Protein AF-0000000085115746 (afdb_homodimer)

Radius of gyration: 24.22 Å; Cα contacts (8 Å, |Δi|>4): 643; chains: 2; bounding box: 54×70×52 Å

Organism: Geobacillus kaustophilus (strain HTA426) (NCBI:txid235909)

pLDDT: mean 86.74, std 10.26, range [35.72, 98.44]

Structure (mmCIF, N/CA/C/O backbone):
data_AF-0000000085115746-model_v1
#
loop_
_entity.id
_entity.type
_entity.pdbx_description
1 polymer 'Multidrug ABC transporter (Permease)'
#
loop_
_atom_site.group_PDB
_atom_site.id
_atom_site.type_symbol
_atom_site.label_atom_id
_atom_site.label_alt_id
_atom_site.label_comp_id
_atom_site.label_asym_id
_atom_site.label_entity_id
_atom_site.label_seq_id
_atom_site.pdbx_PDB_ins_code
_atom_site.Cartn_x
_atom_site.Cartn_y
_atom_site.Cartn_z
_atom_site.occupancy
_atom_site.B_iso_or_equiv
_atom_site.auth_seq_id
_atom_site.auth_comp_id
_atom_site.auth_asym_id
_atom_site.auth_atom_id
_atom_site.pdbx_PDB_model_num
ATOM 1 N N . MET A 1 1 ? 19.484 -33.219 -16.297 1 58.97 1 MET A N 1
ATOM 2 C CA . MET A 1 1 ? 18.484 -32.188 -16.484 1 58.97 1 MET A CA 1
ATOM 3 C C . MET A 1 1 ? 17.812 -31.812 -15.156 1 58.97 1 MET A C 1
ATOM 5 O O . MET A 1 1 ? 17.766 -30.641 -14.781 1 58.97 1 MET A O 1
ATOM 9 N N . PRO A 1 2 ? 17.344 -32.875 -14.461 1 63.91 2 PRO A N 1
ATOM 10 C CA . PRO A 1 2 ? 16.734 -32.625 -13.156 1 63.91 2 PRO A CA 1
ATOM 11 C C . PRO A 1 2 ? 17.734 -32.156 -12.109 1 63.91 2 PRO A C 1
ATOM 13 O O . PRO A 1 2 ? 17.422 -31.25 -11.32 1 63.91 2 PRO A O 1
ATOM 16 N N . LEU A 1 3 ? 18.922 -32.656 -12.234 1 65.5 3 LEU A N 1
ATOM 17 C CA . LEU A 1 3 ? 19.938 -32.312 -11.234 1 65.5 3 LEU A CA 1
ATOM 18 C C . LEU A 1 3 ? 20.375 -30.859 -11.422 1 65.5 3 LEU A C 1
ATOM 20 O O . LEU A 1 3 ? 20.672 -30.172 -10.445 1 65.5 3 LEU A O 1
ATOM 24 N N . GLN A 1 4 ? 20.375 -30.531 -12.625 1 73.38 4 GLN A N 1
ATOM 25 C CA . GLN A 1 4 ? 20.781 -29.156 -12.922 1 73.38 4 GLN A CA 1
ATOM 26 C C . GLN A 1 4 ? 19.75 -28.156 -12.398 1 73.38 4 GLN A C 1
ATOM 28 O O . GLN A 1 4 ? 20.125 -27.125 -11.836 1 73.38 4 GLN A O 1
ATOM 33 N N . ILE A 1 5 ? 18.547 -28.609 -12.477 1 72.38 5 ILE A N 1
ATOM 34 C CA . ILE A 1 5 ? 17.484 -27.734 -11.984 1 72.38 5 ILE A CA 1
ATOM 35 C C . ILE A 1 5 ? 17.562 -27.641 -10.461 1 72.38 5 ILE A C 1
ATOM 37 O O . ILE A 1 5 ? 17.391 -26.562 -9.891 1 72.38 5 ILE A O 1
ATOM 41 N N . LEU A 1 6 ? 17.828 -28.781 -9.859 1 77.12 6 LEU A N 1
ATOM 42 C CA . LEU A 1 6 ? 17.922 -28.812 -8.398 1 77.12 6 LEU A CA 1
ATOM 43 C C . LEU A 1 6 ? 19.062 -27.922 -7.91 1 77.12 6 LEU A C 1
ATOM 45 O O . LEU A 1 6 ? 18.906 -27.203 -6.914 1 77.12 6 LEU A O 1
ATOM 49 N N . ASN A 1 7 ? 20.188 -27.953 -8.641 1 76.81 7 ASN A N 1
ATOM 50 C CA . ASN A 1 7 ? 21.312 -27.109 -8.266 1 76.81 7 ASN A CA 1
ATOM 51 C C . ASN A 1 7 ? 20.984 -25.625 -8.422 1 76.81 7 ASN A C 1
ATOM 53 O O . ASN A 1 7 ? 21.391 -24.812 -7.602 1 76.81 7 ASN A O 1
ATOM 57 N N . VAL A 1 8 ? 20.234 -25.406 -9.445 1 75.94 8 VAL A N 1
ATOM 58 C CA . VAL A 1 8 ? 19.859 -24.016 -9.703 1 75.94 8 VAL A CA 1
ATOM 59 C C . VAL A 1 8 ? 18.875 -23.547 -8.641 1 75.94 8 VAL A C 1
ATOM 61 O O . VAL A 1 8 ? 18.953 -22.406 -8.164 1 75.94 8 VAL A O 1
ATOM 64 N N . VAL A 1 9 ? 18.078 -24.484 -8.273 1 78.94 9 VAL A N 1
ATOM 65 C CA . VAL A 1 9 ? 17.109 -24.172 -7.219 1 78.94 9 VAL A CA 1
ATOM 66 C C . VAL A 1 9 ? 17.844 -23.938 -5.902 1 78.94 9 VAL A C 1
ATOM 68 O O . VAL A 1 9 ? 17.562 -22.969 -5.195 1 78.94 9 VAL A O 1
ATOM 71 N N . LEU A 1 10 ? 18.734 -24.719 -5.609 1 78.94 10 LEU A N 1
ATOM 72 C CA . LEU A 1 10 ? 19.5 -24.594 -4.371 1 78.94 10 LEU A CA 1
ATOM 73 C C . LEU A 1 10 ? 20.328 -23.312 -4.371 1 78.94 10 LEU A C 1
ATOM 75 O O . LEU A 1 10 ? 20.422 -22.625 -3.35 1 78.94 10 LEU A O 1
ATOM 79 N N . ALA A 1 11 ? 20.875 -22.984 -5.516 1 77.06 11 ALA A N 1
ATOM 80 C CA . ALA A 1 11 ? 21.625 -21.734 -5.645 1 77.06 11 ALA A CA 1
ATOM 81 C C . ALA A 1 11 ? 20.734 -20.516 -5.453 1 77.06 11 ALA A C 1
ATOM 83 O O . ALA A 1 11 ? 21.125 -19.531 -4.832 1 77.06 11 ALA A O 1
ATOM 84 N N . SER A 1 12 ? 19.547 -20.688 -5.961 1 76.88 12 SER A N 1
ATOM 85 C CA . SER A 1 12 ? 18.594 -19.594 -5.809 1 76.88 12 SER A CA 1
ATOM 86 C C . SER A 1 12 ? 18.172 -19.422 -4.352 1 76.88 12 SER A C 1
ATOM 88 O O . SER A 1 12 ? 18 -18.297 -3.875 1 76.88 12 SER A O 1
ATOM 90 N N . PHE A 1 13 ? 18.109 -20.484 -3.676 1 78.19 13 PHE A N 1
ATOM 91 C CA . PHE A 1 13 ? 17.766 -20.438 -2.256 1 78.19 13 PHE A CA 1
ATOM 92 C C . PHE A 1 13 ? 18.906 -19.797 -1.457 1 78.19 13 PHE A C 1
ATOM 94 O O . PHE A 1 13 ? 18.656 -19.016 -0.543 1 78.19 13 PHE A O 1
ATOM 101 N N . LEU A 1 14 ? 20.109 -20.094 -1.811 1 75.94 14 LEU A N 1
ATOM 102 C CA . LEU A 1 14 ? 21.266 -19.547 -1.106 1 75.94 14 LEU A CA 1
ATOM 103 C C . LEU A 1 14 ? 21.375 -18.047 -1.341 1 75.94 14 LEU A C 1
ATOM 105 O O . LEU A 1 14 ? 21.688 -17.297 -0.416 1 75.94 14 LEU A O 1
ATOM 109 N N . LYS A 1 15 ? 21.141 -17.719 -2.508 1 76.44 15 LYS A N 1
ATOM 110 C CA . LYS A 1 15 ? 21.156 -16.297 -2.828 1 76.44 15 LYS A CA 1
ATOM 111 C C . LYS A 1 15 ? 20.078 -15.547 -2.057 1 76.44 15 LYS A C 1
ATOM 113 O O . LYS A 1 15 ? 20.328 -14.461 -1.534 1 76.44 15 LYS A O 1
ATOM 118 N N . LYS A 1 16 ? 18.969 -16.141 -1.97 1 75.62 16 LYS A N 1
ATOM 119 C CA . LYS A 1 16 ? 17.859 -15.516 -1.25 1 75.62 16 LYS A CA 1
ATOM 120 C C . LYS A 1 16 ? 18.172 -15.414 0.242 1 75.62 16 LYS A C 1
ATOM 122 O O . LYS A 1 16 ? 17.844 -14.414 0.882 1 75.62 16 LYS A O 1
ATOM 127 N N . ARG A 1 17 ? 18.688 -16.391 0.701 1 75.19 17 ARG A N 1
ATOM 128 C CA . ARG A 1 17 ? 19.062 -16.375 2.113 1 75.19 17 ARG A CA 1
ATOM 129 C C . ARG A 1 17 ? 20.062 -15.273 2.404 1 75.19 17 ARG A C 1
ATOM 131 O O . ARG A 1 17 ? 19.984 -14.602 3.434 1 75.19 17 ARG A O 1
ATOM 138 N N . ALA A 1 18 ? 21.016 -15.07 1.513 1 73.81 18 ALA A N 1
ATOM 139 C CA . ALA A 1 18 ? 22.016 -14.008 1.659 1 73.81 18 ALA A CA 1
ATOM 140 C C . ALA A 1 18 ? 21.344 -12.633 1.591 1 73.81 18 ALA A C 1
ATOM 142 O O . ALA A 1 18 ? 21.703 -11.727 2.355 1 73.81 18 ALA A O 1
ATOM 143 N N . GLU A 1 19 ? 20.406 -12.555 0.744 1 72.19 19 GLU A N 1
ATOM 144 C CA . GLU A 1 19 ? 19.672 -11.305 0.619 1 72.19 19 GLU A CA 1
ATOM 145 C C . GLU A 1 19 ? 18.875 -11.008 1.887 1 72.19 19 GLU A C 1
ATOM 147 O O . GLU A 1 19 ? 18.828 -9.867 2.352 1 72.19 19 GLU A O 1
ATOM 152 N N . TYR A 1 20 ? 18.25 -12.023 2.35 1 71.62 20 TYR A N 1
ATOM 153 C CA . TYR A 1 20 ? 17.469 -11.859 3.57 1 71.62 20 TYR A CA 1
ATOM 154 C C . TYR A 1 20 ? 18.359 -11.445 4.738 1 71.62 20 TYR A C 1
ATOM 156 O O . TYR A 1 20 ? 17.953 -10.617 5.559 1 71.62 20 TYR A O 1
ATOM 164 N N . ARG A 1 21 ? 19.516 -11.953 4.766 1 70.62 21 ARG A N 1
ATOM 165 C CA . ARG A 1 21 ? 20.438 -11.633 5.855 1 70.62 21 ARG A CA 1
ATOM 166 C C . ARG A 1 21 ? 20.922 -10.188 5.746 1 70.62 21 ARG A C 1
ATOM 168 O O . ARG A 1 21 ? 21.062 -9.5 6.758 1 70.62 21 ARG A O 1
ATOM 175 N N . ARG A 1 22 ? 21.078 -9.727 4.523 1 67.12 22 ARG A N 1
ATOM 176 C CA . ARG A 1 22 ? 21.609 -8.383 4.301 1 67.12 22 ARG A CA 1
ATOM 177 C C . ARG A 1 22 ? 20.531 -7.328 4.457 1 67.12 22 ARG A C 1
ATOM 179 O O . ARG A 1 22 ? 20.766 -6.27 5.035 1 67.12 22 ARG A O 1
ATOM 186 N N . TYR A 1 23 ? 19.344 -7.723 4.031 1 74.38 23 TYR A N 1
ATOM 187 C CA . TYR A 1 23 ? 18.25 -6.766 4.027 1 74.38 23 TYR A CA 1
ATOM 188 C C . TYR A 1 23 ? 17.094 -7.258 4.898 1 74.38 23 TYR A C 1
ATOM 190 O O . TYR A 1 23 ? 15.93 -7.105 4.535 1 74.38 23 TYR A O 1
ATOM 198 N N . TRP A 1 24 ? 17.484 -7.848 6.051 1 77.06 24 TRP A N 1
ATOM 199 C CA . TRP A 1 24 ? 16.484 -8.484 6.906 1 77.06 24 TRP A CA 1
ATOM 200 C C . TRP A 1 24 ? 15.453 -7.469 7.398 1 77.06 24 TRP A C 1
ATOM 202 O O . TRP A 1 24 ? 14.273 -7.785 7.527 1 77.06 24 TRP A O 1
ATOM 212 N N . PHE A 1 25 ? 15.867 -6.305 7.59 1 79.19 25 PHE A N 1
ATOM 213 C CA . PHE A 1 25 ? 14.977 -5.289 8.125 1 79.19 25 PHE A CA 1
ATOM 214 C C . PHE A 1 25 ? 13.914 -4.898 7.102 1 79.19 25 PHE A C 1
ATOM 216 O O . PHE A 1 25 ? 12.734 -4.816 7.422 1 79.19 25 PHE A O 1
ATOM 223 N N . ASP A 1 26 ? 14.344 -4.727 5.891 1 78.38 26 ASP A N 1
ATOM 224 C CA . ASP A 1 26 ? 13.414 -4.359 4.828 1 78.38 26 ASP A CA 1
ATOM 225 C C . ASP A 1 26 ? 12.398 -5.469 4.578 1 78.38 26 ASP A C 1
ATOM 227 O O . ASP A 1 26 ? 11.219 -5.195 4.336 1 78.38 26 ASP A O 1
ATOM 231 N N . PHE A 1 27 ? 12.875 -6.633 4.719 1 78.25 27 PHE A N 1
ATOM 232 C CA . PHE A 1 27 ? 11.984 -7.773 4.516 1 78.25 27 PHE A CA 1
ATOM 233 C C . PHE A 1 27 ? 10.938 -7.848 5.617 1 78.25 27 PHE A C 1
ATOM 235 O O . PHE A 1 27 ? 9.758 -8.062 5.344 1 78.25 27 PHE A O 1
ATOM 242 N N . THR A 1 28 ? 11.375 -7.641 6.809 1 84.19 28 THR A N 1
ATOM 243 C CA . THR A 1 28 ? 10.461 -7.684 7.941 1 84.19 28 THR A CA 1
ATOM 244 C C . THR A 1 28 ? 9.414 -6.574 7.836 1 84.19 28 THR A C 1
ATOM 246 O O . THR A 1 28 ? 8.227 -6.816 8.055 1 84.19 28 THR A O 1
ATOM 249 N N . VAL A 1 29 ? 9.875 -5.457 7.395 1 88 29 VAL A N 1
ATOM 250 C CA . VAL A 1 29 ? 8.969 -4.324 7.246 1 88 29 VAL A CA 1
ATOM 251 C C . VAL A 1 29 ? 7.953 -4.617 6.145 1 88 29 VAL A C 1
ATOM 253 O O . VAL A 1 29 ? 6.758 -4.367 6.316 1 88 29 VAL A O 1
ATOM 256 N N . GLY A 1 30 ? 8.453 -5.168 5.086 1 87.06 30 GLY A N 1
ATOM 257 C CA . GLY A 1 30 ? 7.551 -5.551 4.008 1 87.06 30 GLY A CA 1
ATOM 258 C C . GLY A 1 30 ? 6.508 -6.562 4.434 1 87.06 30 GLY A C 1
ATOM 259 O O . GLY A 1 30 ? 5.34 -6.461 4.043 1 87.06 30 GLY A O 1
ATOM 260 N N . LEU A 1 31 ? 6.969 -7.43 5.262 1 87 31 LEU A N 1
ATOM 261 C CA . LEU A 1 31 ? 6.062 -8.461 5.75 1 87 31 LEU A CA 1
ATOM 262 C C . LEU A 1 31 ? 5.004 -7.867 6.672 1 87 31 LEU A C 1
ATOM 264 O O . LEU A 1 31 ? 3.834 -8.242 6.605 1 87 31 LEU A O 1
ATOM 268 N N . ILE A 1 32 ? 5.367 -6.934 7.477 1 91.38 32 ILE A N 1
ATOM 269 C CA . ILE A 1 32 ? 4.43 -6.289 8.391 1 91.38 32 ILE A CA 1
ATOM 270 C C . ILE A 1 32 ? 3.396 -5.496 7.594 1 91.38 32 ILE A C 1
ATOM 272 O O . ILE A 1 32 ? 2.205 -5.523 7.906 1 91.38 32 ILE A O 1
ATOM 276 N N . ILE A 1 33 ? 3.861 -4.871 6.551 1 93 33 ILE A N 1
ATOM 277 C CA . ILE A 1 33 ? 2.953 -4.117 5.691 1 93 33 ILE A CA 1
ATOM 278 C C . ILE A 1 33 ? 1.945 -5.066 5.047 1 93 33 ILE A C 1
ATOM 280 O O . ILE A 1 33 ? 0.749 -4.773 5.004 1 93 33 ILE A O 1
ATOM 284 N N . LYS A 1 34 ? 2.426 -6.191 4.625 1 92.31 34 LYS A N 1
ATOM 285 C CA . LYS A 1 34 ? 1.538 -7.18 4.02 1 92.31 34 LYS A CA 1
ATOM 286 C C . LYS A 1 34 ? 0.541 -7.723 5.039 1 92.31 34 LYS A C 1
ATOM 288 O O . LYS A 1 34 ? -0.604 -8.023 4.699 1 92.31 34 LYS A O 1
ATOM 293 N N . PHE A 1 35 ? 1.018 -7.789 6.234 1 91.81 35 PHE A N 1
ATOM 294 C CA . PHE A 1 35 ? 0.12 -8.227 7.297 1 91.81 35 PHE A CA 1
ATOM 295 C C . PHE A 1 35 ? -0.977 -7.195 7.535 1 91.81 35 PHE A C 1
ATOM 297 O O . PHE A 1 35 ? -2.129 -7.555 7.793 1 91.81 35 PHE A O 1
ATOM 304 N N . VAL A 1 36 ? -0.617 -5.949 7.457 1 92.62 36 VAL A N 1
ATOM 305 C CA . VAL A 1 36 ? -1.601 -4.879 7.578 1 92.62 36 VAL A CA 1
ATOM 306 C C . VAL A 1 36 ? -2.654 -5.02 6.48 1 92.62 36 VAL A C 1
ATOM 308 O O . VAL A 1 36 ? -3.855 -4.965 6.754 1 92.62 36 VAL A O 1
ATOM 311 N N . PHE A 1 37 ? -2.213 -5.293 5.293 1 93.62 37 PHE A N 1
ATOM 312 C CA . PHE A 1 37 ? -3.141 -5.434 4.176 1 93.62 37 PHE A CA 1
ATOM 313 C C . PHE A 1 37 ? -3.957 -6.715 4.312 1 93.62 37 PHE A C 1
ATOM 315 O O . PHE A 1 37 ? -5.125 -6.758 3.912 1 93.62 37 PHE A O 1
ATOM 322 N N . PHE A 1 38 ? -3.328 -7.73 4.887 1 93.25 38 PHE A N 1
ATOM 323 C CA . PHE A 1 38 ? -4.035 -8.977 5.141 1 93.25 38 PHE A CA 1
ATOM 324 C C . PHE A 1 38 ? -5.195 -8.758 6.109 1 93.25 38 PHE A C 1
ATOM 326 O O . PHE A 1 38 ? -6.324 -9.164 5.836 1 93.25 38 PHE A O 1
ATOM 333 N N . LEU A 1 39 ? -4.898 -8.07 7.184 1 90.31 39 LEU A N 1
ATOM 334 C CA . LEU A 1 39 ? -5.941 -7.762 8.156 1 90.31 39 LEU A CA 1
ATOM 335 C C . LEU A 1 39 ? -7.012 -6.863 7.543 1 90.31 39 LEU A C 1
ATOM 337 O O . LEU A 1 39 ? -8.203 -7.031 7.82 1 90.31 39 LEU A O 1
ATOM 341 N N . GLY A 1 40 ? -6.555 -5.902 6.734 1 90 40 GLY A N 1
ATOM 342 C CA . GLY A 1 40 ? -7.512 -5.07 6.02 1 90 40 GLY A CA 1
ATOM 343 C C . GLY A 1 40 ? -8.461 -5.867 5.145 1 90 40 GLY A C 1
ATOM 344 O O . GLY A 1 40 ? -9.648 -5.566 5.078 1 90 40 GLY A O 1
ATOM 345 N N . THR A 1 41 ? -7.914 -6.887 4.512 1 89.5 41 THR A N 1
ATOM 346 C CA . THR A 1 41 ? -8.719 -7.742 3.643 1 89.5 41 THR A CA 1
ATOM 347 C C . THR A 1 41 ? -9.766 -8.508 4.449 1 89.5 41 THR A C 1
ATOM 349 O O . THR A 1 41 ? -10.914 -8.633 4.027 1 89.5 41 THR A O 1
ATOM 352 N N . LEU A 1 42 ? -9.375 -8.969 5.598 1 87.56 42 LEU A N 1
ATOM 353 C CA . LEU A 1 42 ? -10.273 -9.766 6.426 1 87.56 42 LEU A CA 1
ATOM 354 C C . LEU A 1 42 ? -11.383 -8.891 7.008 1 87.56 42 LEU A C 1
ATOM 356 O O . LEU A 1 42 ? -12.523 -9.352 7.152 1 87.56 42 LEU A O 1
ATOM 360 N N . TYR A 1 43 ? -11.078 -7.598 7.184 1 85 43 TYR A N 1
ATOM 361 C CA . TYR A 1 43 ? -12.047 -6.762 7.887 1 85 43 TYR A CA 1
ATOM 362 C C . TYR A 1 43 ? -12.75 -5.809 6.926 1 85 43 TYR A C 1
ATOM 364 O O . TYR A 1 43 ? -13.609 -5.031 7.336 1 85 43 TYR A O 1
ATOM 372 N N . ALA A 1 44 ? -12.328 -5.797 5.703 1 78.62 44 ALA A N 1
ATOM 373 C CA . ALA A 1 44 ? -12.922 -4.91 4.703 1 78.62 44 ALA A CA 1
ATOM 374 C C . ALA A 1 44 ? -14.43 -5.113 4.617 1 78.62 44 ALA A C 1
ATOM 376 O O . ALA A 1 44 ? -15.18 -4.152 4.426 1 78.62 44 ALA A O 1
ATOM 377 N N . SER A 1 45 ? -14.883 -6.293 4.707 1 72.81 45 SER A N 1
ATOM 378 C CA . SER A 1 45 ? -16.312 -6.605 4.746 1 72.81 45 SER A CA 1
ATOM 379 C C . SER A 1 45 ? -16.609 -7.715 5.754 1 72.81 45 SER A C 1
ATOM 381 O O . SER A 1 45 ? -15.773 -8.594 5.969 1 72.81 45 SER A O 1
ATOM 383 N N . PRO A 1 46 ? -17.625 -7.512 6.406 1 70.44 46 PRO A N 1
ATOM 384 C CA . PRO A 1 46 ? -17.969 -8.547 7.383 1 70.44 46 PRO A CA 1
ATOM 385 C C . PRO A 1 46 ? -18 -9.945 6.773 1 70.44 46 PRO A C 1
ATOM 387 O O . PRO A 1 46 ? -18.609 -10.156 5.719 1 70.44 46 PRO A O 1
ATOM 390 N N . ILE A 1 47 ? -17.281 -10.797 7.375 1 71.06 47 ILE A N 1
ATOM 391 C CA . ILE A 1 47 ? -17.266 -12.195 6.965 1 71.06 47 ILE A CA 1
ATOM 392 C C . ILE A 1 47 ? -18.5 -12.906 7.523 1 71.06 47 ILE A C 1
ATOM 394 O O . ILE A 1 47 ? -18.688 -12.969 8.742 1 71.06 47 ILE A O 1
ATOM 398 N N . GLN A 1 48 ? -19.266 -13.25 6.664 1 69.38 48 GLN A N 1
ATOM 399 C CA . GLN A 1 48 ? -20.516 -13.867 7.098 1 69.38 48 GLN A CA 1
ATOM 400 C C . GLN A 1 48 ? -20.438 -15.391 7.004 1 69.38 48 GLN A C 1
ATOM 402 O O . GLN A 1 48 ? -21.125 -16.094 7.742 1 69.38 48 GLN A O 1
ATOM 407 N N . THR A 1 49 ? -19.688 -15.93 6.094 1 77.38 49 THR A N 1
ATOM 408 C CA . THR A 1 49 ? -19.625 -17.359 5.852 1 77.38 49 THR A CA 1
ATOM 409 C C . THR A 1 49 ? -18.188 -17.844 5.746 1 77.38 49 THR A C 1
ATOM 411 O O . THR A 1 49 ? -17.266 -17.047 5.512 1 77.38 49 THR A O 1
ATOM 414 N N . GLY A 1 50 ? -18.047 -19.016 5.984 1 79.44 50 GLY A N 1
ATOM 415 C CA . GLY A 1 50 ? -16.734 -19.625 5.793 1 79.44 50 GLY A CA 1
ATOM 416 C C . GLY A 1 50 ? -16.234 -19.531 4.367 1 79.44 50 GLY A C 1
ATOM 417 O O . GLY A 1 50 ? -15.031 -19.406 4.137 1 79.44 50 GLY A O 1
ATOM 418 N N . LYS A 1 51 ? -17.203 -19.531 3.477 1 84.56 51 LYS A N 1
ATOM 419 C CA . LYS A 1 51 ? -16.844 -19.438 2.064 1 84.56 51 LYS A CA 1
ATOM 420 C C . LYS A 1 51 ? -16.266 -18.062 1.729 1 84.56 51 LYS A C 1
ATOM 422 O O . LYS A 1 51 ? -15.289 -17.969 0.972 1 84.56 51 LYS A O 1
ATOM 427 N N . GLU A 1 52 ? -16.844 -17.062 2.279 1 87.25 52 GLU A N 1
ATOM 428 C CA . GLU A 1 52 ? -16.359 -15.719 2.039 1 87.25 52 GLU A CA 1
ATOM 429 C C . GLU A 1 52 ? -14.969 -15.523 2.629 1 87.25 52 GLU A C 1
ATOM 431 O O . GLU A 1 52 ? -14.102 -14.891 2.01 1 87.25 52 GLU A O 1
ATOM 436 N N . ALA A 1 53 ? -14.836 -16.094 3.771 1 87.88 53 ALA A N 1
ATOM 437 C CA . ALA A 1 53 ? -13.523 -16.016 4.418 1 87.88 53 ALA A CA 1
ATOM 438 C C . ALA A 1 53 ? -12.469 -16.75 3.6 1 87.88 53 ALA A C 1
ATOM 440 O O . ALA A 1 53 ? -11.344 -16.25 3.445 1 87.88 53 ALA A O 1
ATOM 441 N N . THR A 1 54 ? -12.859 -17.828 3.102 1 90 54 THR A N 1
ATOM 442 C CA . THR A 1 54 ? -11.953 -18.641 2.299 1 90 54 THR A CA 1
ATOM 443 C C . THR A 1 54 ? -11.57 -17.906 1.011 1 90 54 THR A C 1
ATOM 445 O O . THR A 1 54 ? -10.414 -17.938 0.591 1 90 54 THR A O 1
ATOM 448 N N . LEU A 1 55 ? -12.508 -17.281 0.418 1 92.12 55 LEU A N 1
ATOM 449 C CA . LEU A 1 55 ? -12.25 -16.531 -0.809 1 92.12 55 LEU A CA 1
ATOM 450 C C . LEU A 1 55 ? -11.25 -15.398 -0.558 1 92.12 55 LEU A C 1
ATOM 452 O O . LEU A 1 55 ? -10.32 -15.203 -1.343 1 92.12 55 LEU A O 1
ATOM 456 N N . LYS A 1 56 ? -11.43 -14.656 0.533 1 93.12 56 LYS A N 1
ATOM 457 C CA . LYS A 1 56 ? -10.523 -13.562 0.883 1 93.12 56 LYS A CA 1
ATOM 458 C C . LYS A 1 56 ? -9.125 -14.078 1.18 1 93.12 56 LYS A C 1
ATOM 460 O O . LYS A 1 56 ? -8.133 -13.492 0.737 1 93.12 56 LYS A O 1
ATOM 465 N N . LEU A 1 57 ? -9.094 -15.18 1.865 1 93.19 57 LEU A N 1
ATOM 466 C CA . LEU A 1 57 ? -7.812 -15.773 2.229 1 93.19 57 LEU A CA 1
ATOM 467 C C . LEU A 1 57 ? -7.09 -16.297 0.993 1 93.19 57 LEU A C 1
ATOM 469 O O . LEU A 1 57 ? -5.883 -16.094 0.838 1 93.19 57 LEU A O 1
ATOM 473 N N . PHE A 1 58 ? -7.855 -16.953 0.155 1 94.56 58 PHE A N 1
ATOM 474 C CA . PHE A 1 58 ? -7.297 -17.484 -1.088 1 94.56 58 PHE A CA 1
ATOM 475 C C . PHE A 1 58 ? -6.777 -16.344 -1.965 1 94.56 58 PHE A C 1
ATOM 477 O O . PHE A 1 58 ? -5.637 -16.391 -2.428 1 94.56 58 PHE A O 1
ATOM 484 N N . GLY A 1 59 ? -7.621 -15.359 -2.168 1 95.62 59 GLY A N 1
ATOM 485 C CA . GLY A 1 59 ? -7.242 -14.234 -3.008 1 95.62 59 GLY A CA 1
ATOM 486 C C . GLY A 1 59 ? -6 -13.516 -2.516 1 95.62 59 GLY A C 1
ATOM 487 O O . GLY A 1 59 ? -5.086 -13.242 -3.297 1 95.62 59 GLY A O 1
ATOM 488 N N . PHE A 1 60 ? -5.934 -13.25 -1.238 1 96.69 60 PHE A N 1
ATOM 489 C CA . PHE A 1 60 ? -4.789 -12.531 -0.679 1 96.69 60 PHE A CA 1
ATOM 490 C C . PHE A 1 60 ? -3.525 -13.383 -0.77 1 96.69 60 PHE A C 1
ATOM 492 O O . PHE A 1 60 ? -2.453 -12.875 -1.104 1 96.69 60 PHE A O 1
ATOM 499 N N . SER A 1 61 ? -3.658 -14.641 -0.417 1 96.25 61 SER A N 1
ATOM 500 C CA . SER A 1 61 ? -2.502 -15.531 -0.452 1 96.25 61 SER A CA 1
ATOM 501 C C . SER A 1 61 ? -1.921 -15.633 -1.858 1 96.25 61 SER A C 1
ATOM 503 O O . SER A 1 61 ? -0.701 -15.586 -2.035 1 96.25 61 SER A O 1
ATOM 505 N N . LEU A 1 62 ? -2.818 -15.789 -2.787 1 96.75 62 LEU A N 1
ATOM 506 C CA . LEU A 1 62 ? -2.365 -15.867 -4.172 1 96.75 62 LEU A CA 1
ATOM 507 C C . LEU A 1 62 ? -1.725 -14.555 -4.609 1 96.75 62 LEU A C 1
ATOM 509 O O . LEU A 1 62 ? -0.716 -14.555 -5.32 1 96.75 62 LEU A O 1
ATOM 513 N N . TRP A 1 63 ? -2.326 -13.445 -4.223 1 97.62 63 TRP A N 1
ATOM 514 C CA . TRP A 1 63 ? -1.728 -12.141 -4.492 1 97.62 63 TRP A CA 1
ATOM 515 C C . TRP A 1 63 ? -0.339 -12.039 -3.871 1 97.62 63 TRP A C 1
ATOM 517 O O . TRP A 1 63 ? 0.606 -11.578 -4.516 1 97.62 63 TRP A O 1
ATOM 527 N N . TYR A 1 64 ? -0.226 -12.453 -2.639 1 96.88 64 TYR A N 1
ATOM 528 C CA . TYR A 1 64 ? 1.044 -12.375 -1.924 1 96.88 64 TYR A CA 1
ATOM 529 C C . TYR A 1 64 ? 2.123 -13.172 -2.646 1 96.88 64 TYR A C 1
ATOM 531 O O . TYR A 1 64 ? 3.221 -12.672 -2.891 1 96.88 64 TYR A O 1
ATOM 539 N N . LEU A 1 65 ? 1.825 -14.375 -3.012 1 95.31 65 LEU A N 1
ATOM 540 C CA . LEU A 1 65 ? 2.768 -15.227 -3.732 1 95.31 65 LEU A CA 1
ATOM 541 C C . LEU A 1 65 ? 3.188 -14.578 -5.047 1 95.31 65 LEU A C 1
ATOM 543 O O . LEU A 1 65 ? 4.379 -14.508 -5.355 1 95.31 65 LEU A O 1
ATOM 547 N N . SER A 1 66 ? 2.217 -14.109 -5.742 1 96 66 SER A N 1
ATOM 548 C CA . SER A 1 66 ? 2.451 -13.523 -7.059 1 96 66 SER A CA 1
ATOM 549 C C . SER A 1 66 ? 3.248 -12.227 -6.953 1 96 66 SER A C 1
ATOM 551 O O . SER A 1 66 ? 4.141 -11.977 -7.766 1 96 66 SER A O 1
ATOM 553 N N . ALA A 1 67 ? 2.838 -11.484 -5.949 1 94.88 67 ALA A N 1
ATOM 554 C CA . ALA A 1 67 ? 3.506 -10.195 -5.773 1 94.88 67 ALA A CA 1
ATOM 555 C C . ALA A 1 67 ? 4.992 -10.383 -5.484 1 94.88 67 ALA A C 1
ATOM 557 O O . ALA A 1 67 ? 5.832 -9.664 -6.027 1 94.88 67 ALA A O 1
ATOM 558 N N . HIS A 1 68 ? 5.34 -11.273 -4.668 1 91.81 68 HIS A N 1
ATOM 559 C CA . HIS A 1 68 ? 6.734 -11.539 -4.344 1 91.81 68 HIS A CA 1
ATOM 560 C C . HIS A 1 68 ? 7.492 -12.055 -5.562 1 91.81 68 HIS A C 1
ATOM 562 O O . HIS A 1 68 ? 8.625 -11.641 -5.82 1 91.81 68 HIS A O 1
ATOM 568 N N . LEU A 1 69 ? 6.879 -12.914 -6.266 1 93.44 69 LEU A N 1
ATOM 569 C CA . LEU A 1 69 ? 7.496 -13.469 -7.469 1 93.44 69 LEU A CA 1
ATOM 570 C C . LEU A 1 69 ? 7.73 -12.375 -8.508 1 93.44 69 LEU A C 1
ATOM 572 O O . LEU A 1 69 ? 8.844 -12.234 -9.023 1 93.44 69 LEU A O 1
ATOM 576 N N . ILE A 1 70 ? 6.703 -11.633 -8.797 1 95.56 70 ILE A N 1
ATOM 577 C CA . ILE A 1 70 ? 6.781 -10.594 -9.82 1 95.56 70 ILE A CA 1
ATOM 578 C C . ILE A 1 70 ? 7.793 -9.531 -9.398 1 95.56 70 ILE A C 1
ATOM 580 O O . ILE A 1 70 ? 8.586 -9.055 -10.219 1 95.56 70 ILE A O 1
ATOM 584 N N . SER A 1 71 ? 7.727 -9.148 -8.133 1 91.75 71 SER A N 1
ATOM 585 C CA . SER A 1 71 ? 8.68 -8.172 -7.629 1 91.75 71 SER A CA 1
ATOM 586 C C . SER A 1 71 ? 10.117 -8.672 -7.762 1 91.75 71 SER A C 1
ATOM 588 O O . SER A 1 71 ? 11.008 -7.918 -8.156 1 91.75 71 SER A O 1
ATOM 590 N N . LYS A 1 72 ? 10.352 -9.891 -7.422 1 89.56 72 LYS A N 1
ATOM 591 C CA . LYS A 1 72 ? 11.688 -10.461 -7.555 1 89.56 72 LYS A CA 1
ATOM 592 C C . LYS A 1 72 ? 12.148 -10.445 -9.008 1 89.56 72 LYS A C 1
ATOM 594 O O . LYS A 1 72 ? 13.258 -10.016 -9.312 1 89.56 72 LYS A O 1
ATOM 599 N N . LEU A 1 73 ? 11.352 -10.898 -9.867 1 91.5 73 LEU A N 1
ATOM 600 C CA . LEU A 1 73 ? 11.703 -10.953 -11.281 1 91.5 73 LEU A CA 1
ATOM 601 C C . LEU A 1 73 ? 11.93 -9.555 -11.844 1 91.5 73 LEU A C 1
ATOM 603 O O . LEU A 1 73 ? 12.867 -9.336 -12.609 1 91.5 73 LEU A O 1
ATOM 607 N N . GLY A 1 74 ? 11.109 -8.648 -11.469 1 89.81 74 GLY A N 1
ATOM 608 C CA . GLY A 1 74 ? 11.227 -7.281 -11.953 1 89.81 74 GLY A CA 1
ATOM 609 C C . GLY A 1 74 ? 12.477 -6.578 -11.445 1 89.81 74 GLY A C 1
ATOM 610 O O . GLY A 1 74 ? 12.984 -5.66 -12.094 1 89.81 74 GLY A O 1
ATOM 611 N N . ASN A 1 75 ? 12.977 -6.992 -10.297 1 86.56 75 ASN A N 1
ATOM 612 C CA . ASN A 1 75 ? 14.109 -6.301 -9.688 1 86.56 75 ASN A CA 1
ATOM 613 C C . ASN A 1 75 ? 15.406 -7.078 -9.875 1 86.56 75 ASN A C 1
ATOM 615 O O . ASN A 1 75 ? 16.469 -6.617 -9.469 1 86.56 75 ASN A O 1
ATOM 619 N N . THR A 1 76 ? 15.344 -8.156 -10.43 1 83.69 76 THR A N 1
ATOM 620 C CA . THR A 1 76 ? 16.516 -9.016 -10.594 1 83.69 76 THR A CA 1
ATOM 621 C C . THR A 1 76 ? 17.625 -8.289 -11.359 1 83.69 76 THR A C 1
ATOM 623 O O . THR A 1 76 ? 18.781 -8.32 -10.961 1 83.69 76 THR A O 1
ATOM 626 N N . VAL A 1 77 ? 17.297 -7.562 -12.383 1 83.56 77 VAL A N 1
ATOM 627 C CA . VAL A 1 77 ? 18.297 -6.914 -13.234 1 83.56 77 VAL A CA 1
ATOM 628 C C . VAL A 1 77 ? 18.984 -5.785 -12.469 1 83.56 77 VAL A C 1
ATOM 630 O O . VAL A 1 77 ? 20.203 -5.672 -12.492 1 83.56 77 VAL A O 1
ATOM 633 N N . ILE A 1 78 ? 18.188 -5.051 -11.781 1 82.31 78 ILE A N 1
ATOM 634 C CA . ILE A 1 78 ? 18.766 -3.934 -11.047 1 82.31 78 ILE A CA 1
ATOM 635 C C . ILE A 1 78 ? 19.609 -4.465 -9.891 1 82.31 78 ILE A C 1
ATOM 637 O O . ILE A 1 78 ? 20.656 -3.881 -9.547 1 82.31 78 ILE A O 1
ATOM 641 N N . GLU A 1 79 ? 19.172 -5.488 -9.289 1 80.06 79 GLU A N 1
ATOM 642 C CA . GLU A 1 79 ? 19.922 -6.098 -8.203 1 80.06 79 GLU A CA 1
ATOM 643 C C . GLU A 1 79 ? 21.281 -6.613 -8.703 1 80.06 79 GLU A C 1
ATOM 645 O O . GLU A 1 79 ? 22.297 -6.422 -8.039 1 80.06 79 GLU A O 1
ATOM 650 N N . GLU A 1 80 ? 21.312 -7.199 -9.805 1 79.12 80 GLU A N 1
ATOM 651 C CA . GLU A 1 80 ? 22.562 -7.695 -10.398 1 79.12 80 GLU A CA 1
ATOM 652 C C . GLU A 1 80 ? 23.469 -6.543 -10.828 1 79.12 80 GLU A C 1
ATOM 654 O O . GLU A 1 80 ? 24.688 -6.637 -10.727 1 79.12 80 GLU A O 1
ATOM 659 N N . ALA A 1 81 ? 22.844 -5.539 -11.297 1 78.69 81 ALA A N 1
ATOM 660 C CA . ALA A 1 81 ? 23.609 -4.359 -11.68 1 78.69 81 ALA A CA 1
ATOM 661 C C . ALA A 1 81 ? 24.281 -3.727 -10.469 1 78.69 81 ALA A C 1
ATOM 663 O O . ALA A 1 81 ? 25.438 -3.309 -10.547 1 78.69 81 ALA A O 1
ATOM 664 N N . TYR A 1 82 ? 23.578 -3.729 -9.406 1 76.94 82 TYR A N 1
ATOM 665 C CA . TYR A 1 82 ? 24.125 -3.17 -8.18 1 76.94 82 TYR A CA 1
ATOM 666 C C . TYR A 1 82 ? 25.281 -4.012 -7.664 1 76.94 82 TYR A C 1
ATOM 668 O O . TYR A 1 82 ? 26.234 -3.48 -7.102 1 76.94 82 TYR A O 1
ATOM 676 N N . LEU A 1 83 ? 25.188 -5.32 -7.836 1 75.25 83 LEU A N 1
ATOM 677 C CA . LEU A 1 83 ? 26.219 -6.242 -7.383 1 75.25 83 LEU A CA 1
ATOM 678 C C . LEU A 1 83 ? 27.375 -6.297 -8.383 1 75.25 83 LEU A C 1
ATOM 680 O O . LEU A 1 83 ? 28.438 -6.824 -8.07 1 75.25 83 LEU A O 1
ATOM 684 N N . GLY A 1 84 ? 27.141 -5.746 -9.492 1 77.44 84 GLY A N 1
ATOM 685 C CA . GLY A 1 84 ? 28.156 -5.766 -10.531 1 77.44 84 GLY A CA 1
ATOM 686 C C . GLY A 1 84 ? 28.25 -7.098 -11.25 1 77.44 84 GLY A C 1
ATOM 687 O O . GLY A 1 84 ? 29.25 -7.395 -11.891 1 77.44 84 GLY A O 1
ATOM 688 N N . THR A 1 85 ? 27.281 -7.984 -11.07 1 77.75 85 THR A N 1
ATOM 689 C CA . THR A 1 85 ? 27.328 -9.312 -11.664 1 77.75 85 THR A CA 1
ATOM 690 C C . THR A 1 85 ? 26.359 -9.422 -12.844 1 77.75 85 THR A C 1
ATOM 692 O O . THR A 1 85 ? 26.062 -10.523 -13.312 1 77.75 85 THR A O 1
ATOM 695 N N . ALA A 1 86 ? 25.875 -8.312 -13.297 1 76.94 86 ALA A N 1
ATOM 696 C CA . ALA A 1 86 ? 24.891 -8.32 -14.383 1 76.94 86 ALA A CA 1
ATOM 697 C C . ALA A 1 86 ? 25.469 -8.953 -15.648 1 76.94 86 ALA A C 1
ATOM 699 O O . ALA A 1 86 ? 24.812 -9.758 -16.312 1 76.94 86 ALA A O 1
ATOM 700 N N . GLU A 1 87 ? 26.688 -8.664 -15.883 1 74.88 87 GLU A N 1
ATOM 701 C CA . GLU A 1 87 ? 27.344 -9.188 -17.078 1 74.88 87 GLU A CA 1
ATOM 702 C C . GLU A 1 87 ? 27.609 -10.688 -16.953 1 74.88 87 GLU A C 1
ATOM 704 O O . GLU A 1 87 ? 27.5 -11.43 -17.922 1 74.88 87 GLU A O 1
ATOM 709 N N . GLN A 1 88 ? 27.844 -11.07 -15.758 1 74.31 88 GLN A N 1
ATOM 710 C CA . GLN A 1 88 ? 28.125 -12.484 -15.523 1 74.31 88 GLN A CA 1
ATOM 711 C C . GLN A 1 88 ? 26.859 -13.32 -15.703 1 74.31 88 GLN A C 1
ATOM 713 O O . GLN A 1 88 ? 26.922 -14.438 -16.219 1 74.31 88 GLN A O 1
ATOM 718 N N . VAL A 1 89 ? 25.812 -12.781 -15.422 1 73.25 89 VAL A N 1
ATOM 719 C CA . VAL A 1 89 ? 24.547 -13.508 -15.523 1 73.25 89 VAL A CA 1
ATOM 720 C C . VAL A 1 89 ? 24.156 -13.656 -17 1 73.25 89 VAL A C 1
ATOM 722 O O . VAL A 1 89 ? 23.641 -14.695 -17.406 1 73.25 89 VAL A O 1
ATOM 725 N N . LEU A 1 90 ? 24.484 -12.68 -17.719 1 72.31 90 LEU A N 1
ATOM 726 C CA . LEU A 1 90 ? 24.172 -12.711 -19.141 1 72.31 90 LEU A CA 1
ATOM 727 C C . LEU A 1 90 ? 25.078 -13.688 -19.875 1 72.31 90 LEU A C 1
ATOM 729 O O . LEU A 1 90 ? 24.734 -14.172 -20.969 1 72.31 90 LEU A O 1
ATOM 733 N N . SER A 1 91 ? 26.203 -13.953 -19.234 1 71.5 91 SER A N 1
ATOM 734 C CA . SER A 1 91 ? 27.188 -14.805 -19.891 1 71.5 91 SER A CA 1
ATOM 735 C C . SER A 1 91 ? 27.141 -16.234 -19.344 1 71.5 91 SER A C 1
ATOM 737 O O . SER A 1 91 ? 27.953 -17.078 -19.703 1 71.5 91 SER A O 1
ATOM 739 N N . THR A 1 92 ? 26.203 -16.406 -18.453 1 69.12 92 THR A N 1
ATOM 740 C CA . THR A 1 92 ? 26.125 -17.734 -17.828 1 69.12 92 THR A CA 1
ATOM 741 C C . THR A 1 92 ? 25.812 -18.797 -18.859 1 69.12 92 THR A C 1
ATOM 743 O O . THR A 1 92 ? 25.094 -18.547 -19.844 1 69.12 92 THR A O 1
ATOM 746 N N . LYS A 1 93 ? 26.391 -19.984 -18.656 1 74.12 93 LYS A N 1
ATOM 747 C CA . LYS A 1 93 ? 26.234 -21.125 -19.562 1 74.12 93 LYS A CA 1
ATOM 748 C C . LYS A 1 93 ? 24.891 -21.812 -19.359 1 74.12 93 LYS A C 1
ATOM 750 O O . LYS A 1 93 ? 24.422 -22.547 -20.234 1 74.12 93 LYS A O 1
ATOM 755 N N . THR A 1 94 ? 24.312 -21.609 -18.188 1 76.56 94 THR A N 1
ATOM 756 C CA . THR A 1 94 ? 23.016 -22.203 -17.906 1 76.56 94 THR A CA 1
ATOM 757 C C . THR A 1 94 ? 21.922 -21.531 -18.734 1 76.56 94 THR A C 1
ATOM 759 O O . THR A 1 94 ? 21.859 -20.297 -18.797 1 76.56 94 THR A O 1
ATOM 762 N N . PRO A 1 95 ? 21.109 -22.391 -19.359 1 76.94 95 PRO A N 1
ATOM 763 C CA . PRO A 1 95 ? 20.031 -21.797 -20.141 1 76.94 95 PRO A CA 1
ATOM 764 C C . PRO A 1 95 ? 19.109 -20.906 -19.297 1 76.94 95 PRO A C 1
ATOM 766 O O . PRO A 1 95 ? 18.797 -21.25 -18.156 1 76.94 95 PRO A O 1
ATOM 769 N N . PRO A 1 96 ? 18.734 -19.75 -19.766 1 77.75 96 PRO A N 1
ATOM 770 C CA . PRO A 1 96 ? 17.953 -18.766 -19.016 1 77.75 96 PRO A CA 1
ATOM 771 C C . PRO A 1 96 ? 16.641 -19.344 -18.469 1 77.75 96 PRO A C 1
ATOM 773 O O . PRO A 1 96 ? 16.188 -18.969 -17.391 1 77.75 96 PRO A O 1
ATOM 776 N N . TRP A 1 97 ? 16.109 -20.344 -19.141 1 82.44 97 TRP A N 1
ATOM 777 C CA . TRP A 1 97 ? 14.828 -20.891 -18.703 1 82.44 97 TRP A CA 1
ATOM 778 C C . TRP A 1 97 ? 15 -21.734 -17.438 1 82.44 97 TRP A C 1
ATOM 780 O O . TRP A 1 97 ? 14.094 -21.812 -16.609 1 82.44 97 TRP A O 1
ATOM 790 N N . GLN A 1 98 ? 16.094 -22.328 -17.203 1 83.25 98 GLN A N 1
ATOM 791 C CA . GLN A 1 98 ? 16.359 -23.109 -15.992 1 83.25 98 GLN A CA 1
ATOM 792 C C . GLN A 1 98 ? 16.547 -22.188 -14.781 1 83.25 98 GLN A C 1
ATOM 794 O O . GLN A 1 98 ? 16.047 -22.484 -13.695 1 83.25 98 GLN A O 1
ATOM 799 N N . VAL A 1 99 ? 17.25 -21.156 -15.094 1 80.06 99 VAL A N 1
ATOM 800 C CA . VAL A 1 99 ? 17.453 -20.203 -14.016 1 80.06 99 VAL A CA 1
ATOM 801 C C . VAL A 1 99 ? 16.109 -19.594 -13.594 1 80.06 99 VAL A C 1
ATOM 803 O O . VAL A 1 99 ? 15.828 -19.484 -12.398 1 80.06 99 VAL A O 1
ATOM 806 N N . LEU A 1 100 ? 15.375 -19.312 -14.562 1 87.19 100 LEU A N 1
ATOM 807 C CA . LEU A 1 100 ? 14.062 -18.734 -14.312 1 87.19 100 LEU A CA 1
ATOM 808 C C . LEU A 1 100 ? 13.188 -19.688 -13.508 1 87.19 100 LEU A C 1
ATOM 810 O O . LEU A 1 100 ? 12.531 -19.281 -12.555 1 87.19 100 LEU A O 1
ATOM 814 N N . MET A 1 101 ? 13.172 -20.906 -13.867 1 89.06 101 MET A N 1
ATOM 815 C CA . MET A 1 101 ? 12.383 -21.906 -13.148 1 89.06 101 MET A CA 1
ATOM 816 C C . MET A 1 101 ? 12.859 -22.047 -11.711 1 89.06 101 MET A C 1
ATOM 818 O O . MET A 1 101 ? 12.047 -22.188 -10.789 1 89.06 101 MET A O 1
ATOM 822 N N . GLY A 1 102 ? 14.148 -22.031 -11.531 1 85.44 102 GLY A N 1
ATOM 823 C CA . GLY A 1 102 ? 14.703 -22.078 -10.188 1 85.44 102 GLY A CA 1
ATOM 824 C C . GLY A 1 102 ? 14.242 -20.922 -9.305 1 85.44 102 GLY A C 1
ATOM 825 O O . GLY A 1 102 ? 13.859 -21.141 -8.156 1 85.44 102 GLY A O 1
ATOM 826 N N . VAL A 1 103 ? 14.227 -19.766 -9.93 1 86.62 103 VAL A N 1
ATOM 827 C CA . VAL A 1 103 ? 13.812 -18.562 -9.195 1 86.62 103 VAL A CA 1
ATOM 828 C C . VAL A 1 103 ? 12.328 -18.672 -8.844 1 86.62 103 VAL A C 1
ATOM 830 O O . VAL A 1 103 ? 11.93 -18.375 -7.719 1 86.62 103 VAL A O 1
ATOM 833 N N . VAL A 1 104 ? 11.586 -19.109 -9.781 1 90.5 104 VAL A N 1
ATOM 834 C CA . VAL A 1 104 ? 10.141 -19.203 -9.602 1 90.5 104 VAL A CA 1
ATOM 835 C C . VAL A 1 104 ? 9.828 -20.188 -8.484 1 90.5 104 VAL A C 1
ATOM 837 O O . VAL A 1 104 ? 9.078 -19.875 -7.559 1 90.5 104 VAL A O 1
ATOM 840 N N . ILE A 1 105 ? 10.414 -21.312 -8.508 1 90.81 105 ILE A N 1
ATOM 841 C CA . ILE A 1 105 ? 10.172 -22.359 -7.52 1 90.81 105 ILE A CA 1
ATOM 842 C C . ILE A 1 105 ? 10.648 -21.891 -6.145 1 90.81 105 ILE A C 1
ATOM 844 O O . ILE A 1 105 ? 9.945 -22.062 -5.145 1 90.81 105 ILE A O 1
ATOM 848 N N . ALA A 1 106 ? 11.812 -21.312 -6.121 1 87.25 106 ALA A N 1
ATOM 849 C CA . ALA A 1 106 ? 12.367 -20.844 -4.855 1 87.25 106 ALA A CA 1
ATOM 850 C C . ALA A 1 106 ? 11.477 -19.766 -4.23 1 87.25 106 ALA A C 1
ATOM 852 O O . ALA A 1 106 ? 11.195 -19.812 -3.029 1 87.25 106 ALA A O 1
ATOM 853 N N . GLU A 1 107 ? 10.984 -18.875 -5.066 1 87.75 107 GLU A N 1
ATOM 854 C CA . GLU A 1 107 ? 10.164 -17.781 -4.57 1 87.75 107 GLU A CA 1
ATOM 855 C C . GLU A 1 107 ? 8.812 -18.281 -4.07 1 87.75 107 GLU A C 1
ATOM 857 O O . GLU A 1 107 ? 8.32 -17.812 -3.041 1 87.75 107 GLU A O 1
ATOM 862 N N . ILE A 1 108 ? 8.273 -19.188 -4.812 1 90.56 108 ILE A N 1
ATOM 863 C CA . ILE A 1 108 ? 6.984 -19.75 -4.41 1 90.56 108 ILE A CA 1
ATOM 864 C C . ILE A 1 108 ? 7.141 -20.531 -3.107 1 90.56 108 ILE A C 1
ATOM 866 O O . ILE A 1 108 ? 6.32 -20.406 -2.197 1 90.56 108 ILE A O 1
ATOM 870 N N . ALA A 1 109 ? 8.18 -21.266 -2.988 1 90.56 109 ALA A N 1
ATOM 871 C CA . ALA A 1 109 ? 8.438 -22.047 -1.781 1 90.56 109 ALA A CA 1
ATOM 872 C C . ALA A 1 109 ? 8.633 -21.141 -0.569 1 90.56 109 ALA A C 1
ATOM 874 O O . ALA A 1 109 ? 8.016 -21.344 0.479 1 90.56 109 ALA A O 1
ATOM 875 N N . LEU A 1 110 ? 9.391 -20.109 -0.738 1 86.69 110 LEU A N 1
ATOM 876 C CA . LEU A 1 110 ? 9.68 -19.219 0.37 1 86.69 110 LEU A CA 1
ATOM 877 C C . LEU A 1 110 ? 8.445 -18.422 0.766 1 86.69 110 LEU A C 1
ATOM 879 O O . LEU A 1 110 ? 8.172 -18.234 1.954 1 86.69 110 LEU A O 1
ATOM 883 N N . SER A 1 111 ? 7.738 -17.969 -0.229 1 90.25 111 SER A N 1
ATOM 884 C CA . SER A 1 111 ? 6.539 -17.188 0.045 1 90.25 111 SER A CA 1
ATOM 885 C C . SER A 1 111 ? 5.438 -18.047 0.65 1 90.25 111 SER A C 1
ATOM 887 O O . SER A 1 111 ? 4.574 -17.547 1.37 1 90.25 111 SER A O 1
ATOM 889 N N . SER A 1 112 ? 5.484 -19.359 0.35 1 92.62 112 SER A N 1
ATOM 890 C CA . SER A 1 112 ? 4.469 -20.266 0.872 1 92.62 112 SER A CA 1
ATOM 891 C C . SER A 1 112 ? 4.539 -20.375 2.393 1 92.62 112 SER A C 1
ATOM 893 O O . SER A 1 112 ? 3.523 -20.578 3.055 1 92.62 112 SER A O 1
ATOM 895 N N . VAL A 1 113 ? 5.648 -20.109 2.947 1 91.31 113 VAL A N 1
ATOM 896 C CA . VAL A 1 113 ? 5.805 -20.141 4.398 1 91.31 113 VAL A CA 1
ATOM 897 C C . VAL A 1 113 ? 4.965 -19.031 5.031 1 91.31 113 VAL A C 1
ATOM 899 O O . VAL A 1 113 ? 4.27 -19.25 6.023 1 91.31 113 VAL A O 1
ATOM 902 N N . TRP A 1 114 ? 4.961 -17.891 4.414 1 89.94 114 TRP A N 1
ATOM 903 C CA . TRP A 1 114 ? 4.223 -16.75 4.953 1 89.94 114 TRP A CA 1
ATOM 904 C C . TRP A 1 114 ? 2.727 -16.906 4.691 1 89.94 114 TRP A C 1
ATOM 906 O O . TRP A 1 114 ? 1.902 -16.422 5.473 1 89.94 114 TRP A O 1
ATOM 916 N N . VAL A 1 115 ? 2.424 -17.594 3.617 1 92.5 115 VAL A N 1
ATOM 917 C CA . VAL A 1 115 ? 1.019 -17.859 3.334 1 92.5 115 VAL A CA 1
ATOM 918 C C . VAL A 1 115 ? 0.426 -18.719 4.445 1 92.5 115 VAL A C 1
ATOM 920 O O . VAL A 1 115 ? -0.708 -18.5 4.875 1 92.5 115 VAL A O 1
ATOM 923 N N . VAL A 1 116 ? 1.199 -19.641 4.941 1 92.5 116 VAL A N 1
ATOM 924 C CA . VAL A 1 116 ? 0.758 -20.5 6.043 1 92.5 116 VAL A CA 1
ATOM 925 C C . VAL A 1 116 ? 0.508 -19.641 7.285 1 92.5 116 VAL A C 1
ATOM 927 O O . VAL A 1 116 ? -0.481 -19.844 7.992 1 92.5 116 VAL A O 1
ATOM 930 N N . LEU A 1 117 ? 1.363 -18.719 7.488 1 91.56 117 LEU A N 1
ATOM 931 C CA . LEU A 1 117 ? 1.194 -17.812 8.633 1 91.56 117 LEU A CA 1
ATOM 932 C C . LEU A 1 117 ? -0.094 -17.016 8.5 1 91.56 117 LEU A C 1
ATOM 934 O O . LEU A 1 117 ? -0.807 -16.812 9.484 1 91.56 117 LEU A O 1
ATOM 938 N N . PHE A 1 118 ? -0.431 -16.578 7.32 1 91.75 118 PHE A N 1
ATOM 939 C CA . PHE A 1 118 ? -1.678 -15.852 7.094 1 91.75 118 PHE A CA 1
ATOM 940 C C . PHE A 1 118 ? -2.879 -16.75 7.391 1 91.75 118 PHE A C 1
ATOM 942 O O . PHE A 1 118 ? -3.854 -16.297 8 1 91.75 118 PHE A O 1
ATOM 949 N N . PHE A 1 119 ? -2.729 -18 7.027 1 90.56 119 PHE A N 1
ATOM 950 C CA . PHE A 1 119 ? -3.814 -18.938 7.27 1 90.56 119 PHE A CA 1
ATOM 951 C C . PHE A 1 119 ? -3.998 -19.188 8.766 1 90.56 119 PHE A C 1
ATOM 953 O O . PHE A 1 119 ? -5.125 -19.234 9.258 1 90.56 119 PHE A O 1
ATOM 960 N N . ILE A 1 120 ? -2.932 -19.312 9.461 1 91.69 120 ILE A N 1
ATOM 961 C CA . ILE A 1 120 ? -2.994 -19.531 10.906 1 91.69 120 ILE A CA 1
ATOM 962 C C . ILE A 1 120 ? -3.625 -18.312 11.586 1 91.69 120 ILE A C 1
ATOM 964 O O . ILE A 1 120 ? -4.5 -18.453 12.438 1 91.69 120 ILE A O 1
ATOM 968 N N . CYS A 1 121 ? -3.236 -17.188 11.172 1 89.81 121 CYS A N 1
ATOM 969 C CA . CYS A 1 121 ? -3.787 -15.969 11.734 1 89.81 121 CYS A CA 1
ATOM 970 C C . CYS A 1 121 ? -5.281 -15.867 11.461 1 89.81 121 CYS A C 1
ATOM 972 O O . CYS A 1 121 ? -6.062 -15.539 12.359 1 89.81 121 CYS A O 1
ATOM 974 N N . ALA A 1 122 ? -5.652 -16.156 10.242 1 89.75 122 ALA A N 1
ATOM 975 C CA . ALA A 1 122 ? -7.066 -16.109 9.875 1 89.75 122 ALA A CA 1
ATOM 976 C C . ALA A 1 122 ? -7.875 -17.141 10.68 1 89.75 122 ALA A C 1
ATOM 978 O O . ALA A 1 122 ? -8.984 -16.844 11.125 1 89.75 122 ALA A O 1
ATOM 979 N N . ALA A 1 123 ? -7.32 -18.312 10.891 1 88.94 123 ALA A N 1
ATOM 980 C CA . ALA A 1 123 ? -7.988 -19.375 11.648 1 88.94 123 ALA A CA 1
ATOM 981 C C . ALA A 1 123 ? -8.18 -18.969 13.102 1 88.94 123 ALA A C 1
ATOM 983 O O . ALA A 1 123 ? -9.203 -19.281 13.719 1 88.94 123 ALA A O 1
ATOM 984 N N . LEU A 1 124 ? -7.27 -18.281 13.641 1 86.94 124 LEU A N 1
ATOM 985 C CA . LEU A 1 124 ? -7.359 -17.812 15.023 1 86.94 124 LEU A CA 1
ATOM 986 C C . LEU A 1 124 ? -8.406 -16.719 15.164 1 86.94 124 LEU A C 1
ATOM 988 O O . LEU A 1 124 ? -9.07 -16.625 16.203 1 8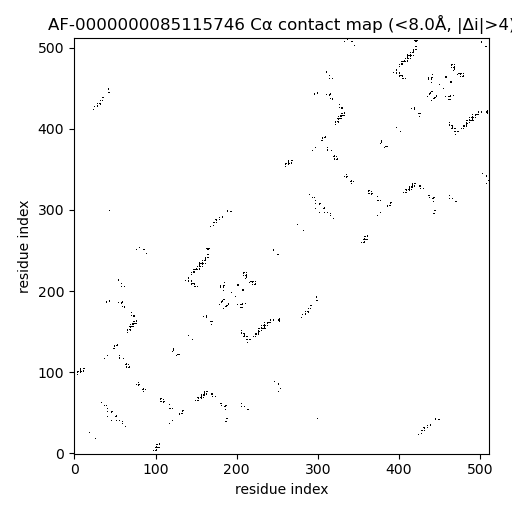6.94 124 LEU A O 1
ATOM 992 N N . MET A 1 125 ? -8.57 -15.977 14.172 1 84.12 125 MET A N 1
ATOM 993 C CA . MET A 1 125 ? -9.477 -14.836 14.234 1 84.12 125 MET A CA 1
ATOM 994 C C . MET A 1 125 ? -10.906 -15.266 13.922 1 84.12 125 MET A C 1
ATOM 996 O O . MET A 1 125 ? -11.852 -14.82 14.586 1 84.12 125 MET A O 1
ATOM 1000 N N . ILE A 1 126 ? -11.086 -16.047 12.961 1 84.31 126 ILE A N 1
ATOM 1001 C CA . ILE A 1 126 ? -12.414 -16.391 12.469 1 84.31 126 ILE A CA 1
ATOM 1002 C C . ILE A 1 126 ? -12.844 -17.734 13.047 1 84.31 126 ILE A C 1
ATOM 1004 O O . ILE A 1 126 ? -14.039 -17.969 13.273 1 84.31 126 ILE A O 1
ATOM 1008 N N . GLY A 1 127 ? -11.938 -18.641 13.289 1 86.44 127 GLY A N 1
ATOM 1009 C CA . GLY A 1 127 ? -12.211 -20 13.75 1 86.44 127 GLY A CA 1
ATOM 1010 C C . GLY A 1 127 ? -11.656 -21.062 12.82 1 86.44 127 GLY A C 1
ATOM 1011 O O . GLY A 1 127 ? -11.82 -20.984 11.602 1 86.44 127 GLY A O 1
ATOM 1012 N N . PHE A 1 128 ? -11.047 -22 13.367 1 87.94 128 PHE A N 1
ATOM 1013 C CA . PHE A 1 128 ? -10.383 -23.047 12.609 1 87.94 128 PHE A CA 1
ATOM 1014 C C . PHE A 1 128 ? -11.398 -23.891 11.859 1 87.94 128 PHE A C 1
ATOM 1016 O O . PHE A 1 128 ? -11.195 -24.219 10.688 1 87.94 128 PHE A O 1
ATOM 1023 N N . SER A 1 129 ? -12.5 -24.156 12.477 1 88.81 129 SER A N 1
ATOM 1024 C CA . SER A 1 129 ? -13.516 -25.016 11.883 1 88.81 129 SER A CA 1
ATOM 1025 C C . SER A 1 129 ? -14.172 -24.344 10.68 1 88.81 129 SER A C 1
ATOM 1027 O O . SER A 1 129 ? -14.406 -25 9.656 1 88.81 129 SER A O 1
ATOM 1029 N N . GLU A 1 130 ? -14.328 -23.109 10.797 1 86.5 130 GLU A N 1
ATOM 1030 C CA . GLU A 1 130 ? -14.992 -22.375 9.719 1 86.5 130 GLU A CA 1
ATOM 1031 C C . GLU A 1 130 ? -14.102 -22.281 8.492 1 86.5 130 GLU A C 1
ATOM 1033 O O . GLU A 1 130 ? -14.555 -22.5 7.363 1 86.5 130 GLU A O 1
ATOM 1038 N N . ILE A 1 131 ? -12.867 -21.984 8.75 1 86.5 131 ILE A N 1
ATOM 1039 C CA . ILE A 1 131 ? -11.93 -21.828 7.645 1 86.5 131 ILE A CA 1
ATOM 1040 C C . ILE A 1 131 ? -11.672 -23.188 6.988 1 86.5 131 ILE A C 1
ATOM 1042 O O . ILE A 1 131 ? -11.656 -23.297 5.758 1 86.5 131 ILE A O 1
ATOM 1046 N N . LEU A 1 132 ? -11.531 -24.172 7.781 1 87.38 132 LEU A N 1
ATOM 1047 C CA . LEU A 1 132 ? -11.266 -25.516 7.258 1 87.38 132 LEU A CA 1
ATOM 1048 C C . LEU A 1 132 ? -12.445 -26.016 6.438 1 87.38 132 LEU A C 1
ATOM 1050 O O . LEU A 1 132 ? -12.258 -26.609 5.375 1 87.38 132 LEU A O 1
ATOM 1054 N N . SER A 1 133 ? -13.633 -25.797 6.941 1 88.5 133 SER A N 1
ATOM 1055 C CA . SER A 1 133 ? -14.82 -26.203 6.203 1 88.5 133 SER A CA 1
ATOM 1056 C C . SER A 1 133 ? -14.922 -25.484 4.867 1 88.5 133 SER A C 1
ATOM 1058 O O . SER A 1 133 ? -15.266 -26.094 3.85 1 88.5 133 SER A O 1
ATOM 1060 N N . GLY A 1 134 ? -14.586 -24.219 4.918 1 88.25 134 GLY A N 1
ATOM 1061 C CA . GLY A 1 134 ? -14.594 -23.438 3.688 1 88.25 134 GLY A CA 1
ATOM 1062 C C . GLY A 1 134 ? -13.562 -23.906 2.678 1 88.25 134 GLY A C 1
ATOM 1063 O O . GLY A 1 134 ? -13.875 -24.078 1.498 1 88.25 134 GLY A O 1
ATOM 1064 N N . ILE A 1 135 ? -12.438 -24.234 3.148 1 88.81 135 ILE A N 1
ATOM 1065 C CA . ILE A 1 135 ? -11.336 -24.656 2.287 1 88.81 135 ILE A CA 1
ATOM 1066 C C . ILE A 1 135 ? -11.656 -26.016 1.686 1 88.81 135 ILE A C 1
ATOM 1068 O O . ILE A 1 135 ? -11.469 -26.234 0.486 1 88.81 135 ILE A O 1
ATOM 1072 N N . LEU A 1 136 ? -12.156 -26.875 2.482 1 90.44 136 LEU A N 1
ATOM 1073 C CA . LEU A 1 136 ? -12.469 -28.219 2.018 1 90.44 136 LEU A CA 1
ATOM 1074 C C . LEU A 1 136 ? -13.586 -28.188 0.978 1 90.44 136 LEU A C 1
ATOM 1076 O O . LEU A 1 136 ? -13.562 -28.969 0.018 1 90.44 136 LEU A O 1
ATOM 1080 N N . SER A 1 137 ? -14.555 -27.297 1.178 1 90.38 137 SER A N 1
ATOM 1081 C CA . SER A 1 137 ? -15.68 -27.203 0.254 1 90.38 137 SER A CA 1
ATOM 1082 C C . SER A 1 137 ? -15.242 -26.656 -1.097 1 90.38 137 SER A C 1
ATOM 1084 O O . SER A 1 137 ? -15.906 -26.875 -2.109 1 90.38 137 SER A O 1
ATOM 1086 N N . MET A 1 138 ? -14.07 -25.969 -1.096 1 92.81 138 MET A N 1
ATOM 1087 C CA . MET A 1 138 ? -13.648 -25.297 -2.326 1 92.81 138 MET A CA 1
ATOM 1088 C C . MET A 1 138 ? -12.234 -25.719 -2.715 1 92.81 138 MET A C 1
ATOM 1090 O O . MET A 1 138 ? -11.547 -24.984 -3.43 1 92.81 138 MET A O 1
ATOM 1094 N N . ILE A 1 139 ? -11.781 -26.812 -2.297 1 92.88 139 ILE A N 1
ATOM 1095 C CA . ILE A 1 139 ? -10.383 -27.203 -2.436 1 92.88 139 ILE A CA 1
ATOM 1096 C C . ILE A 1 139 ? -10.047 -27.406 -3.912 1 92.88 139 ILE A C 1
ATOM 1098 O O . ILE A 1 139 ? -8.969 -27.016 -4.371 1 92.88 139 ILE A O 1
ATOM 1102 N N . THR A 1 140 ? -10.938 -28.047 -4.688 1 94.69 140 THR A N 1
ATOM 1103 C CA . THR A 1 140 ? -10.688 -28.297 -6.105 1 94.69 140 THR A CA 1
ATOM 1104 C C . THR A 1 140 ? -10.562 -26.984 -6.871 1 94.69 140 THR A C 1
ATOM 1106 O O . THR A 1 140 ? -9.633 -26.812 -7.66 1 94.69 140 THR A O 1
ATOM 1109 N N . GLU A 1 141 ? -11.469 -26.078 -6.594 1 95.56 141 GLU A N 1
ATOM 1110 C CA . GLU A 1 141 ? -11.43 -24.766 -7.246 1 95.56 141 GLU A CA 1
ATOM 1111 C C . GLU A 1 141 ? -10.18 -24 -6.855 1 95.56 141 GLU A C 1
ATOM 1113 O O . GLU A 1 141 ? -9.555 -23.344 -7.699 1 95.56 141 GLU A O 1
ATOM 1118 N N . ILE A 1 142 ? -9.82 -24.094 -5.598 1 95.62 142 ILE A N 1
ATOM 1119 C CA . ILE A 1 142 ? -8.664 -23.375 -5.074 1 95.62 142 ILE A CA 1
ATOM 1120 C C . ILE A 1 142 ? -7.395 -23.875 -5.77 1 95.62 142 ILE A C 1
ATOM 1122 O O . ILE A 1 142 ? -6.582 -23.062 -6.234 1 95.62 142 ILE A O 1
ATOM 1126 N N . VAL A 1 143 ? -7.258 -25.141 -5.922 1 95.44 143 VAL A N 1
ATOM 1127 C CA . VAL A 1 143 ? -6.051 -25.734 -6.488 1 95.44 143 VAL A CA 1
ATOM 1128 C C . VAL A 1 143 ? -5.996 -25.469 -7.992 1 95.44 143 VAL A C 1
ATOM 1130 O O . VAL A 1 143 ? -4.961 -25.047 -8.516 1 95.44 143 VAL A O 1
ATOM 1133 N N . VAL A 1 144 ? -7.078 -25.656 -8.656 1 97.25 144 VAL A N 1
ATOM 1134 C CA . VAL A 1 144 ? -7.109 -25.531 -10.109 1 97.25 144 VAL A CA 1
ATOM 1135 C C . VAL A 1 144 ? -6.949 -24.078 -10.516 1 97.25 144 VAL A C 1
ATOM 1137 O O . VAL A 1 144 ? -6.047 -23.734 -11.281 1 97.25 144 VAL A O 1
ATOM 1140 N N . PHE A 1 145 ? -7.773 -23.188 -9.938 1 97.81 145 PHE A N 1
ATOM 1141 C CA . PHE A 1 145 ? -7.734 -21.781 -10.336 1 97.81 145 PHE A CA 1
ATOM 1142 C C . PHE A 1 145 ? -6.492 -21.109 -9.773 1 97.81 145 PHE A C 1
ATOM 1144 O O . PHE A 1 145 ? -5.941 -20.203 -10.398 1 97.81 145 PHE A O 1
ATOM 1151 N N . GLY A 1 146 ? -6.066 -21.547 -8.578 1 97.31 146 GLY A N 1
ATOM 1152 C CA . GLY A 1 146 ? -4.797 -21.062 -8.062 1 97.31 146 GLY A CA 1
ATOM 1153 C C . GLY A 1 146 ? -3.617 -21.422 -8.953 1 97.31 146 GLY A C 1
ATOM 1154 O O . GLY A 1 146 ? -2.768 -20.578 -9.234 1 97.31 146 GLY A O 1
ATOM 1155 N N . GLY A 1 147 ? -3.59 -22.641 -9.383 1 96.62 147 GLY A N 1
ATOM 1156 C CA . GLY A 1 147 ? -2.535 -23.094 -10.281 1 96.62 147 GLY A CA 1
ATOM 1157 C C . GLY A 1 147 ? -2.539 -22.359 -11.617 1 96.62 147 GLY A C 1
ATOM 1158 O O . GLY A 1 147 ? -1.495 -21.906 -12.078 1 96.62 147 GLY A O 1
ATOM 1159 N N . VAL A 1 148 ? -3.695 -22.281 -12.195 1 97.69 148 VAL A N 1
ATOM 1160 C CA . VAL A 1 148 ? -3.852 -21.609 -13.477 1 97.69 148 VAL A CA 1
ATOM 1161 C C . VAL A 1 148 ? -3.408 -20.141 -13.352 1 97.69 148 VAL A C 1
ATOM 1163 O O . VAL A 1 148 ? -2.664 -19.641 -14.195 1 97.69 148 VAL A O 1
ATOM 1166 N N . SER A 1 149 ? -3.861 -19.484 -12.297 1 97.75 149 SER A N 1
ATOM 1167 C CA . SER A 1 149 ? -3.525 -18.078 -12.094 1 97.75 149 SER A CA 1
ATOM 1168 C C . SER A 1 149 ? -2.029 -17.906 -11.852 1 97.75 149 SER A C 1
ATOM 1170 O O . SER A 1 149 ? -1.438 -16.922 -12.297 1 97.75 149 SER A O 1
ATOM 1172 N N . LEU A 1 150 ? -1.442 -18.844 -11.141 1 96.94 150 LEU A N 1
ATOM 1173 C CA . LEU A 1 150 ? -0.009 -18.75 -10.883 1 96.94 150 LEU A CA 1
ATOM 1174 C C . LEU A 1 150 ? 0.783 -18.797 -12.188 1 96.94 150 LEU A C 1
ATOM 1176 O O . LEU A 1 150 ? 1.809 -18.125 -12.32 1 96.94 150 LEU A O 1
ATOM 1180 N N . ILE A 1 151 ? 0.31 -19.578 -13.117 1 96.81 151 ILE A N 1
ATOM 1181 C CA . ILE A 1 151 ? 0.932 -19.641 -14.438 1 96.81 151 ILE A CA 1
ATOM 1182 C C . ILE A 1 151 ? 0.853 -18.266 -15.102 1 96.81 151 ILE A C 1
ATOM 1184 O O . ILE A 1 151 ? 1.854 -17.75 -15.609 1 96.81 151 ILE A O 1
ATOM 1188 N N . GLY A 1 152 ? -0.317 -17.703 -15.078 1 98.31 152 GLY A N 1
ATOM 1189 C CA . GLY A 1 152 ? -0.504 -16.391 -15.672 1 98.31 152 GLY A CA 1
ATOM 1190 C C . GLY A 1 152 ? 0.296 -15.297 -14.977 1 98.31 152 GLY A C 1
ATOM 1191 O O . GLY A 1 152 ? 0.916 -14.461 -15.641 1 98.31 152 GLY A O 1
ATOM 1192 N N . MET A 1 153 ? 0.283 -15.359 -13.664 1 97.81 153 MET A N 1
ATOM 1193 C CA . MET A 1 153 ? 1.018 -14.352 -12.898 1 97.81 153 MET A CA 1
ATOM 1194 C C . MET A 1 153 ? 2.52 -14.5 -13.109 1 97.81 153 MET A C 1
ATOM 1196 O O . MET A 1 153 ? 3.25 -13.508 -13.117 1 97.81 153 MET A O 1
ATOM 1200 N N . THR A 1 154 ? 2.984 -15.695 -13.219 1 97.06 154 THR A N 1
ATOM 1201 C CA . THR A 1 154 ? 4.379 -15.914 -13.586 1 97.06 154 THR A CA 1
ATOM 1202 C C . THR A 1 154 ? 4.68 -15.297 -14.953 1 97.06 154 THR A C 1
ATOM 1204 O O . THR A 1 154 ? 5.73 -14.68 -15.141 1 97.06 154 THR A O 1
ATOM 1207 N N . GLY A 1 155 ? 3.791 -15.5 -15.875 1 97.81 155 GLY A N 1
ATOM 1208 C CA . GLY A 1 155 ? 3.941 -14.867 -17.172 1 97.81 155 GLY A CA 1
ATOM 1209 C C . GLY A 1 155 ? 4.094 -13.359 -17.094 1 97.81 155 GLY A C 1
ATOM 1210 O O . GLY A 1 155 ? 4.938 -12.781 -17.781 1 97.81 155 GLY A O 1
ATOM 1211 N N . ILE A 1 156 ? 3.285 -12.734 -16.281 1 97.75 156 ILE A N 1
ATOM 1212 C CA . ILE A 1 156 ? 3.389 -11.297 -16.062 1 97.75 156 ILE A CA 1
ATOM 1213 C C . ILE A 1 156 ? 4.762 -10.961 -15.484 1 97.75 156 ILE A C 1
ATOM 1215 O O . ILE A 1 156 ? 5.391 -9.984 -15.898 1 97.75 156 ILE A O 1
ATOM 1219 N N . GLY A 1 157 ? 5.18 -11.727 -14.523 1 97.06 157 GLY A N 1
ATOM 1220 C CA . GLY A 1 157 ? 6.512 -11.531 -13.969 1 97.06 157 GLY A CA 1
ATOM 1221 C C . GLY A 1 157 ? 7.613 -11.633 -15.008 1 97.06 157 GLY A C 1
ATOM 1222 O O . GLY A 1 157 ? 8.531 -10.812 -15.023 1 97.06 157 GLY A O 1
ATOM 1223 N N . VAL A 1 158 ? 7.508 -12.602 -15.852 1 95.94 158 VAL A N 1
ATOM 1224 C CA . VAL A 1 158 ? 8.5 -12.789 -16.906 1 95.94 158 VAL A CA 1
ATOM 1225 C C . VAL A 1 158 ? 8.445 -11.609 -17.875 1 95.94 158 VAL A C 1
ATOM 1227 O O . VAL A 1 158 ? 9.484 -11.156 -18.359 1 95.94 158 VAL A O 1
ATOM 1230 N N . PHE A 1 159 ? 7.25 -11.242 -18.188 1 96.69 159 PHE A N 1
ATOM 1231 C CA . PHE A 1 159 ? 7.062 -10.055 -19.031 1 96.69 159 PHE A CA 1
ATOM 1232 C C . PHE A 1 159 ? 7.789 -8.859 -18.438 1 96.69 159 PHE A C 1
ATOM 1234 O O . PHE A 1 159 ? 8.516 -8.156 -19.141 1 96.69 159 PHE A O 1
ATOM 1241 N N . ILE A 1 160 ? 7.68 -8.625 -17.156 1 96.12 160 ILE A N 1
ATOM 1242 C CA . ILE A 1 160 ? 8.289 -7.508 -16.453 1 96.12 160 ILE A CA 1
ATOM 1243 C C . ILE A 1 160 ? 9.805 -7.684 -16.422 1 96.12 160 ILE A C 1
ATOM 1245 O O . ILE A 1 160 ? 10.555 -6.715 -16.594 1 96.12 160 ILE A O 1
ATOM 1249 N N . LEU A 1 161 ? 10.234 -8.867 -16.156 1 93.75 161 LEU A N 1
ATOM 1250 C CA . LEU A 1 161 ? 11.664 -9.164 -16.203 1 93.75 161 LEU A CA 1
ATOM 1251 C C . LEU A 1 161 ? 12.242 -8.773 -17.562 1 93.75 161 LEU A C 1
ATOM 1253 O O . LEU A 1 161 ? 13.289 -8.125 -17.625 1 93.75 161 LEU A O 1
ATOM 1257 N N . GLY A 1 162 ? 11.602 -9.195 -18.594 1 92.94 162 GLY A N 1
ATOM 1258 C CA . GLY A 1 162 ? 12.055 -8.836 -19.938 1 92.94 162 GLY A CA 1
ATOM 1259 C C . GLY A 1 162 ? 12.164 -7.332 -20.141 1 92.94 162 GLY A C 1
ATOM 1260 O O . GLY A 1 162 ? 13.18 -6.84 -20.625 1 92.94 162 GLY A O 1
ATOM 1261 N N . LEU A 1 163 ? 11.18 -6.633 -19.734 1 93.06 163 LEU A N 1
ATOM 1262 C CA . LEU A 1 163 ? 11.172 -5.184 -19.891 1 93.06 163 LEU A CA 1
ATOM 1263 C C . LEU A 1 163 ? 12.281 -4.543 -19.062 1 93.06 163 LEU A C 1
ATOM 1265 O O . LEU A 1 163 ? 12.82 -3.502 -19.438 1 93.06 163 LEU A O 1
ATOM 1269 N N . SER A 1 164 ? 12.562 -5.098 -17.922 1 91.5 164 SER A N 1
ATOM 1270 C CA . SER A 1 164 ? 13.555 -4.527 -17.016 1 91.5 164 SER A CA 1
ATOM 1271 C C . SER A 1 164 ? 14.961 -4.613 -17.609 1 91.5 164 SER A C 1
ATOM 1273 O O . SER A 1 164 ? 15.875 -3.926 -17.141 1 91.5 164 SER A O 1
ATOM 1275 N N . LEU A 1 165 ? 15.148 -5.438 -18.594 1 87.5 165 LEU A N 1
ATOM 1276 C CA . LEU A 1 165 ? 16.438 -5.531 -19.281 1 87.5 165 LEU A CA 1
ATOM 1277 C C . LEU A 1 165 ? 16.719 -4.266 -20.078 1 87.5 165 LEU A C 1
ATOM 1279 O O . LEU A 1 165 ? 17.891 -3.91 -20.281 1 87.5 165 LEU A O 1
ATOM 1283 N N . ARG A 1 166 ? 15.688 -3.654 -20.422 1 86.38 166 ARG A N 1
ATOM 1284 C CA . ARG A 1 166 ? 15.875 -2.49 -21.281 1 86.38 166 ARG A CA 1
ATOM 1285 C C . ARG A 1 166 ? 15.445 -1.212 -20.578 1 86.38 166 ARG A C 1
ATOM 1287 O O . ARG A 1 166 ? 16.016 -0.142 -20.812 1 86.38 166 ARG A O 1
ATOM 1294 N N . LEU A 1 167 ? 14.445 -1.301 -19.859 1 84.94 167 LEU A N 1
ATOM 1295 C CA . LEU A 1 167 ? 13.859 -0.116 -19.234 1 84.94 167 LEU A CA 1
ATOM 1296 C C . LEU A 1 167 ? 14.273 -0.011 -17.781 1 84.94 167 LEU A C 1
ATOM 1298 O O . LEU A 1 167 ? 14.281 -1.014 -17.062 1 84.94 167 LEU A O 1
ATOM 1302 N N . LYS A 1 168 ? 14.469 1.283 -17.516 1 79.25 168 LYS A N 1
ATOM 1303 C CA . LYS A 1 168 ? 14.773 1.562 -16.109 1 79.25 168 LYS A CA 1
ATOM 1304 C C . LYS A 1 168 ? 13.5 1.745 -15.289 1 79.25 168 LYS A C 1
ATOM 1306 O O . LYS A 1 168 ? 12.414 1.907 -15.852 1 79.25 168 LYS A O 1
ATOM 1311 N N . GLN A 1 169 ? 13.375 1.504 -14.125 1 80.5 169 GLN A N 1
ATOM 1312 C CA . GLN A 1 169 ? 12.312 1.84 -13.18 1 80.5 169 GLN A CA 1
ATOM 1313 C C . GLN A 1 169 ? 11.141 0.876 -13.312 1 80.5 169 GLN A C 1
ATOM 1315 O O . GLN A 1 169 ? 10.008 1.22 -12.969 1 80.5 169 GLN A O 1
ATOM 1320 N N . VAL A 1 170 ? 11.328 -0.226 -13.992 1 84.12 170 VAL A N 1
ATOM 1321 C CA . VAL A 1 170 ? 10.281 -1.229 -14.164 1 84.12 170 VAL A CA 1
ATOM 1322 C C . VAL A 1 170 ? 9.734 -1.64 -12.797 1 84.12 170 VAL A C 1
ATOM 1324 O O . VAL A 1 170 ? 8.539 -1.917 -12.664 1 84.12 170 VAL A O 1
ATOM 1327 N N . GLY A 1 171 ? 10.562 -1.498 -11.828 1 84 171 GLY A N 1
ATOM 1328 C CA . GLY A 1 171 ? 10.148 -1.845 -10.477 1 84 171 GLY A CA 1
ATOM 1329 C C . GLY A 1 171 ? 9.023 -0.972 -9.953 1 84 171 GLY A C 1
ATOM 1330 O O . GLY A 1 171 ? 8.062 -1.475 -9.367 1 84 171 GLY A O 1
ATOM 1331 N N . ALA A 1 172 ? 9.094 0.283 -10.273 1 84.75 172 ALA A N 1
ATOM 1332 C CA . ALA A 1 172 ? 8.086 1.234 -9.82 1 84.75 172 ALA A CA 1
ATOM 1333 C C . ALA A 1 172 ? 6.734 0.955 -10.477 1 84.75 172 ALA A C 1
ATOM 1335 O O . ALA A 1 172 ? 5.699 0.969 -9.805 1 84.75 172 ALA A O 1
ATOM 1336 N N . VAL A 1 173 ? 6.785 0.659 -11.711 1 88.69 173 VAL A N 1
ATOM 1337 C CA . VAL A 1 173 ? 5.559 0.384 -12.445 1 88.69 173 VAL A CA 1
ATOM 1338 C C . VAL A 1 173 ? 4.941 -0.924 -11.953 1 88.69 173 VAL A C 1
ATOM 1340 O O . VAL A 1 173 ? 3.717 -1.047 -11.867 1 88.69 173 VAL A O 1
ATOM 1343 N N . THR A 1 174 ? 5.812 -1.817 -11.625 1 93.56 174 THR A N 1
ATOM 1344 C CA . THR A 1 174 ? 5.367 -3.104 -11.102 1 93.56 174 THR A CA 1
ATOM 1345 C C . THR A 1 174 ? 4.586 -2.914 -9.797 1 93.56 174 THR A C 1
ATOM 1347 O O . THR A 1 174 ? 3.568 -3.572 -9.578 1 93.56 174 THR A O 1
ATOM 1350 N N . GLU A 1 175 ? 4.996 -1.975 -9.008 1 92.25 175 GLU A N 1
ATOM 1351 C CA . GLU A 1 175 ? 4.324 -1.718 -7.742 1 92.25 175 GLU A CA 1
ATOM 1352 C C . GLU A 1 175 ? 2.902 -1.21 -7.961 1 92.25 175 GLU A C 1
ATOM 1354 O O . GLU A 1 175 ? 1.982 -1.598 -7.238 1 92.25 175 GLU A O 1
ATOM 1359 N N . VAL A 1 176 ? 2.773 -0.375 -8.93 1 94.25 176 VAL A N 1
ATOM 1360 C CA . VAL A 1 176 ? 1.447 0.135 -9.266 1 94.25 176 VAL A CA 1
ATOM 1361 C C . VAL A 1 176 ? 0.521 -1.025 -9.617 1 94.25 176 VAL A C 1
ATOM 1363 O O . VAL A 1 176 ? -0.6 -1.11 -9.109 1 94.25 176 VAL A O 1
ATOM 1366 N N . LEU A 1 177 ? 1.026 -1.887 -10.406 1 95.38 177 LEU A N 1
ATOM 1367 C CA . LEU A 1 177 ? 0.247 -3.043 -10.836 1 95.38 177 LEU A CA 1
ATOM 1368 C C . LEU A 1 177 ? -0.137 -3.912 -9.641 1 95.38 177 LEU A C 1
ATOM 1370 O O . LEU A 1 177 ? -1.291 -4.328 -9.523 1 95.38 177 LEU A O 1
ATOM 1374 N N . LEU A 1 178 ? 0.773 -4.117 -8.789 1 96.56 178 LEU A N 1
ATOM 1375 C CA . LEU A 1 178 ? 0.556 -5.023 -7.672 1 96.56 178 LEU A CA 1
ATOM 1376 C C . LEU A 1 178 ? -0.466 -4.449 -6.695 1 96.56 178 LEU A C 1
ATOM 1378 O O . LEU A 1 178 ? -1.317 -5.18 -6.18 1 96.56 178 LEU A O 1
ATOM 1382 N N . TYR A 1 179 ? -0.371 -3.164 -6.48 1 96.25 179 TYR A N 1
ATOM 1383 C CA . TYR A 1 179 ? -1.344 -2.572 -5.57 1 96.25 179 TYR A CA 1
ATOM 1384 C C . TYR A 1 179 ? -2.723 -2.502 -6.215 1 96.25 179 TYR A C 1
ATOM 1386 O O . TYR A 1 179 ? -3.742 -2.635 -5.531 1 96.25 179 TYR A O 1
ATOM 1394 N N . TYR A 1 180 ? -2.766 -2.271 -7.457 1 95.56 180 TYR A N 1
ATOM 1395 C CA . TYR A 1 180 ? -4.039 -2.354 -8.164 1 95.56 180 TYR A CA 1
ATOM 1396 C C . TYR A 1 180 ? -4.672 -3.727 -7.992 1 95.56 180 TYR A C 1
ATOM 1398 O O . TYR A 1 180 ? -5.855 -3.834 -7.66 1 95.56 180 TYR A O 1
ATOM 1406 N N . LEU A 1 181 ? -3.852 -4.746 -8.219 1 96.56 181 LEU A N 1
ATOM 1407 C CA . LEU A 1 181 ? -4.352 -6.113 -8.117 1 96.56 181 LEU A CA 1
ATOM 1408 C C . LEU A 1 181 ? -4.809 -6.426 -6.699 1 96.56 181 LEU A C 1
ATOM 1410 O O . LEU A 1 181 ? -5.762 -7.18 -6.5 1 96.56 181 LEU A O 1
ATOM 1414 N N . LEU A 1 182 ? -4.121 -5.855 -5.711 1 96.12 182 LEU A N 1
ATOM 1415 C CA . LEU A 1 182 ? -4.465 -6.074 -4.309 1 96.12 182 LEU A CA 1
ATOM 1416 C C . LEU A 1 182 ? -5.871 -5.562 -4.012 1 96.12 182 LEU A C 1
ATOM 1418 O O . LEU A 1 182 ? -6.68 -6.277 -3.412 1 96.12 182 LEU A O 1
ATOM 1422 N N . ILE A 1 183 ? -6.145 -4.395 -4.543 1 93.56 183 ILE A N 1
ATOM 1423 C CA . ILE A 1 183 ? -7.355 -3.699 -4.129 1 93.56 183 ILE A CA 1
ATOM 1424 C C . ILE A 1 183 ? -8.516 -4.102 -5.035 1 93.56 183 ILE A C 1
ATOM 1426 O O . ILE A 1 183 ? -9.648 -4.273 -4.57 1 93.56 183 ILE A O 1
ATOM 1430 N N . PHE A 1 184 ? -8.289 -4.453 -6.328 1 93.62 184 PHE A N 1
ATOM 1431 C CA . PHE A 1 184 ? -9.406 -4.465 -7.27 1 93.62 184 PHE A CA 1
ATOM 1432 C C . PHE A 1 184 ? -9.562 -5.84 -7.906 1 93.62 184 PHE A C 1
ATOM 1434 O O . PHE A 1 184 ? -10.312 -6 -8.867 1 93.62 184 PHE A O 1
ATOM 1441 N N . SER A 1 185 ? -8.883 -6.855 -7.402 1 93.88 185 SER A N 1
ATOM 1442 C CA . SER A 1 185 ? -8.984 -8.18 -8 1 93.88 185 SER A CA 1
ATOM 1443 C C . SER A 1 185 ? -10.195 -8.938 -7.465 1 93.88 185 SER A C 1
ATOM 1445 O O . SER A 1 185 ? -10.438 -10.086 -7.852 1 93.88 185 SER A O 1
ATOM 1447 N N . GLY A 1 186 ? -10.938 -8.383 -6.5 1 90.25 186 GLY A N 1
ATOM 1448 C CA . GLY A 1 186 ? -12.211 -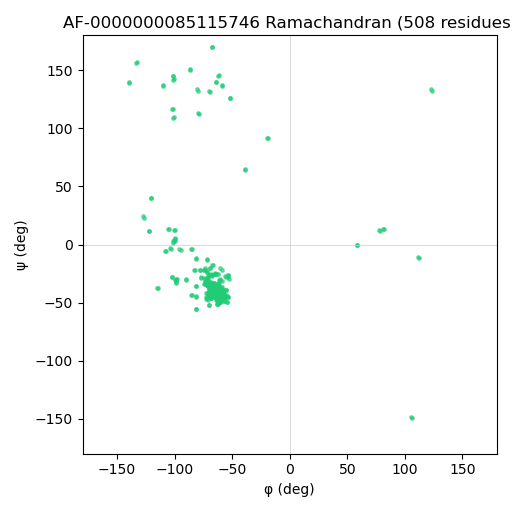8.961 -6.113 1 90.25 186 GLY A CA 1
ATOM 1449 C C . GLY A 1 186 ? -12.203 -9.555 -4.719 1 90.25 186 GLY A C 1
ATOM 1450 O O . GLY A 1 186 ? -13.25 -9.938 -4.191 1 90.25 186 GLY A O 1
ATOM 1451 N N . PHE A 1 187 ? -11 -9.695 -4.129 1 91.06 187 PHE A N 1
ATOM 1452 C CA . PHE A 1 187 ? -10.969 -10.312 -2.812 1 91.06 187 PHE A CA 1
ATOM 1453 C C . PHE A 1 187 ? -10.898 -9.258 -1.716 1 91.06 187 PHE A C 1
ATOM 1455 O O . PHE A 1 187 ? -11.344 -9.492 -0.593 1 91.06 187 PHE A O 1
ATOM 1462 N N . PHE A 1 188 ? -10.273 -8.117 -2.051 1 89.88 188 PHE A N 1
ATOM 1463 C CA . PHE A 1 188 ? -10.266 -7.012 -1.098 1 89.88 188 PHE A CA 1
ATOM 1464 C C . PHE A 1 188 ? -11.578 -6.23 -1.165 1 89.88 188 PHE A C 1
ATOM 1466 O O . PHE A 1 188 ? -12.258 -6.062 -0.152 1 89.88 188 PHE A O 1
ATOM 1473 N N . LEU A 1 189 ? -11.844 -5.785 -2.385 1 86.62 189 LEU A N 1
ATOM 1474 C CA . LEU A 1 189 ? -13.133 -5.172 -2.701 1 86.62 189 LEU A CA 1
ATOM 1475 C C . LEU A 1 189 ? -13.953 -6.078 -3.613 1 86.62 189 LEU A C 1
ATOM 1477 O O . LEU A 1 189 ? -13.43 -6.641 -4.574 1 86.62 189 LEU A O 1
ATOM 1481 N N . SER A 1 190 ? -15.164 -6.16 -3.275 1 81.19 190 SER A N 1
ATOM 1482 C CA . SER A 1 190 ? -16.031 -6.988 -4.109 1 81.19 190 SER A CA 1
ATOM 1483 C C . SER A 1 190 ? -16.141 -6.418 -5.52 1 81.19 190 SER A C 1
ATOM 1485 O O . SER A 1 190 ? -16.234 -5.203 -5.699 1 81.19 190 SER A O 1
ATOM 1487 N N . SER A 1 191 ? -16.125 -7.297 -6.445 1 74 191 SER A N 1
ATOM 1488 C CA . SER A 1 191 ? -16.172 -6.914 -7.852 1 74 191 SER A CA 1
ATOM 1489 C C . SER A 1 191 ? -17.484 -6.234 -8.203 1 74 191 SER A C 1
ATOM 1491 O O . SER A 1 191 ? -17.547 -5.398 -9.102 1 74 191 SER A O 1
ATOM 1493 N N . ASN A 1 192 ? -18.484 -6.504 -7.488 1 72.56 192 ASN A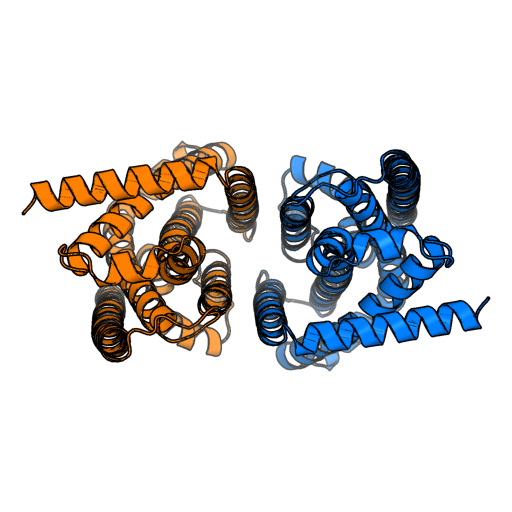 N 1
ATOM 1494 C CA . ASN A 1 192 ? -19.812 -5.984 -7.816 1 72.56 192 ASN A CA 1
ATOM 1495 C C . ASN A 1 192 ? -19.906 -4.484 -7.547 1 72.56 192 ASN A C 1
ATOM 1497 O O . ASN A 1 192 ? -20.812 -3.816 -8.047 1 72.56 192 ASN A O 1
ATOM 1501 N N . LEU A 1 193 ? -18.953 -3.977 -6.855 1 69.62 193 LEU A N 1
ATOM 1502 C CA . LEU A 1 193 ? -19 -2.57 -6.465 1 69.62 193 LEU A CA 1
ATOM 1503 C C . LEU A 1 193 ? -18.141 -1.722 -7.395 1 69.62 193 LEU A C 1
ATOM 1505 O O . LEU A 1 193 ? -18.125 -0.493 -7.281 1 69.62 193 LEU A O 1
ATOM 1509 N N . LEU A 1 194 ? -17.547 -2.451 -8.445 1 75.56 194 LEU A N 1
ATOM 1510 C CA . LEU A 1 194 ? -16.562 -1.724 -9.227 1 75.56 194 LEU A CA 1
ATOM 1511 C C . LEU A 1 194 ? -17.156 -1.241 -10.547 1 75.56 194 LEU A C 1
ATOM 1513 O O . LEU A 1 194 ? -18 -1.92 -11.133 1 75.56 194 LEU A O 1
ATOM 1517 N N . PRO A 1 195 ? -16.703 -0.051 -10.984 1 77.94 195 PRO A N 1
ATOM 1518 C CA . PRO A 1 195 ? -17.141 0.453 -12.289 1 77.94 195 PRO A CA 1
ATOM 1519 C C . PRO A 1 195 ? -16.594 -0.379 -13.453 1 77.94 195 PRO A C 1
ATOM 1521 O O . PRO A 1 195 ? -15.719 -1.226 -13.258 1 77.94 195 PRO A O 1
ATOM 1524 N N . THR A 1 196 ? -17.125 -0.09 -14.625 1 78.94 196 THR A N 1
ATOM 1525 C CA . THR A 1 196 ? -16.875 -0.867 -15.836 1 78.94 196 THR A CA 1
ATOM 1526 C C . THR A 1 196 ? -15.383 -0.844 -16.188 1 78.94 196 THR A C 1
ATOM 1528 O O . THR A 1 196 ? -14.836 -1.852 -16.625 1 78.94 196 THR A O 1
ATOM 1531 N N . ALA A 1 197 ? -14.758 0.251 -15.961 1 80.44 197 ALA A N 1
ATOM 1532 C CA . ALA A 1 197 ? -13.344 0.389 -16.312 1 80.44 197 ALA A CA 1
ATOM 1533 C C . ALA A 1 197 ? -12.492 -0.656 -15.594 1 80.44 197 ALA A C 1
ATOM 1535 O O . ALA A 1 197 ? -11.562 -1.209 -16.172 1 80.44 197 ALA A O 1
ATOM 1536 N N . PHE A 1 198 ? -12.828 -0.947 -14.43 1 86.31 198 PHE A N 1
ATOM 1537 C CA . PHE A 1 198 ? -12.062 -1.912 -13.648 1 86.31 198 PHE A CA 1
ATOM 1538 C C . PHE A 1 198 ? -12.328 -3.332 -14.133 1 86.31 198 PHE A C 1
ATOM 1540 O O . PHE A 1 198 ? -11.461 -4.199 -14.031 1 86.31 198 PHE A O 1
ATOM 1547 N N . HIS A 1 199 ? -13.445 -3.498 -14.781 1 87.69 199 HIS A N 1
ATOM 1548 C CA . HIS A 1 199 ? -13.758 -4.812 -15.328 1 87.69 199 HIS A CA 1
ATOM 1549 C C . HIS A 1 199 ? -12.891 -5.129 -16.547 1 87.69 199 HIS A C 1
ATOM 1551 O O . HIS A 1 199 ? -12.469 -6.277 -16.734 1 87.69 199 HIS A O 1
ATOM 1557 N N . ILE A 1 200 ? -12.562 -4.145 -17.25 1 88.94 200 ILE A N 1
ATOM 1558 C CA . ILE A 1 200 ? -11.719 -4.328 -18.422 1 88.94 200 ILE A CA 1
ATOM 1559 C C . ILE A 1 200 ? -10.312 -4.73 -17.984 1 88.94 200 ILE A C 1
ATOM 1561 O O . ILE A 1 200 ? -9.742 -5.691 -18.516 1 88.94 200 ILE A O 1
ATOM 1565 N N . LEU A 1 201 ? -9.797 -4.035 -17 1 91.19 201 LEU A N 1
ATOM 1566 C C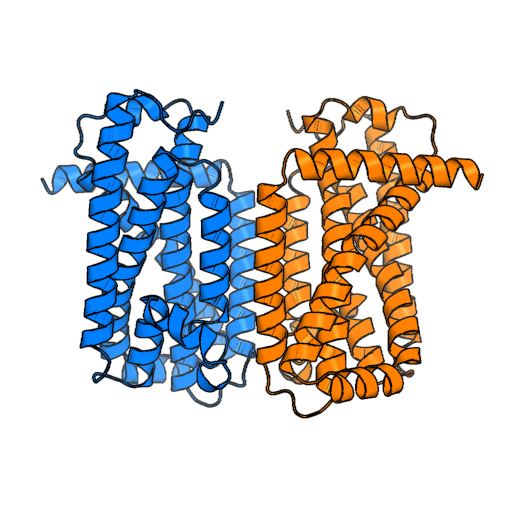A . LEU A 1 201 ? -8.461 -4.344 -16.516 1 91.19 201 LEU A CA 1
ATOM 1567 C C . LEU A 1 201 ? -8.43 -5.719 -15.852 1 91.19 201 LEU A C 1
ATOM 1569 O O . LEU A 1 201 ? -7.469 -6.473 -16.016 1 91.19 201 LEU A O 1
ATOM 1573 N N . ASN A 1 202 ? -9.461 -6.008 -15.195 1 93.88 202 ASN A N 1
ATOM 1574 C CA . ASN A 1 202 ? -9.539 -7.285 -14.492 1 93.88 202 ASN A CA 1
ATOM 1575 C C . ASN A 1 202 ? -9.695 -8.453 -15.461 1 93.88 202 ASN A C 1
ATOM 1577 O O . ASN A 1 202 ? -9.359 -9.586 -15.133 1 93.88 202 ASN A O 1
ATOM 1581 N N . TYR A 1 203 ? -10.234 -8.109 -16.656 1 94.62 203 TYR A N 1
ATOM 1582 C CA . TYR A 1 203 ? -10.352 -9.148 -17.672 1 94.62 203 TYR A CA 1
ATOM 1583 C C . TYR A 1 203 ? -8.977 -9.672 -18.078 1 94.62 203 TYR A C 1
ATOM 1585 O O . TYR A 1 203 ? -8.828 -10.852 -18.406 1 94.62 203 TYR A O 1
ATOM 1593 N N . PHE A 1 204 ? -8.008 -8.914 -17.922 1 96.38 204 PHE A N 1
ATOM 1594 C CA . PHE A 1 204 ? -6.664 -9.312 -18.328 1 96.38 204 PHE A CA 1
ATOM 1595 C C . PHE A 1 204 ? -5.859 -9.797 -17.125 1 96.38 204 PHE A C 1
ATOM 1597 O O . PHE A 1 204 ? -4.676 -10.117 -17.25 1 96.38 204 PHE A O 1
ATOM 1604 N N . SER A 1 205 ? -6.457 -9.898 -16 1 97 205 SER A N 1
ATOM 1605 C CA . SER A 1 205 ? -5.754 -10.273 -14.773 1 97 205 SER A CA 1
ATOM 1606 C C . SER A 1 205 ? -5.996 -11.734 -14.414 1 97 205 SER A C 1
ATOM 1608 O O . SER A 1 205 ? -7.113 -12.109 -14.062 1 97 205 SER A O 1
ATOM 1610 N N .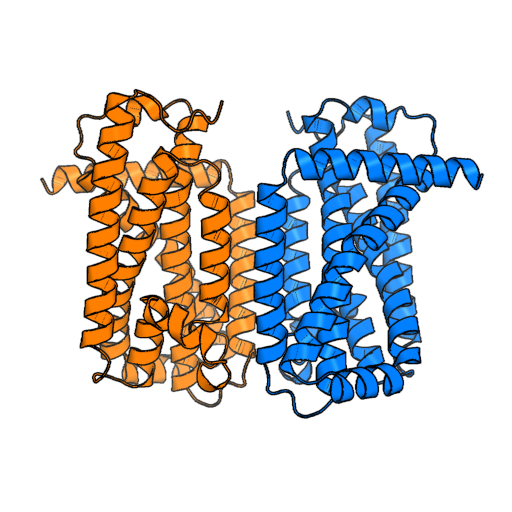 PRO A 1 206 ? -4.887 -12.5 -14.438 1 98.12 206 PRO A N 1
ATOM 1611 C CA . PRO A 1 206 ? -5.051 -13.891 -14.008 1 98.12 206 PRO A CA 1
ATOM 1612 C C . PRO A 1 206 ? -5.527 -14.008 -12.562 1 98.12 206 PRO A C 1
ATOM 1614 O O . PRO A 1 206 ? -6.25 -14.945 -12.219 1 98.12 206 PRO A O 1
ATOM 1617 N N . LEU A 1 207 ? -5.152 -13.055 -11.766 1 97.69 207 LEU A N 1
ATOM 1618 C CA . LEU A 1 207 ? -5.547 -13.07 -10.359 1 97.69 207 LEU A CA 1
ATOM 1619 C C . LEU A 1 207 ? -7.051 -12.867 -10.219 1 97.69 207 LEU A C 1
ATOM 1621 O O . LEU A 1 207 ? -7.707 -13.578 -9.453 1 97.69 207 LEU A O 1
ATOM 1625 N N . SER A 1 208 ? -7.551 -11.914 -10.961 1 96.5 208 SER A N 1
ATOM 1626 C CA . SER A 1 208 ? -8.984 -11.664 -10.914 1 96.5 208 SER A CA 1
ATOM 1627 C C . SER A 1 208 ? -9.781 -12.883 -11.367 1 96.5 208 SER A C 1
ATOM 1629 O O . SER A 1 208 ? -10.812 -13.211 -10.781 1 96.5 208 SER A O 1
ATOM 1631 N N . TRP A 1 209 ? -9.281 -13.555 -12.359 1 96.81 209 TRP A N 1
ATOM 1632 C CA . TRP A 1 209 ? -9.953 -14.75 -12.859 1 96.81 209 TRP A CA 1
ATOM 1633 C C . TRP A 1 209 ? -9.906 -15.875 -11.828 1 96.81 209 TRP A C 1
ATOM 1635 O O . TRP A 1 209 ? -10.844 -16.672 -11.719 1 96.81 209 TRP A O 1
ATOM 1645 N N . ALA A 1 210 ? -8.789 -15.977 -11.109 1 97.38 210 ALA A N 1
ATOM 1646 C CA . ALA A 1 210 ? -8.688 -17 -10.062 1 97.38 210 ALA A CA 1
ATOM 1647 C C . ALA A 1 210 ? -9.727 -16.766 -8.969 1 97.38 210 ALA A C 1
ATOM 1649 O O . ALA A 1 210 ? -10.391 -17.703 -8.523 1 97.38 210 ALA A O 1
ATOM 1650 N N . VAL A 1 211 ? -9.891 -15.516 -8.594 1 95.69 211 VAL A N 1
ATOM 1651 C CA . VAL A 1 211 ? -10.852 -15.172 -7.551 1 95.69 211 VAL A CA 1
ATOM 1652 C C . VAL A 1 211 ? -12.266 -15.453 -8.039 1 95.69 211 VAL A C 1
ATOM 1654 O O . VAL A 1 211 ? -13.078 -16.031 -7.316 1 95.69 211 VAL A O 1
ATOM 1657 N N . GLN A 1 212 ? -12.555 -15.117 -9.266 1 94.44 212 GLN A N 1
ATOM 1658 C CA . GLN A 1 212 ? -13.859 -15.383 -9.852 1 94.44 212 GLN A CA 1
ATOM 1659 C C . GLN A 1 212 ? -14.125 -16.875 -9.969 1 94.44 212 GLN A C 1
ATOM 1661 O O . GLN A 1 212 ? -15.25 -17.344 -9.75 1 94.44 212 GLN A O 1
ATOM 1666 N N . GLY A 1 213 ? -13.109 -17.609 -10.312 1 96 213 GLY A N 1
ATOM 1667 C CA . GLY A 1 213 ? -13.25 -19.047 -10.453 1 96 213 GLY A CA 1
ATOM 1668 C C . GLY A 1 213 ? -13.594 -19.75 -9.148 1 96 213 GLY A C 1
ATOM 1669 O O . GLY A 1 213 ? -14.453 -20.641 -9.117 1 96 213 GLY A O 1
ATOM 1670 N N . VAL A 1 214 ? -12.969 -19.328 -8.094 1 94.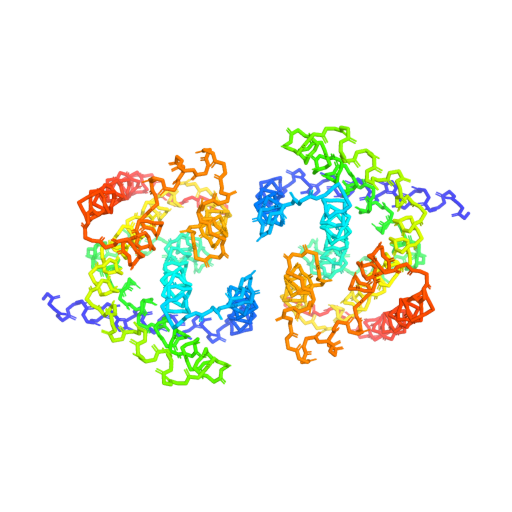31 214 VAL A N 1
ATOM 1671 C CA . VAL A 1 214 ? -13.25 -19.922 -6.789 1 94.31 214 VAL A CA 1
ATOM 1672 C C . VAL A 1 214 ? -14.633 -19.5 -6.305 1 94.31 214 VAL A C 1
ATOM 1674 O O . VAL A 1 214 ? -15.328 -20.266 -5.637 1 94.31 214 VAL A O 1
ATOM 1677 N N . ASN A 1 215 ? -15.047 -18.312 -6.727 1 90.75 215 ASN A N 1
ATOM 1678 C CA . ASN A 1 215 ? -16.328 -17.781 -6.297 1 90.75 215 ASN A CA 1
ATOM 1679 C C . ASN A 1 215 ? -17.484 -18.344 -7.117 1 90.75 215 ASN A C 1
ATOM 1681 O O . ASN A 1 215 ? -18.531 -18.703 -6.57 1 90.75 215 ASN A O 1
ATOM 1685 N N . GLU A 1 216 ? -17.281 -18.391 -8.453 1 90.69 216 GLU A N 1
ATOM 1686 C CA . GLU A 1 216 ? -18.375 -18.719 -9.359 1 90.69 216 GLU A CA 1
ATOM 1687 C C . GLU A 1 216 ? -18.281 -20.172 -9.844 1 90.69 216 GLU A C 1
ATOM 1689 O O . GLU A 1 216 ? -19.266 -20.734 -10.305 1 90.69 216 GLU A O 1
ATOM 1694 N N . GLY A 1 217 ? -17.078 -20.688 -9.883 1 90.94 217 GLY A N 1
ATOM 1695 C CA . GLY A 1 217 ? -16.953 -22.094 -10.25 1 90.94 217 GLY A CA 1
ATOM 1696 C C . GLY A 1 217 ? -16.422 -22.297 -11.656 1 90.94 217 GLY A C 1
ATOM 1697 O O . GLY A 1 217 ? -15.617 -21.484 -12.141 1 90.94 217 GLY A O 1
ATOM 1698 N N . TRP A 1 218 ? -16.766 -23.266 -12.312 1 92.12 218 TRP A N 1
ATOM 1699 C CA . TRP A 1 218 ? -16.062 -23.875 -13.43 1 92.12 218 TRP A CA 1
ATOM 1700 C C . TRP A 1 218 ? -16.359 -23.141 -14.734 1 92.12 218 TRP A C 1
ATOM 1702 O O . TRP A 1 218 ? -15.586 -23.203 -15.68 1 92.12 218 TRP A O 1
ATOM 1712 N N . PRO A 1 219 ? -17.453 -22.406 -14.852 1 93.06 219 PRO A N 1
ATOM 1713 C CA . PRO A 1 219 ? -17.75 -21.734 -16.125 1 93.06 219 PRO A CA 1
ATOM 1714 C C . PRO A 1 219 ? -16.641 -20.766 -16.547 1 93.06 219 PRO A C 1
ATOM 1716 O O . PRO A 1 219 ? -16.484 -20.469 -17.734 1 93.06 219 PRO A O 1
ATOM 1719 N N . VAL A 1 220 ? -15.875 -20.344 -15.602 1 95.25 220 VAL A N 1
ATOM 1720 C CA . VAL A 1 220 ? -14.891 -19.312 -15.938 1 95.25 220 VAL A CA 1
ATOM 1721 C C . VAL A 1 220 ? -13.523 -19.953 -16.141 1 95.25 220 VAL A C 1
ATOM 1723 O O . VAL A 1 220 ? -12.516 -19.25 -16.297 1 95.25 220 VAL A O 1
ATOM 1726 N N . PHE A 1 221 ? -13.438 -21.281 -16.25 1 96.88 221 PHE A N 1
ATOM 1727 C CA . PHE A 1 221 ? -12.172 -21.984 -16.312 1 96.88 221 PHE A CA 1
ATOM 1728 C C . PHE A 1 221 ? -11.438 -21.672 -17.609 1 96.88 221 PHE A C 1
ATOM 1730 O O . PHE A 1 221 ? -10.242 -21.359 -17.594 1 96.88 221 PHE A O 1
ATOM 1737 N N . PHE A 1 222 ? -12.141 -21.641 -18.703 1 97.19 222 PHE A N 1
ATOM 1738 C CA . PHE A 1 222 ? -11.492 -21.5 -20 1 97.19 222 PHE A CA 1
ATOM 1739 C C . PHE A 1 222 ? -10.961 -20.078 -20.188 1 97.19 222 PHE A C 1
ATOM 1741 O O . PHE A 1 222 ? -9.812 -19.891 -20.609 1 97.19 222 PHE A O 1
ATOM 1748 N N . PRO A 1 223 ? -11.797 -19.078 -19.875 1 97 223 PRO A N 1
ATOM 1749 C CA . PRO A 1 223 ? -11.219 -17.734 -19.953 1 97 223 PRO A CA 1
ATOM 1750 C C . PRO A 1 223 ? -10.031 -17.562 -19.016 1 97 223 PRO A C 1
ATOM 1752 O O . PRO A 1 223 ? -9.055 -16.891 -19.375 1 97 223 PRO A O 1
ATOM 1755 N N . ALA A 1 224 ? -10.102 -18.109 -17.844 1 97.88 224 ALA A N 1
ATOM 1756 C CA . ALA A 1 224 ? -8.992 -18.031 -16.906 1 97.88 224 ALA A CA 1
ATOM 1757 C C . ALA A 1 224 ? -7.734 -18.672 -17.469 1 97.88 224 ALA A C 1
ATOM 1759 O O . ALA A 1 224 ? -6.648 -18.078 -17.406 1 97.88 224 ALA A O 1
ATOM 1760 N N . LEU A 1 225 ? -7.898 -19.812 -18.047 1 98.06 225 LEU A N 1
ATOM 1761 C CA . LEU A 1 225 ? -6.777 -20.516 -18.656 1 98.06 225 LEU A CA 1
ATOM 1762 C C . LEU A 1 225 ? -6.238 -19.75 -19.859 1 98.06 225 LEU A C 1
ATOM 1764 O O . LEU A 1 225 ? -5.023 -19.641 -20.047 1 98.06 225 LEU A O 1
ATOM 1768 N N . GLY A 1 226 ? -7.145 -19.281 -20.688 1 98.38 226 GLY A N 1
ATOM 1769 C CA . GLY A 1 226 ? -6.746 -18.516 -21.859 1 98.38 226 GLY A CA 1
ATOM 1770 C C . GLY A 1 226 ? -5.91 -17.297 -21.531 1 98.38 226 GLY A C 1
ATOM 1771 O O . GLY A 1 226 ? -4.859 -17.062 -22.141 1 98.38 226 GLY A O 1
ATOM 1772 N N . ILE A 1 227 ? -6.309 -16.531 -20.578 1 98.19 227 ILE A N 1
ATOM 1773 C CA . ILE A 1 227 ? -5.605 -15.32 -20.188 1 98.19 227 ILE A CA 1
ATOM 1774 C C . ILE A 1 227 ? -4.254 -15.68 -19.578 1 98.19 227 ILE A C 1
ATOM 1776 O O . ILE A 1 227 ? -3.25 -15.008 -19.828 1 98.19 227 ILE A O 1
ATOM 1780 N N . SER A 1 228 ? -4.227 -16.703 -18.734 1 98.44 228 SER A N 1
ATOM 1781 C CA . SER A 1 228 ? -2.975 -17.125 -18.125 1 98.44 228 SER A CA 1
ATOM 1782 C C . SER A 1 228 ? -1.966 -17.562 -19.172 1 98.44 228 SER A C 1
ATOM 1784 O O . SER A 1 228 ? -0.791 -17.203 -19.109 1 98.44 228 SER A O 1
ATOM 1786 N N . LEU A 1 229 ? -2.43 -18.297 -20.172 1 98.19 229 LEU A N 1
ATOM 1787 C CA . LEU A 1 229 ? -1.555 -18.734 -21.25 1 98.19 229 LEU A CA 1
ATOM 1788 C C . LEU A 1 229 ? -1.116 -17.562 -22.109 1 98.19 229 LEU A C 1
ATOM 1790 O O . LEU A 1 229 ? 0.011 -17.531 -22.609 1 98.19 229 LEU A O 1
ATOM 1794 N N . LEU A 1 230 ? -2.006 -16.688 -22.297 1 98.38 230 LEU A N 1
ATOM 1795 C CA . LEU A 1 230 ? -1.666 -15.484 -23.047 1 98.38 230 LEU A CA 1
ATOM 1796 C C . LEU A 1 230 ? -0.512 -14.734 -22.391 1 98.38 230 LEU A C 1
ATOM 1798 O O . LEU A 1 230 ? 0.445 -14.344 -23.062 1 98.38 230 LEU A O 1
ATOM 1802 N N . TRP A 1 231 ? -0.595 -14.57 -21.062 1 98.19 231 TRP A N 1
ATOM 1803 C CA . TRP A 1 231 ? 0.46 -13.844 -20.359 1 98.19 231 TRP A CA 1
ATOM 1804 C C . TRP A 1 231 ? 1.762 -14.641 -20.375 1 98.19 231 TRP A C 1
ATOM 1806 O O . TRP A 1 231 ? 2.848 -14.062 -20.469 1 98.19 231 TRP A O 1
ATOM 1816 N N . LEU A 1 232 ? 1.647 -15.93 -20.219 1 97.38 232 LEU A N 1
ATOM 1817 C CA . LEU A 1 232 ? 2.85 -16.75 -20.281 1 97.38 232 LEU A CA 1
ATOM 1818 C C . LEU A 1 232 ? 3.516 -16.625 -21.656 1 97.38 232 LEU A C 1
ATOM 1820 O O . LEU A 1 232 ? 4.738 -16.484 -21.734 1 97.38 232 LEU A O 1
ATOM 1824 N N . ALA A 1 233 ? 2.73 -16.688 -22.719 1 97.88 233 ALA A N 1
ATOM 1825 C CA . ALA A 1 233 ? 3.248 -16.547 -24.078 1 97.88 233 ALA A CA 1
ATOM 1826 C C . ALA A 1 233 ? 3.848 -15.172 -24.297 1 97.88 233 ALA A C 1
ATOM 1828 O O . ALA A 1 233 ? 4.969 -15.047 -24.797 1 97.88 233 ALA A O 1
ATOM 1829 N N . MET A 1 234 ? 3.143 -14.195 -23.891 1 97.81 234 MET A N 1
ATOM 1830 C CA . MET A 1 234 ? 3.613 -12.82 -24.062 1 97.81 234 MET A CA 1
ATOM 1831 C C . MET A 1 234 ? 4.898 -12.586 -23.266 1 97.81 234 MET A C 1
ATOM 1833 O O . MET A 1 234 ? 5.836 -11.969 -23.781 1 97.81 234 MET A O 1
ATOM 1837 N N . GLY A 1 235 ? 4.898 -12.992 -22.016 1 97 235 GLY A N 1
ATOM 1838 C CA . GLY A 1 235 ? 6.098 -12.859 -21.203 1 97 235 GLY A CA 1
ATOM 1839 C C . GLY A 1 235 ? 7.305 -13.562 -21.797 1 97 235 GLY A C 1
ATOM 1840 O O . GLY A 1 235 ? 8.398 -12.992 -21.844 1 97 235 GLY A O 1
ATOM 1841 N N . SER A 1 236 ? 7.086 -14.75 -22.297 1 95.25 236 SER A N 1
ATOM 1842 C CA . SER A 1 236 ? 8.172 -15.508 -22.906 1 95.25 236 SER A CA 1
ATOM 1843 C C . SER A 1 236 ? 8.68 -14.82 -24.172 1 95.25 236 SER A C 1
ATOM 1845 O O . SER A 1 236 ? 9.891 -14.742 -24.391 1 95.25 236 SER A O 1
ATOM 1847 N N . LEU A 1 237 ? 7.801 -14.344 -24.969 1 96.19 237 LEU A N 1
ATOM 1848 C CA . LEU A 1 237 ? 8.18 -13.672 -26.203 1 96.19 237 LEU A CA 1
ATOM 1849 C C . LEU A 1 237 ? 8.969 -12.398 -25.906 1 96.19 237 LEU A C 1
ATOM 1851 O O . LEU A 1 237 ? 10.008 -12.148 -26.516 1 96.19 237 LEU A O 1
ATOM 1855 N N . VAL A 1 238 ? 8.516 -11.648 -24.969 1 95.44 238 VAL A N 1
ATOM 1856 C CA . VAL A 1 238 ? 9.172 -10.383 -24.641 1 95.44 238 VAL A CA 1
ATOM 1857 C C . VAL A 1 238 ? 10.539 -10.664 -24.031 1 95.44 238 VAL A C 1
ATOM 1859 O O . VAL A 1 238 ? 11.516 -9.984 -24.344 1 95.44 238 VAL A O 1
ATOM 1862 N N . LEU A 1 239 ? 10.57 -11.586 -23.125 1 93.44 239 LEU A N 1
ATOM 1863 C CA . LEU A 1 239 ? 11.852 -11.922 -22.516 1 93.44 239 LEU A CA 1
ATOM 1864 C C . LEU A 1 239 ? 12.859 -12.336 -23.594 1 93.44 239 LEU A C 1
ATOM 1866 O O . LEU A 1 239 ? 14.008 -11.898 -23.562 1 93.44 239 LEU A O 1
ATOM 1870 N N . LYS A 1 240 ? 12.398 -13.164 -24.516 1 91.69 240 LYS A N 1
ATOM 1871 C CA . LYS A 1 240 ? 13.281 -13.617 -25.594 1 91.69 240 LYS A CA 1
ATOM 1872 C C . LYS A 1 240 ? 13.766 -12.438 -26.422 1 91.69 240 LYS A C 1
ATOM 1874 O O . LYS A 1 240 ? 14.953 -12.336 -26.734 1 91.69 240 LYS A O 1
ATOM 1879 N N . GLN A 1 241 ? 12.906 -11.633 -26.766 1 93.25 241 GLN A N 1
ATOM 1880 C CA . GLN A 1 241 ? 13.234 -10.477 -27.594 1 93.25 241 GLN A CA 1
ATOM 1881 C C . GLN A 1 241 ? 14.195 -9.531 -26.875 1 93.25 241 GLN A C 1
ATOM 1883 O O . GLN A 1 241 ? 15.18 -9.078 -27.469 1 93.25 241 GLN A O 1
ATOM 1888 N N . GLN A 1 242 ? 13.906 -9.258 -25.625 1 90.75 242 GLN A N 1
ATOM 1889 C CA . GLN A 1 242 ? 14.734 -8.305 -24.875 1 90.75 242 GLN A CA 1
ATOM 1890 C C . GLN A 1 242 ? 16.078 -8.922 -24.516 1 90.75 242 GLN A C 1
ATOM 1892 O O . GLN A 1 242 ? 17.094 -8.219 -24.438 1 90.75 242 GLN A O 1
ATOM 1897 N N . TRP A 1 243 ? 16.047 -10.188 -24.312 1 85.94 243 TRP A N 1
ATOM 1898 C CA . TRP A 1 243 ? 17.297 -10.891 -24.031 1 85.94 243 TRP A CA 1
ATOM 1899 C C . TRP A 1 243 ? 18.234 -10.797 -25.234 1 85.94 243 TRP A C 1
ATOM 1901 O O . TRP A 1 243 ? 19.438 -10.547 -25.062 1 85.94 243 TRP A O 1
ATOM 1911 N N . HIS A 1 244 ? 17.703 -10.977 -26.375 1 86.5 244 HIS A N 1
ATOM 1912 C CA . HIS A 1 244 ? 18.5 -10.859 -27.594 1 86.5 244 HIS A CA 1
ATOM 1913 C C . HIS A 1 244 ? 19.031 -9.438 -27.766 1 86.5 244 HIS A C 1
ATOM 1915 O O . HIS A 1 244 ? 20.188 -9.25 -28.156 1 86.5 244 HIS A O 1
ATOM 1921 N N . TRP A 1 245 ? 18.203 -8.594 -27.5 1 86.88 245 TRP A N 1
ATOM 1922 C CA . TRP A 1 245 ? 18.594 -7.191 -27.594 1 86.88 245 TRP A CA 1
ATOM 1923 C C . TRP A 1 245 ? 19.734 -6.891 -26.609 1 86.88 245 TRP A C 1
ATOM 1925 O O . TRP A 1 245 ? 20.719 -6.234 -26.969 1 86.88 245 TRP A O 1
ATOM 1935 N N . ALA A 1 246 ? 19.625 -7.312 -25.391 1 83.69 246 ALA A N 1
ATOM 1936 C CA . ALA A 1 246 ? 20.609 -7.059 -24.344 1 83.69 246 ALA A CA 1
ATOM 1937 C C . ALA A 1 246 ? 21.953 -7.715 -24.688 1 83.69 246 ALA A C 1
ATOM 1939 O O . ALA A 1 246 ? 23.016 -7.137 -24.438 1 83.69 246 ALA A O 1
ATOM 1940 N N . ARG A 1 247 ? 21.859 -8.828 -25.234 1 80.75 247 ARG A N 1
ATOM 1941 C CA . ARG A 1 247 ? 23.078 -9.539 -25.609 1 80.75 247 ARG A CA 1
ATOM 1942 C C . ARG A 1 247 ? 23.781 -8.844 -26.781 1 80.75 247 ARG A C 1
ATOM 1944 O O . ARG A 1 247 ? 25.016 -8.766 -26.797 1 80.75 247 ARG A O 1
ATOM 1951 N N . LYS A 1 248 ? 23.062 -8.391 -27.641 1 82.75 248 LYS A N 1
ATOM 1952 C CA . LYS A 1 248 ? 23.625 -7.738 -28.812 1 82.75 248 LYS A CA 1
ATOM 1953 C C . LYS A 1 248 ? 24.25 -6.391 -28.438 1 82.75 248 LYS A C 1
ATOM 1955 O O . LYS A 1 248 ? 25.312 -6.023 -28.969 1 82.75 248 LYS A O 1
ATOM 1960 N N . ASN A 1 249 ? 23.625 -5.75 -27.562 1 78.69 249 ASN A N 1
ATOM 1961 C CA . ASN A 1 249 ? 24.078 -4.402 -27.234 1 78.69 249 ASN A CA 1
ATOM 1962 C C . ASN A 1 249 ? 25.016 -4.406 -26.031 1 78.69 249 ASN A C 1
ATOM 1964 O O . ASN A 1 249 ? 25.672 -3.402 -25.734 1 78.69 249 ASN A O 1
ATOM 1968 N N . GLY A 1 250 ? 25.219 -5.539 -25.406 1 67.94 250 GLY A N 1
ATOM 1969 C CA . GLY A 1 250 ? 26.062 -5.633 -24.219 1 67.94 250 GLY A CA 1
ATOM 1970 C C . GLY A 1 250 ? 25.594 -4.754 -23.078 1 67.94 250 GLY A C 1
ATOM 1971 O O . GLY A 1 250 ? 26.391 -4.312 -22.266 1 67.94 250 GLY A O 1
ATOM 1972 N N . LYS A 1 251 ? 24.547 -4.062 -23.328 1 63 251 LYS A N 1
ATOM 1973 C CA . LYS A 1 251 ? 24.062 -3.105 -22.344 1 63 251 LYS A CA 1
ATOM 1974 C C . LYS A 1 251 ? 22.875 -3.674 -21.562 1 63 251 LYS A C 1
ATOM 1976 O O . LYS A 1 251 ? 22.031 -4.367 -22.125 1 63 251 LYS A O 1
ATOM 1981 N N . ILE A 1 252 ? 23.047 -3.984 -20.406 1 60 252 ILE A N 1
ATOM 1982 C CA . ILE A 1 252 ? 21.875 -4.078 -19.547 1 60 252 ILE A CA 1
ATOM 1983 C C . ILE A 1 252 ? 21.453 -2.684 -19.094 1 60 252 ILE A C 1
ATOM 1985 O O . ILE A 1 252 ? 22.281 -1.774 -19 1 60 252 ILE A O 1
ATOM 1989 N N . GLY A 1 253 ? 20.312 -2.238 -19.125 1 52.25 253 GLY A N 1
ATOM 1990 C CA . GLY A 1 253 ? 19.891 -0.889 -18.781 1 52.25 253 GLY A CA 1
ATOM 1991 C C . GLY A 1 253 ? 20.922 -0.152 -17.922 1 52.25 253 GLY A C 1
ATOM 1992 O O . GLY A 1 253 ? 21.391 -0.684 -16.922 1 52.25 253 GLY A O 1
ATOM 1993 N N . SER A 1 254 ? 21.828 0.59 -18.594 1 50.09 254 SER A N 1
ATOM 1994 C CA . SER A 1 254 ? 22.844 1.402 -17.922 1 50.09 254 SER A CA 1
ATOM 1995 C C . SER A 1 254 ? 22.281 2.08 -16.672 1 50.09 254 SER A C 1
ATOM 1997 O O . SER A 1 254 ? 21.484 3.018 -16.781 1 50.09 254 SER A O 1
ATOM 1999 N N . TYR A 1 255 ? 21.922 1.335 -15.789 1 47.69 255 TYR A N 1
ATOM 2000 C CA . TYR A 1 255 ? 21.5 1.944 -14.539 1 47.69 255 TYR A CA 1
ATOM 2001 C C . TYR A 1 255 ? 22.562 2.9 -14.008 1 47.69 255 TYR A C 1
ATOM 2003 O O . TYR A 1 255 ? 22.266 3.75 -13.156 1 47.69 255 TYR A O 1
ATOM 2011 N N . VAL A 1 256 ? 23.938 2.656 -14.297 1 36.62 256 VAL A N 1
ATOM 2012 C CA . VAL A 1 256 ? 24.969 3.617 -13.906 1 36.62 256 VAL A CA 1
ATOM 2013 C C . VAL A 1 256 ? 25.359 4.465 -15.109 1 36.62 256 VAL A C 1
ATOM 2015 O O . VAL A 1 256 ? 25.453 3.959 -16.234 1 36.62 256 VAL A O 1
ATOM 2018 N N . MET B 1 1 ? 12.039 38.281 10.828 1 58.25 1 MET B N 1
ATOM 2019 C CA . MET B 1 1 ? 11.523 37 11.289 1 58.25 1 MET B CA 1
ATOM 2020 C C . MET B 1 1 ? 10.625 36.375 10.234 1 58.25 1 MET B C 1
ATOM 2022 O O . MET B 1 1 ? 10.828 35.219 9.852 1 58.25 1 MET B O 1
ATOM 2026 N N . PRO B 1 2 ? 9.609 37.188 9.797 1 63.28 2 PRO B N 1
ATOM 2027 C CA . PRO B 1 2 ? 8.727 36.656 8.75 1 63.28 2 PRO B CA 1
ATOM 2028 C C . PRO B 1 2 ? 9.438 36.469 7.41 1 63.28 2 PRO B C 1
ATOM 2030 O O . PRO B 1 2 ? 9.195 35.469 6.711 1 63.28 2 PRO B O 1
ATOM 2033 N N . LEU B 1 3 ? 10.383 37.344 7.164 1 65.12 3 LEU B N 1
ATOM 2034 C CA . LEU B 1 3 ? 11.07 37.281 5.883 1 65.12 3 LEU B CA 1
ATOM 2035 C C . LEU B 1 3 ? 11.992 36.062 5.828 1 65.12 3 LEU B C 1
ATOM 2037 O O . LEU B 1 3 ? 12.156 35.438 4.773 1 65.12 3 LEU B O 1
ATOM 2041 N N . GLN B 1 4 ? 12.477 35.812 6.957 1 73 4 GLN B N 1
ATOM 2042 C CA . GLN B 1 4 ? 13.367 34.656 7.031 1 73 4 GLN B CA 1
ATOM 2043 C C . GLN B 1 4 ? 12.602 33.344 6.805 1 73 4 GLN B C 1
ATOM 2045 O O . GLN B 1 4 ? 13.078 32.469 6.098 1 73 4 GLN B O 1
ATOM 2050 N N . ILE B 1 5 ? 11.414 33.406 7.289 1 72.38 5 ILE B N 1
ATOM 2051 C CA . ILE B 1 5 ? 10.586 32.219 7.113 1 72.38 5 ILE B CA 1
ATOM 2052 C C . ILE B 1 5 ? 10.195 32.062 5.645 1 72.38 5 ILE B C 1
ATOM 2054 O O . ILE B 1 5 ? 10.195 30.953 5.098 1 72.38 5 ILE B O 1
ATOM 2058 N N . LEU B 1 6 ? 9.891 33.188 5.043 1 76.94 6 LEU B N 1
ATOM 2059 C CA . LEU B 1 6 ? 9.5 33.156 3.637 1 76.94 6 LEU B CA 1
ATOM 2060 C C . LEU B 1 6 ? 10.641 32.656 2.764 1 76.94 6 LEU B C 1
ATOM 2062 O O . LEU B 1 6 ? 10.422 31.891 1.828 1 76.94 6 LEU B O 1
ATOM 2066 N N . ASN B 1 7 ? 11.867 33.094 3.111 1 76.5 7 ASN B N 1
ATOM 2067 C CA . ASN B 1 7 ? 13.023 32.625 2.35 1 76.5 7 ASN B CA 1
ATOM 2068 C C . ASN B 1 7 ? 13.25 31.125 2.52 1 76.5 7 ASN B C 1
ATOM 2070 O O . ASN B 1 7 ? 13.609 30.438 1.564 1 76.5 7 ASN B O 1
ATOM 2074 N N . VAL B 1 8 ? 12.977 30.734 3.705 1 75.94 8 VAL B N 1
ATOM 2075 C CA . VAL B 1 8 ? 13.164 29.312 3.992 1 75.94 8 VAL B CA 1
ATOM 2076 C C . VAL B 1 8 ? 12.094 28.5 3.277 1 75.94 8 VAL B C 1
ATOM 2078 O O . VAL B 1 8 ? 12.375 27.422 2.74 1 75.94 8 VAL B O 1
ATOM 2081 N N . VAL B 1 9 ? 10.961 29.109 3.24 1 78.81 9 VAL B N 1
ATOM 2082 C CA . VAL B 1 9 ? 9.859 28.453 2.539 1 78.81 9 VAL B CA 1
ATOM 2083 C C . VAL B 1 9 ? 10.172 28.391 1.045 1 78.81 9 VAL B C 1
ATOM 2085 O O . VAL B 1 9 ? 10.008 27.344 0.415 1 78.81 9 VAL B O 1
ATOM 2088 N N . LEU B 1 10 ? 10.633 29.406 0.521 1 78.81 10 LEU B N 1
ATOM 2089 C CA . LEU B 1 10 ? 10.953 29.453 -0.9 1 78.81 10 LEU B CA 1
ATOM 2090 C C . LEU B 1 10 ? 12.102 28.5 -1.228 1 78.81 10 LEU B C 1
ATOM 2092 O O . LEU B 1 10 ? 12.086 27.828 -2.266 1 78.81 10 LEU B O 1
ATOM 2096 N N . ALA B 1 11 ? 13.062 28.422 -0.338 1 76.88 11 ALA B N 1
ATOM 2097 C CA . ALA B 1 11 ? 14.18 27.5 -0.521 1 76.88 11 ALA B CA 1
ATOM 2098 C C . ALA B 1 11 ? 13.703 26.047 -0.479 1 76.88 11 ALA B C 1
ATOM 2100 O O . ALA B 1 11 ? 14.18 25.203 -1.243 1 76.88 11 ALA B O 1
ATOM 2101 N N . SER B 1 12 ? 12.758 25.859 0.39 1 76.81 12 SER B N 1
ATOM 2102 C CA . SER B 1 12 ? 12.203 24.5 0.492 1 76.81 12 SER B CA 1
ATOM 2103 C C . SER B 1 12 ? 11.422 24.141 -0.765 1 76.81 12 SER B C 1
ATOM 2105 O O . SER B 1 12 ? 11.477 22.984 -1.218 1 76.81 12 SER B O 1
ATOM 2107 N N . PHE B 1 13 ? 10.805 25.094 -1.331 1 78.19 13 PHE B N 1
ATOM 2108 C CA . PHE B 1 13 ? 10.078 24.859 -2.57 1 78.19 13 PHE B CA 1
ATOM 2109 C C . PHE B 1 13 ? 11.031 24.562 -3.719 1 78.19 13 PHE B C 1
ATOM 2111 O O . PHE B 1 13 ? 10.766 23.688 -4.547 1 78.19 13 PHE B O 1
ATOM 2118 N N . LEU B 1 14 ? 12.133 25.25 -3.754 1 75.88 14 LEU B N 1
ATOM 2119 C CA . LEU B 1 14 ? 13.117 25.062 -4.816 1 75.88 14 LEU B CA 1
ATOM 2120 C C . LEU B 1 14 ? 13.766 23.688 -4.707 1 75.88 14 LEU B C 1
ATOM 2122 O O . LEU B 1 14 ? 13.992 23.016 -5.719 1 75.88 14 LEU B O 1
ATOM 2126 N N . LYS B 1 15 ? 14.023 23.375 -3.543 1 76.31 15 LYS B N 1
ATOM 2127 C CA . LYS B 1 15 ? 14.602 22.047 -3.318 1 76.31 15 LYS B CA 1
ATOM 2128 C C . LYS B 1 15 ? 13.625 20.953 -3.74 1 76.31 15 LYS B C 1
ATOM 2130 O O . LYS B 1 15 ? 14.031 19.969 -4.367 1 76.31 15 LYS B O 1
ATOM 2135 N N . LYS B 1 16 ? 12.414 21.156 -3.445 1 75.5 16 LYS B N 1
ATOM 2136 C CA . LYS B 1 16 ? 11.406 20.172 -3.807 1 75.5 16 LYS B CA 1
ATOM 2137 C C . LYS B 1 16 ? 11.234 20.094 -5.32 1 75.5 16 LYS B C 1
ATOM 2139 O O . LYS B 1 16 ? 11.055 19 -5.875 1 75.5 16 LYS B O 1
ATOM 2144 N N . ARG B 1 17 ? 11.234 21.141 -5.867 1 75.06 17 ARG B N 1
ATOM 2145 C CA . ARG B 1 17 ? 11.117 21.172 -7.32 1 75.06 17 ARG B CA 1
ATOM 2146 C C . ARG B 1 17 ? 12.273 20.438 -7.977 1 75.06 17 ARG B C 1
ATOM 2148 O O . ARG B 1 17 ? 12.078 19.719 -8.961 1 75.06 17 ARG B O 1
ATOM 2155 N N . ALA B 1 18 ? 13.484 20.594 -7.445 1 73.56 18 ALA B N 1
ATOM 2156 C CA . ALA B 1 18 ? 14.656 19.891 -7.957 1 73.56 18 ALA B CA 1
ATOM 2157 C C . ALA B 1 18 ? 14.523 18.391 -7.75 1 73.56 18 ALA B C 1
ATOM 2159 O O . ALA B 1 18 ? 14.883 17.609 -8.633 1 73.56 18 ALA B O 1
ATOM 2160 N N . GLU B 1 19 ? 13.977 18.062 -6.664 1 72.06 19 GLU B N 1
ATOM 2161 C CA . GLU B 1 19 ? 13.75 16.656 -6.371 1 72.06 19 GLU B CA 1
ATOM 2162 C C . GLU B 1 19 ? 12.727 16.047 -7.332 1 72.06 19 GLU B C 1
ATOM 2164 O O . GLU B 1 19 ? 12.914 14.93 -7.82 1 72.06 19 GLU B O 1
ATOM 2169 N N . TYR B 1 20 ? 11.711 16.781 -7.523 1 71.62 20 TYR B N 1
ATOM 2170 C CA . TYR B 1 20 ? 10.672 16.312 -8.438 1 71.62 20 TYR B CA 1
ATOM 2171 C C . TYR B 1 20 ? 11.219 16.141 -9.844 1 71.62 20 TYR B C 1
ATOM 2173 O O . TYR B 1 20 ? 10.867 15.188 -10.547 1 71.62 20 TYR B O 1
ATOM 2181 N N . ARG B 1 21 ? 12.086 16.984 -10.211 1 70.5 21 ARG B N 1
ATOM 2182 C CA . ARG B 1 21 ? 12.664 16.922 -11.555 1 70.5 21 ARG B CA 1
ATOM 2183 C C . ARG B 1 21 ? 13.594 15.711 -11.688 1 70.5 21 ARG B C 1
ATOM 2185 O O . ARG B 1 21 ? 13.609 15.055 -12.727 1 70.5 21 ARG B O 1
ATOM 2192 N N . ARG B 1 22 ? 14.273 15.391 -10.609 1 67.19 22 ARG B N 1
ATOM 2193 C CA . ARG B 1 22 ? 15.242 14.305 -10.641 1 67.19 22 ARG B CA 1
ATOM 2194 C C . ARG B 1 22 ? 14.562 12.945 -10.492 1 67.19 22 ARG B C 1
ATOM 2196 O O . ARG B 1 22 ? 14.922 11.984 -11.172 1 67.19 22 ARG B O 1
ATOM 2203 N N . TYR B 1 23 ? 13.523 12.969 -9.688 1 74.06 23 TYR B N 1
ATOM 2204 C CA . TYR B 1 23 ? 12.844 11.719 -9.383 1 74.06 23 TYR B CA 1
ATOM 2205 C C . TYR B 1 23 ? 11.383 11.766 -9.812 1 74.06 23 TYR B C 1
ATOM 2207 O O . TYR B 1 23 ? 10.508 11.273 -9.102 1 74.06 23 TYR B O 1
ATOM 2215 N N . TRP B 1 24 ? 11.172 12.375 -11 1 77 24 TRP B N 1
ATOM 2216 C CA . TRP B 1 24 ? 9.805 12.617 -11.453 1 77 24 TRP B CA 1
ATOM 2217 C C . TRP B 1 24 ? 9.055 11.305 -11.648 1 77 24 TRP B C 1
ATOM 2219 O O . TRP B 1 24 ? 7.855 11.219 -11.367 1 77 24 TRP B O 1
ATOM 2229 N N . PHE B 1 25 ? 9.727 10.32 -12.031 1 79.31 25 PHE B N 1
ATOM 2230 C CA . PHE B 1 25 ? 9.07 9.047 -12.305 1 79.31 25 PHE B CA 1
ATOM 2231 C C . PHE B 1 25 ? 8.586 8.398 -11.016 1 79.31 25 PHE B C 1
ATOM 2233 O O . PHE B 1 25 ? 7.449 7.926 -10.945 1 79.31 25 PHE B O 1
ATOM 2240 N N . ASP B 1 26 ? 9.406 8.43 -10.016 1 78.25 26 ASP B N 1
ATOM 2241 C CA . ASP B 1 26 ? 9.039 7.84 -8.734 1 78.25 26 ASP B CA 1
ATOM 2242 C C . ASP B 1 26 ? 7.855 8.578 -8.117 1 78.25 26 ASP B C 1
ATOM 2244 O O . ASP B 1 26 ? 6.969 7.961 -7.52 1 78.25 26 ASP B O 1
ATOM 2248 N N . PHE B 1 27 ? 7.875 9.828 -8.328 1 78.19 27 PHE B N 1
ATOM 2249 C CA . PHE B 1 27 ? 6.789 10.641 -7.793 1 78.19 27 PHE B CA 1
ATOM 2250 C C . PHE B 1 27 ? 5.473 10.32 -8.5 1 78.19 27 PHE B C 1
ATOM 2252 O O . PHE B 1 27 ? 4.438 10.164 -7.848 1 78.19 27 PHE B O 1
ATOM 2259 N N . THR B 1 28 ? 5.539 10.203 -9.781 1 84.31 28 THR B N 1
ATOM 2260 C CA . THR B 1 28 ? 4.348 9.891 -10.555 1 84.31 28 THR B CA 1
ATOM 2261 C C . THR B 1 28 ? 3.801 8.516 -10.18 1 84.31 28 THR B C 1
ATOM 2263 O O . THR B 1 28 ? 2.594 8.352 -9.992 1 84.31 28 THR B O 1
ATOM 2266 N N . VAL B 1 29 ? 4.703 7.621 -9.977 1 88.06 29 VAL B N 1
ATOM 2267 C CA . VAL B 1 29 ? 4.301 6.27 -9.602 1 88.06 29 VAL B CA 1
ATOM 2268 C C . VAL B 1 29 ? 3.654 6.281 -8.219 1 88.06 29 VAL B C 1
ATOM 2270 O O . VAL B 1 29 ? 2.611 5.656 -8.008 1 88.06 29 VAL B O 1
ATOM 2273 N N . GLY B 1 30 ? 4.266 7.023 -7.352 1 87 30 GLY B N 1
ATOM 2274 C CA . GLY B 1 30 ? 3.689 7.156 -6.023 1 87 30 GLY B CA 1
ATOM 2275 C C . GLY B 1 30 ? 2.295 7.758 -6.035 1 87 30 GLY B C 1
ATOM 2276 O O . GLY B 1 30 ? 1.413 7.309 -5.301 1 87 30 GLY B O 1
ATOM 2277 N N . LEU B 1 31 ? 2.174 8.688 -6.914 1 87.12 31 LEU B N 1
ATOM 2278 C CA . LEU B 1 31 ? 0.88 9.352 -7.031 1 87.12 31 LEU B CA 1
ATOM 2279 C C . LEU B 1 31 ? -0.169 8.398 -7.598 1 87.12 31 LEU B C 1
ATOM 2281 O O . LEU B 1 31 ? -1.314 8.383 -7.141 1 87.12 31 LEU B O 1
ATOM 2285 N N . ILE B 1 32 ? 0.191 7.582 -8.523 1 91.38 32 ILE B N 1
ATOM 2286 C CA . ILE B 1 32 ? -0.735 6.625 -9.117 1 91.38 32 ILE B CA 1
ATOM 2287 C C . ILE B 1 32 ? -1.146 5.586 -8.078 1 91.38 32 ILE B C 1
ATOM 2289 O O . ILE B 1 32 ? -2.32 5.219 -7.996 1 91.38 32 ILE B O 1
ATOM 2293 N N . ILE B 1 33 ? -0.198 5.203 -7.281 1 92.94 33 ILE B N 1
ATOM 2294 C CA . ILE B 1 33 ? -0.493 4.246 -6.219 1 92.94 33 ILE B CA 1
ATOM 2295 C C . ILE B 1 33 ? -1.489 4.859 -5.238 1 92.94 33 ILE B C 1
ATOM 2297 O O . ILE B 1 33 ? -2.449 4.199 -4.824 1 92.94 33 ILE B O 1
ATOM 2301 N N . LYS B 1 34 ? -1.285 6.098 -4.93 1 92.19 34 LYS B N 1
ATOM 2302 C CA . LYS B 1 34 ? -2.197 6.781 -4.016 1 92.19 34 LYS B CA 1
ATOM 2303 C C . LYS B 1 34 ? -3.588 6.922 -4.633 1 92.19 34 LYS B C 1
ATOM 2305 O O . LYS B 1 34 ? -4.594 6.863 -3.922 1 92.19 34 LYS B O 1
ATOM 2310 N N . PHE B 1 35 ? -3.561 7.074 -5.922 1 91.75 35 PHE B N 1
ATOM 2311 C CA . PHE B 1 35 ? -4.844 7.145 -6.613 1 91.75 35 PHE B CA 1
ATOM 2312 C C . PHE B 1 35 ? -5.566 5.805 -6.543 1 91.75 35 PHE B C 1
ATOM 2314 O O . PHE B 1 35 ? -6.793 5.762 -6.395 1 91.75 35 PHE B O 1
ATOM 2321 N N . VAL B 1 36 ? -4.824 4.746 -6.645 1 92.5 36 VAL B N 1
ATOM 2322 C CA . VAL B 1 36 ? -5.398 3.412 -6.504 1 92.5 36 VAL B CA 1
ATOM 2323 C C . VAL B 1 36 ? -6.031 3.266 -5.121 1 92.5 36 VAL B C 1
ATOM 2325 O O . VAL B 1 36 ? -7.172 2.818 -4.996 1 92.5 36 VAL B O 1
ATOM 2328 N N . PHE B 1 37 ? -5.336 3.725 -4.125 1 93.56 37 PHE B N 1
ATOM 2329 C CA . PHE B 1 37 ? -5.852 3.625 -2.766 1 93.56 37 PHE B CA 1
ATOM 2330 C C . PHE B 1 37 ? -7.031 4.566 -2.562 1 93.56 37 PHE B C 1
ATOM 2332 O O . PHE B 1 37 ? -7.957 4.258 -1.809 1 93.56 37 PHE B O 1
ATOM 2339 N N . PHE B 1 38 ? -6.977 5.703 -3.24 1 93.12 38 PHE B N 1
ATOM 2340 C CA . PHE B 1 38 ? -8.086 6.645 -3.189 1 93.12 38 PHE B CA 1
ATOM 2341 C C . PHE B 1 38 ? -9.359 6.016 -3.744 1 93.12 38 PHE B C 1
ATOM 2343 O O . PHE B 1 38 ? -10.414 6.059 -3.104 1 93.12 38 PHE B O 1
ATOM 2350 N N . LEU B 1 39 ? -9.227 5.398 -4.895 1 90.19 39 LEU B N 1
ATOM 2351 C CA . LEU B 1 39 ? -10.367 4.723 -5.5 1 90.19 39 LEU B CA 1
ATOM 2352 C C . LEU B 1 39 ? -10.836 3.562 -4.629 1 90.19 39 LEU B C 1
ATOM 2354 O O . LEU B 1 39 ? -12.039 3.324 -4.5 1 90.19 39 LEU B O 1
ATOM 2358 N N . GLY B 1 40 ? -9.875 2.844 -4.066 1 89.94 40 GLY B N 1
ATOM 2359 C CA . GLY B 1 40 ? -10.234 1.79 -3.129 1 89.94 40 GLY B CA 1
ATOM 2360 C C . GLY B 1 40 ? -11.047 2.291 -1.953 1 89.94 40 GLY B C 1
ATOM 2361 O O . GLY B 1 40 ? -12 1.628 -1.522 1 89.94 40 GLY B O 1
ATOM 2362 N N . THR B 1 41 ? -10.688 3.461 -1.472 1 89.44 41 THR B N 1
ATOM 2363 C CA . THR B 1 41 ? -11.398 4.059 -0.346 1 89.44 41 THR B CA 1
ATOM 2364 C C . THR B 1 41 ? -12.828 4.406 -0.734 1 89.44 41 THR B C 1
ATOM 2366 O O . THR B 1 41 ? -13.758 4.188 0.044 1 89.44 41 THR B O 1
ATOM 2369 N N . LEU B 1 42 ? -13 4.91 -1.922 1 87.31 42 LEU B N 1
ATOM 2370 C CA . LEU B 1 42 ? -14.32 5.332 -2.371 1 87.31 42 LEU B CA 1
ATOM 2371 C C . LEU B 1 42 ? -15.219 4.125 -2.611 1 87.31 42 LEU B C 1
ATOM 2373 O O . LEU B 1 42 ? -16.422 4.188 -2.359 1 87.31 42 LEU B O 1
ATOM 2377 N N . TYR B 1 43 ? -14.594 2.977 -2.945 1 84.62 43 TYR B N 1
ATOM 2378 C CA . TYR B 1 43 ? -15.422 1.844 -3.35 1 84.62 43 TYR B CA 1
ATOM 2379 C C . TYR B 1 43 ? -15.43 0.766 -2.271 1 84.62 43 TYR B C 1
ATOM 2381 O O . TYR B 1 43 ? -16.094 -0.265 -2.42 1 84.62 43 TYR B O 1
ATOM 2389 N N . ALA B 1 44 ? -14.664 0.944 -1.255 1 78.25 44 ALA B N 1
ATOM 2390 C CA . ALA B 1 44 ? -14.586 -0.031 -0.171 1 78.25 44 ALA B CA 1
ATOM 2391 C C . ALA B 1 44 ? -15.969 -0.312 0.413 1 78.25 44 ALA B C 1
ATOM 2393 O O . ALA B 1 44 ? -16.266 -1.447 0.791 1 78.25 44 ALA B O 1
ATOM 2394 N N . SER B 1 45 ? -16.781 0.654 0.541 1 72.25 45 SER B N 1
ATOM 2395 C CA . SER B 1 45 ? -18.156 0.495 0.984 1 72.25 45 SER B CA 1
ATOM 2396 C C . SER B 1 45 ? -19.094 1.394 0.191 1 72.25 45 SER B C 1
ATOM 2398 O O . SER B 1 45 ? -18.703 2.48 -0.241 1 72.25 45 SER B O 1
ATOM 2400 N N . PRO B 1 46 ? -20.156 0.836 -0.096 1 69.88 46 PRO B N 1
ATOM 2401 C CA . PRO B 1 46 ? -21.109 1.653 -0.85 1 69.88 46 PRO B CA 1
ATOM 2402 C C . PRO B 1 46 ? -21.375 3.004 -0.189 1 69.88 46 PRO B C 1
ATOM 2404 O O . PRO B 1 46 ? -21.641 3.062 1.014 1 69.88 46 PRO B O 1
ATOM 2407 N N . ILE B 1 47 ? -21.188 4 -0.946 1 70 47 ILE B N 1
ATOM 2408 C CA . ILE B 1 47 ? -21.484 5.352 -0.488 1 70 47 ILE B CA 1
ATOM 2409 C C . ILE B 1 47 ? -23 5.598 -0.576 1 70 47 ILE B C 1
ATOM 2411 O O . ILE B 1 47 ? -23.578 5.531 -1.659 1 70 47 ILE B O 1
ATOM 2415 N N . GLN B 1 48 ? -23.5 5.715 0.505 1 68.81 48 GLN B N 1
ATOM 2416 C CA . GLN B 1 48 ? -24.953 5.867 0.537 1 68.81 48 GLN B CA 1
ATOM 2417 C C . GLN B 1 48 ? -25.359 7.336 0.673 1 68.81 48 GLN B C 1
ATOM 2419 O O . GLN B 1 48 ? -26.438 7.734 0.237 1 68.81 48 GLN B O 1
ATOM 2424 N N . THR B 1 49 ? -24.547 8.148 1.308 1 76.69 49 THR B N 1
ATOM 2425 C CA . THR B 1 49 ? -24.875 9.539 1.586 1 76.69 49 THR B CA 1
ATOM 2426 C C . THR B 1 49 ? -23.719 10.461 1.25 1 76.69 49 THR B C 1
ATOM 2428 O O . THR B 1 49 ? -22.562 10.008 1.148 1 76.69 49 THR B O 1
ATOM 2431 N N . GLY B 1 50 ? -24.047 11.594 1.031 1 78.75 50 GLY B N 1
ATOM 2432 C CA . GLY B 1 50 ? -23.031 12.609 0.825 1 78.75 50 GLY B CA 1
ATOM 2433 C C . GLY B 1 50 ? -22.094 12.758 2.008 1 78.75 50 GLY B C 1
ATOM 2434 O O . GLY B 1 50 ? -20.906 13.031 1.833 1 78.75 50 GLY B O 1
ATOM 2435 N N . LYS B 1 51 ? -22.656 12.5 3.162 1 84.06 51 LYS B N 1
ATOM 2436 C CA . LYS B 1 51 ? -21.859 12.609 4.379 1 84.06 51 LYS B CA 1
ATOM 2437 C C . LYS B 1 51 ? -20.797 11.516 4.438 1 84.06 51 LYS B C 1
ATOM 2439 O O . LYS B 1 51 ? -19.656 11.773 4.836 1 84.06 51 LYS B O 1
ATOM 2444 N N . GLU B 1 52 ? -21.188 10.352 4.059 1 86.94 52 GLU B N 1
ATOM 2445 C CA . GLU B 1 52 ? -20.234 9.242 4.059 1 86.94 52 GLU B CA 1
ATOM 2446 C C . GLU B 1 52 ? -19.125 9.469 3.043 1 86.94 52 GLU B C 1
ATOM 2448 O O . GLU B 1 52 ? -17.953 9.18 3.318 1 86.94 52 GLU B O 1
ATOM 2453 N N . ALA B 1 53 ? -19.547 9.992 1.942 1 87.56 53 ALA B N 1
ATOM 2454 C CA . ALA B 1 53 ? -18.578 10.297 0.907 1 87.56 53 ALA B CA 1
ATOM 2455 C C . ALA B 1 53 ? -17.594 11.375 1.381 1 87.56 53 ALA B C 1
ATOM 2457 O O . ALA B 1 53 ? -16.391 11.273 1.143 1 87.56 53 ALA B O 1
ATOM 2458 N N . THR B 1 54 ? -18.141 12.297 2.035 1 89.56 54 THR B N 1
ATOM 2459 C CA . THR B 1 54 ? -17.328 13.398 2.541 1 89.56 54 THR B CA 1
ATOM 2460 C C . THR B 1 54 ? -16.359 12.906 3.602 1 89.56 54 THR B C 1
ATOM 2462 O O . THR B 1 54 ? -15.195 13.336 3.629 1 89.56 54 THR B O 1
ATOM 2465 N N . LEU B 1 55 ? -16.797 12.047 4.422 1 91.94 55 LEU B N 1
ATOM 2466 C CA . LEU B 1 55 ? -15.93 11.492 5.461 1 91.94 55 LEU B CA 1
ATOM 2467 C C . LEU B 1 55 ? -14.766 10.727 4.844 1 91.94 55 LEU B C 1
ATOM 2469 O O . LEU B 1 55 ? -13.617 10.883 5.277 1 91.94 55 LEU B O 1
ATOM 2473 N N . LYS B 1 56 ? -15.023 9.906 3.838 1 93 56 LYS B N 1
ATOM 2474 C CA . LYS B 1 56 ? -13.977 9.141 3.162 1 93 56 LYS B CA 1
ATOM 2475 C C . LYS B 1 56 ? -12.984 10.062 2.457 1 93 56 LYS B C 1
ATOM 2477 O O . LYS B 1 56 ? -11.773 9.844 2.527 1 93 56 LYS B O 1
ATOM 2482 N N . LEU B 1 57 ? -13.539 11.07 1.86 1 93.12 57 LEU B N 1
ATOM 2483 C CA . LEU B 1 57 ? -12.703 12.023 1.139 1 93.12 57 LEU B CA 1
ATOM 2484 C C . LEU B 1 57 ? -11.828 12.82 2.102 1 93.12 57 LEU B C 1
ATOM 2486 O O . LEU B 1 57 ? -10.641 13.016 1.851 1 93.12 57 LEU B O 1
ATOM 2490 N N . PHE B 1 58 ? -12.453 13.242 3.172 1 94.56 58 PHE B N 1
ATOM 2491 C CA . PHE B 1 58 ? -11.727 13.984 4.195 1 94.56 58 PHE B CA 1
ATOM 2492 C C . PHE B 1 58 ? -10.617 13.133 4.801 1 94.56 58 PHE B C 1
ATOM 2494 O O . PHE B 1 58 ? -9.461 13.562 4.875 1 94.56 58 PHE B O 1
ATOM 2501 N N . GLY B 1 59 ? -10.992 11.938 5.207 1 95.5 59 GLY B N 1
ATOM 2502 C CA . GLY B 1 59 ? -10.023 11.039 5.82 1 95.5 59 GLY B CA 1
ATOM 2503 C C . GLY B 1 59 ? -8.844 10.727 4.918 1 95.5 59 GLY B C 1
ATOM 2504 O O . GLY B 1 59 ? -7.688 10.797 5.348 1 95.5 59 GLY B O 1
ATOM 2505 N N . PHE B 1 60 ? -9.102 10.43 3.678 1 96.69 60 PHE B N 1
ATOM 2506 C CA . PHE B 1 60 ? -8.031 10.094 2.746 1 96.69 60 PHE B CA 1
ATOM 2507 C C . PHE B 1 60 ? -7.148 11.305 2.473 1 96.69 60 PHE B C 1
ATOM 2509 O O . PHE B 1 60 ? -5.922 11.18 2.422 1 96.69 60 PHE B O 1
ATOM 2516 N N . SER B 1 61 ? -7.789 12.43 2.252 1 96.19 61 SER B N 1
ATOM 2517 C CA . SER B 1 61 ? -7.035 13.648 1.964 1 96.19 61 SER B CA 1
ATOM 2518 C C . SER B 1 61 ? -6.094 14 3.113 1 96.19 61 SER B C 1
ATOM 2520 O O . SER B 1 61 ? -4.938 14.359 2.887 1 96.19 61 SER B O 1
ATOM 2522 N N . LEU B 1 62 ? -6.645 13.922 4.285 1 96.75 62 LEU B N 1
ATOM 2523 C CA . LEU B 1 62 ? -5.82 14.211 5.453 1 96.75 62 LEU B CA 1
ATOM 2524 C C . LEU B 1 62 ? -4.688 13.203 5.59 1 96.75 62 LEU B C 1
ATOM 2526 O O . LEU B 1 62 ? -3.562 13.562 5.938 1 96.75 62 LEU B O 1
ATOM 2530 N N . TRP B 1 63 ? -4.992 11.938 5.352 1 97.69 63 TRP B N 1
ATOM 2531 C CA . TRP B 1 63 ? -3.953 10.906 5.344 1 97.69 63 TRP B CA 1
ATOM 2532 C C . TRP B 1 63 ? -2.883 11.227 4.305 1 97.69 63 TRP B C 1
ATOM 2534 O O . TRP B 1 63 ? -1.686 11.133 4.59 1 97.69 63 TRP B O 1
ATOM 2544 N N . TYR B 1 64 ? -3.303 11.586 3.133 1 96.88 64 TYR B N 1
ATOM 2545 C CA . TYR B 1 64 ? -2.377 11.883 2.047 1 96.88 64 TYR B CA 1
ATOM 2546 C C . TYR B 1 64 ? -1.438 13.023 2.43 1 96.88 64 TYR B C 1
ATOM 2548 O O . TYR B 1 64 ? -0.219 12.906 2.281 1 96.88 64 TYR B O 1
ATOM 2556 N N . LEU B 1 65 ? -1.976 14.086 2.934 1 95.38 65 LEU B N 1
ATOM 2557 C CA . LEU B 1 65 ? -1.178 15.227 3.361 1 95.38 65 LEU B CA 1
ATOM 2558 C C . LEU B 1 65 ? -0.174 14.82 4.434 1 95.38 65 LEU B C 1
ATOM 2560 O O . LEU B 1 65 ? 1.01 15.156 4.34 1 95.38 65 LEU B O 1
ATOM 2564 N N . SER B 1 66 ? -0.664 14.109 5.371 1 96.06 66 SER B N 1
ATOM 2565 C CA . SER B 1 66 ? 0.153 13.695 6.508 1 96.06 66 SER B CA 1
ATOM 2566 C C . SER B 1 66 ? 1.245 12.719 6.086 1 96.06 66 SER B C 1
ATOM 2568 O O . SER B 1 66 ? 2.383 12.812 6.551 1 96.06 66 SER B O 1
ATOM 2570 N N . ALA B 1 67 ? 0.797 11.828 5.23 1 94.94 67 ALA B N 1
ATOM 2571 C CA . ALA B 1 67 ? 1.749 10.812 4.777 1 94.94 67 ALA B CA 1
ATOM 2572 C C . ALA B 1 67 ? 2.92 11.453 4.039 1 94.94 67 ALA B C 1
ATOM 2574 O O . ALA B 1 67 ? 4.074 11.07 4.242 1 94.94 67 ALA B O 1
ATOM 2575 N N . HIS B 1 68 ? 2.689 12.367 3.209 1 91.88 68 HIS B N 1
ATOM 2576 C CA . HIS B 1 68 ? 3.748 13.047 2.473 1 91.88 68 HIS B CA 1
ATOM 2577 C C . HIS B 1 68 ? 4.648 13.844 3.414 1 91.88 68 HIS B C 1
ATOM 2579 O O . HIS B 1 68 ? 5.875 13.82 3.273 1 91.88 68 HIS B O 1
ATOM 2585 N N . LEU B 1 69 ? 4.039 14.492 4.316 1 93.5 69 LEU B N 1
ATOM 2586 C CA . LEU B 1 69 ? 4.797 15.273 5.289 1 93.5 69 LEU B CA 1
ATOM 2587 C C . LEU B 1 69 ? 5.688 14.375 6.137 1 93.5 69 LEU B C 1
ATOM 2589 O O . LEU B 1 69 ? 6.891 14.625 6.262 1 93.5 69 LEU B O 1
ATOM 2593 N N . ILE B 1 70 ? 5.105 13.359 6.695 1 95.62 70 ILE B N 1
ATOM 2594 C CA . ILE B 1 70 ? 5.832 12.453 7.578 1 95.62 70 ILE B CA 1
ATOM 2595 C C . ILE B 1 70 ? 6.941 11.75 6.797 1 95.62 70 ILE B C 1
ATOM 2597 O O . ILE B 1 70 ? 8.062 11.602 7.293 1 95.62 70 ILE B O 1
ATOM 2601 N N . SER B 1 71 ? 6.602 11.305 5.594 1 91.81 71 SER B N 1
ATOM 2602 C CA . SER B 1 71 ? 7.605 10.656 4.762 1 91.81 71 SER B CA 1
ATOM 2603 C C . SER B 1 71 ? 8.766 11.594 4.457 1 91.81 71 SER B C 1
ATOM 2605 O O . SER B 1 71 ? 9.93 11.188 4.5 1 91.81 71 SER B O 1
ATOM 2607 N N . LYS B 1 72 ? 8.469 12.805 4.125 1 89.5 72 LYS B N 1
ATOM 2608 C CA . LYS B 1 72 ? 9.523 13.781 3.854 1 89.5 72 LYS B CA 1
ATOM 2609 C C . LYS B 1 72 ? 10.406 13.992 5.082 1 89.5 72 LYS B C 1
ATOM 2611 O O . LYS B 1 72 ? 11.633 13.953 4.98 1 89.5 72 LYS B O 1
ATOM 2616 N N . LEU B 1 73 ? 9.828 14.211 6.172 1 91.38 73 LEU B N 1
ATOM 2617 C CA . LEU B 1 73 ? 10.586 14.453 7.398 1 91.38 73 LEU B CA 1
ATOM 2618 C C . LEU B 1 73 ? 11.414 13.234 7.781 1 91.38 73 LEU B C 1
ATOM 2620 O O . LEU B 1 73 ? 12.562 13.359 8.188 1 91.38 73 LEU B O 1
ATOM 2624 N N . GLY B 1 74 ? 10.844 12.086 7.637 1 89.75 74 GLY B N 1
ATOM 2625 C CA . GLY B 1 74 ? 11.547 10.859 7.977 1 89.75 74 GLY B CA 1
ATOM 2626 C C . GLY B 1 74 ? 12.719 10.562 7.062 1 89.75 74 GLY B C 1
ATOM 2627 O O . GLY B 1 74 ? 13.672 9.898 7.465 1 89.75 74 GLY B O 1
ATOM 2628 N N . ASN B 1 75 ? 12.664 11.055 5.84 1 86.38 75 ASN B N 1
ATOM 2629 C CA . ASN B 1 75 ? 13.695 10.727 4.859 1 86.38 75 ASN B CA 1
ATOM 2630 C C . ASN B 1 75 ? 14.672 11.883 4.664 1 86.38 75 ASN B C 1
ATOM 2632 O O . ASN B 1 75 ? 15.641 11.766 3.912 1 86.38 75 ASN B O 1
ATOM 2636 N N . THR B 1 76 ? 14.445 12.922 5.266 1 83.75 76 THR B N 1
ATOM 2637 C CA . THR B 1 76 ? 15.266 14.109 5.09 1 83.75 76 THR B CA 1
ATOM 2638 C C . THR B 1 76 ? 16.719 13.812 5.422 1 83.75 76 THR B C 1
ATOM 2640 O O . THR B 1 76 ? 17.625 14.195 4.672 1 83.75 76 THR B O 1
ATOM 2643 N N . VAL B 1 77 ? 17 13.086 6.453 1 83.5 77 VAL B N 1
ATOM 2644 C CA . VAL B 1 77 ? 18.359 12.836 6.914 1 83.5 77 VAL B CA 1
ATOM 2645 C C . VAL B 1 77 ? 19.094 11.938 5.91 1 83.5 77 VAL B C 1
ATOM 2647 O O . VAL B 1 77 ? 20.234 12.219 5.535 1 83.5 77 VAL B O 1
ATOM 2650 N N . ILE B 1 78 ? 18.406 10.961 5.473 1 82.31 78 ILE B N 1
ATOM 2651 C CA . ILE B 1 78 ? 19.047 10.047 4.531 1 82.31 78 ILE B CA 1
ATOM 2652 C C . ILE B 1 78 ? 19.266 10.75 3.195 1 82.31 78 ILE B C 1
ATOM 2654 O O . ILE B 1 78 ? 20.266 10.508 2.514 1 82.31 78 ILE B O 1
ATOM 2658 N N . GLU B 1 79 ? 18.359 11.539 2.834 1 79.94 79 GLU B N 1
ATOM 2659 C CA . GLU B 1 79 ? 18.5 12.297 1.595 1 79.94 79 GLU B CA 1
ATOM 2660 C C . GLU B 1 79 ? 19.703 13.25 1.662 1 79.94 79 GLU B C 1
ATOM 2662 O O . GLU B 1 79 ? 20.469 13.359 0.703 1 79.94 79 GLU B O 1
ATOM 2667 N N . GLU B 1 80 ? 19.891 13.891 2.725 1 78.94 80 GLU B N 1
ATOM 2668 C CA . GLU B 1 80 ? 21.031 14.781 2.918 1 78.94 80 GLU B CA 1
ATOM 2669 C C . GLU B 1 80 ? 22.344 14 2.977 1 78.94 80 GLU B C 1
ATOM 2671 O O . GLU B 1 80 ? 23.375 14.477 2.496 1 78.94 80 GLU B O 1
ATOM 2676 N N . ALA B 1 81 ? 22.25 12.875 3.553 1 78.56 81 ALA B N 1
ATOM 2677 C CA . ALA B 1 81 ? 23.422 12.023 3.611 1 78.56 81 ALA B CA 1
ATOM 2678 C C . ALA B 1 81 ? 23.844 11.57 2.215 1 78.56 81 ALA B C 1
ATOM 2680 O O . ALA B 1 81 ? 25.047 11.555 1.896 1 78.56 81 ALA B O 1
ATOM 2681 N N . TYR B 1 82 ? 22.875 11.297 1.442 1 77.06 82 TYR B N 1
ATOM 2682 C CA . TYR B 1 82 ? 23.156 10.867 0.073 1 77.06 82 TYR B CA 1
ATOM 2683 C C . TYR B 1 82 ? 23.75 12.008 -0.74 1 77.06 82 TYR B C 1
ATOM 2685 O O . TYR B 1 82 ? 24.609 11.781 -1.606 1 77.06 82 TYR B O 1
ATOM 2693 N N . LEU B 1 83 ? 23.312 13.234 -0.468 1 75.19 83 LEU B N 1
ATOM 2694 C CA . LEU B 1 83 ? 23.797 14.414 -1.176 1 75.19 83 LEU B CA 1
ATOM 2695 C C . LEU B 1 83 ? 25.125 14.883 -0.599 1 75.19 83 LEU B C 1
ATOM 2697 O O . LEU B 1 83 ? 25.812 15.703 -1.207 1 75.19 83 LEU B O 1
ATOM 2701 N N . GLY B 1 84 ? 25.438 14.344 0.506 1 77.56 84 GLY B N 1
ATOM 2702 C CA . GLY B 1 84 ? 26.672 14.75 1.162 1 77.56 84 GLY B CA 1
ATOM 2703 C C . GLY B 1 84 ? 26.562 16.078 1.885 1 77.56 84 GLY B C 1
ATOM 2704 O O . GLY B 1 84 ? 27.578 16.719 2.184 1 77.56 84 GLY B O 1
ATOM 2705 N N . THR B 1 85 ? 25.359 16.594 2.057 1 77.75 85 THR B N 1
ATOM 2706 C CA . THR B 1 85 ? 25.156 17.906 2.67 1 77.75 85 THR B CA 1
ATOM 2707 C C . THR B 1 85 ? 24.641 17.766 4.102 1 77.75 85 THR B C 1
ATOM 2709 O O . THR B 1 85 ? 24.188 18.734 4.699 1 77.75 85 THR B O 1
ATOM 2712 N N . ALA B 1 86 ? 24.719 16.578 4.633 1 77.06 86 ALA B N 1
ATOM 2713 C CA . ALA B 1 86 ? 24.188 16.328 5.969 1 77.06 86 ALA B CA 1
ATOM 2714 C C . ALA B 1 86 ? 24.906 17.172 7.012 1 77.06 86 ALA B C 1
ATOM 2716 O O . ALA B 1 86 ? 24.266 17.766 7.895 1 77.06 86 ALA B O 1
ATOM 2717 N N . GLU B 1 87 ? 26.141 17.328 6.84 1 75.06 87 GLU B N 1
ATOM 2718 C CA . GLU B 1 87 ? 26.938 18.094 7.793 1 75.06 87 GLU B CA 1
ATOM 2719 C C . GLU B 1 87 ? 26.656 19.578 7.664 1 75.06 87 GLU B C 1
ATOM 2721 O O . GLU B 1 87 ? 26.641 20.312 8.664 1 75.06 87 GLU B O 1
ATOM 2726 N N . GLN B 1 88 ? 26.391 19.953 6.48 1 74.38 88 GLN B N 1
ATOM 2727 C CA . GLN B 1 88 ? 26.094 21.359 6.242 1 74.38 88 GLN B CA 1
ATOM 2728 C C . GLN B 1 88 ? 24.766 21.766 6.867 1 74.38 88 GLN B C 1
ATOM 2730 O O . GLN B 1 88 ? 24.625 22.875 7.395 1 74.38 88 GLN B O 1
ATOM 2735 N N . VAL B 1 89 ? 23.906 20.906 6.898 1 73.25 89 VAL B N 1
ATOM 2736 C CA . VAL B 1 89 ? 22.578 21.188 7.441 1 73.25 89 VAL B CA 1
ATOM 2737 C C . VAL B 1 89 ? 22.656 21.281 8.969 1 73.25 89 VAL B C 1
ATOM 2739 O O . VAL B 1 89 ? 21.984 22.125 9.578 1 73.25 89 VAL B O 1
ATOM 2742 N N . LEU B 1 90 ? 23.5 20.5 9.5 1 72.5 90 LEU B N 1
ATOM 2743 C CA . LEU B 1 90 ? 23.656 20.516 10.953 1 72.5 90 LEU B CA 1
ATOM 2744 C C . LEU B 1 90 ? 24.391 21.766 11.414 1 72.5 90 LEU B C 1
ATOM 2746 O O . LEU B 1 90 ? 24.266 22.172 12.57 1 72.5 90 LEU B O 1
ATOM 2750 N N . SER B 1 91 ? 25.094 22.344 10.453 1 71.62 91 SER B N 1
ATOM 2751 C CA . SER B 1 91 ? 25.906 23.5 10.797 1 71.62 91 SER B CA 1
ATOM 2752 C C . SER B 1 91 ? 25.219 24.797 10.375 1 71.62 91 SER B C 1
ATOM 2754 O O . SER B 1 91 ? 25.797 25.891 10.516 1 71.62 91 SER B O 1
ATOM 2756 N N . THR B 1 92 ? 24.047 24.625 9.828 1 69.25 92 THR B N 1
ATOM 2757 C CA . THR B 1 92 ? 23.359 25.812 9.336 1 69.25 92 THR B CA 1
ATOM 2758 C C . THR B 1 92 ? 23.078 26.781 10.477 1 69.25 92 THR B C 1
ATOM 2760 O O . THR B 1 92 ? 22.828 26.359 11.609 1 69.25 92 THR B O 1
ATOM 2763 N N . LYS B 1 93 ? 23.141 28.094 10.164 1 73.88 93 LYS B N 1
ATOM 2764 C CA . LYS B 1 93 ? 22.922 29.156 11.133 1 73.88 93 LYS B CA 1
ATOM 2765 C C . LYS B 1 93 ? 21.438 29.359 11.406 1 73.88 93 LYS B C 1
ATOM 2767 O O . LYS B 1 93 ? 21.062 29.953 12.43 1 73.88 93 LYS B O 1
ATOM 2772 N N . THR B 1 94 ? 20.625 28.922 10.469 1 76.69 94 THR B N 1
ATOM 2773 C CA . THR B 1 94 ? 19.172 29.047 10.648 1 76.69 94 THR B CA 1
ATOM 2774 C C . THR B 1 94 ? 18.688 28.109 11.742 1 76.69 94 THR B C 1
ATOM 2776 O O . THR B 1 94 ? 19.047 26.938 11.758 1 76.69 94 THR B O 1
ATOM 2779 N N . PRO B 1 95 ? 17.891 28.719 12.633 1 76.94 95 PRO B N 1
ATOM 2780 C CA . PRO B 1 95 ? 17.375 27.844 13.688 1 76.94 95 PRO B CA 1
ATOM 2781 C C . PRO B 1 95 ? 16.562 26.672 13.133 1 76.94 95 PRO B C 1
ATOM 2783 O O . PRO B 1 95 ? 15.797 26.828 12.18 1 76.94 95 PRO B O 1
ATOM 2786 N N . PRO B 1 96 ? 16.734 25.484 13.641 1 77.69 96 PRO B N 1
ATOM 2787 C CA . PRO B 1 96 ? 16.109 24.266 13.133 1 77.69 96 PRO B CA 1
ATOM 2788 C C . PRO B 1 96 ? 14.578 24.359 13.078 1 77.69 96 PRO B C 1
ATOM 2790 O O . PRO B 1 96 ? 13.953 23.781 12.18 1 77.69 96 PRO B O 1
ATOM 2793 N N . TRP B 1 97 ? 14.008 25.156 13.922 1 82.19 97 TRP B N 1
ATOM 2794 C CA . TRP B 1 97 ? 12.547 25.25 13.953 1 82.19 97 TRP B CA 1
ATOM 2795 C C . TRP B 1 97 ? 12.031 26.031 12.75 1 82.19 97 TRP B C 1
ATOM 2797 O O . TRP B 1 97 ? 10.938 25.766 12.25 1 82.19 97 TRP B O 1
ATOM 2807 N N . GLN B 1 98 ? 12.734 26.938 12.211 1 82.88 98 GLN B N 1
ATOM 2808 C CA . GLN B 1 98 ? 12.336 27.688 11.023 1 82.88 98 GLN B CA 1
ATOM 2809 C C . GLN B 1 98 ? 12.406 26.812 9.773 1 82.88 98 GLN B C 1
ATOM 2811 O O . GLN B 1 98 ? 11.516 26.875 8.914 1 82.88 98 GLN B O 1
ATOM 2816 N N . VAL B 1 99 ? 13.461 26.078 9.773 1 79.81 99 VAL B N 1
ATOM 2817 C CA . VAL B 1 99 ? 13.609 25.172 8.641 1 79.81 99 VAL B CA 1
ATOM 2818 C C . VAL B 1 99 ? 12.469 24.156 8.633 1 79.81 99 VAL B C 1
ATOM 2820 O O . VAL B 1 99 ? 11.867 23.891 7.59 1 79.81 99 VAL B O 1
ATOM 2823 N N . LEU B 1 100 ? 12.227 23.703 9.781 1 87.25 100 LEU B N 1
ATOM 2824 C CA . LEU B 1 100 ? 11.156 22.719 9.93 1 87.25 100 LEU B CA 1
ATOM 2825 C C . LEU B 1 100 ? 9.812 23.312 9.5 1 87.25 100 LEU B C 1
ATOM 2827 O O . LEU B 1 100 ? 9.047 22.656 8.789 1 87.25 100 LEU B O 1
ATOM 2831 N N . MET B 1 101 ? 9.523 24.484 9.898 1 89.06 101 MET B N 1
ATOM 2832 C CA . MET B 1 101 ? 8.266 25.125 9.531 1 89.06 101 MET B CA 1
ATOM 2833 C C . MET B 1 101 ? 8.188 25.328 8.016 1 89.06 101 MET B C 1
ATOM 2835 O O . MET B 1 101 ? 7.129 25.156 7.418 1 89.06 101 MET B O 1
ATOM 2839 N N . GLY B 1 102 ? 9.289 25.719 7.438 1 85.62 102 GLY B N 1
ATOM 2840 C CA . GLY B 1 102 ? 9.336 25.875 5.992 1 85.62 102 GLY B CA 1
ATOM 2841 C C . GLY B 1 102 ? 9.016 24.578 5.25 1 85.62 102 GLY B C 1
ATOM 2842 O O . GLY B 1 102 ? 8.242 24.594 4.289 1 85.62 102 GLY B O 1
ATOM 2843 N N . VAL B 1 103 ? 9.57 23.5 5.781 1 86.62 103 VAL B N 1
ATOM 2844 C CA . VAL B 1 103 ? 9.344 22.203 5.16 1 86.62 103 VAL B CA 1
ATOM 2845 C C . VAL B 1 103 ? 7.879 21.812 5.309 1 86.62 103 VAL B C 1
ATOM 2847 O O . VAL B 1 103 ? 7.258 21.328 4.352 1 86.62 103 VAL B O 1
ATOM 2850 N N . VAL B 1 104 ? 7.379 22.031 6.449 1 90.5 104 VAL B N 1
ATOM 2851 C CA . VAL B 1 104 ? 6 21.656 6.742 1 90.5 104 VAL B CA 1
ATOM 2852 C C . VAL B 1 104 ? 5.047 22.438 5.836 1 90.5 104 VAL B C 1
ATOM 2854 O O . VAL B 1 104 ? 4.18 21.844 5.188 1 90.5 104 VAL B O 1
ATOM 2857 N N . ILE B 1 105 ? 5.23 23.672 5.734 1 90.88 105 ILE B N 1
ATOM 2858 C CA . ILE B 1 105 ? 4.363 24.531 4.934 1 90.88 105 ILE B CA 1
ATOM 2859 C C . ILE B 1 105 ? 4.5 24.172 3.459 1 90.88 105 ILE B C 1
ATOM 2861 O O . ILE B 1 105 ? 3.498 24.047 2.746 1 90.88 105 ILE B O 1
ATOM 2865 N N . ALA B 1 106 ? 5.715 23.984 3.035 1 87.25 106 ALA B N 1
ATOM 2866 C CA . ALA B 1 106 ? 5.957 23.641 1.636 1 87.25 106 ALA B CA 1
ATOM 2867 C C . ALA B 1 106 ? 5.301 22.312 1.275 1 87.25 106 ALA B C 1
ATOM 2869 O O . ALA B 1 106 ? 4.66 22.203 0.229 1 87.25 106 ALA B O 1
ATOM 2870 N N . GLU B 1 107 ? 5.41 21.359 2.178 1 87.69 107 GLU B N 1
ATOM 2871 C CA . GLU B 1 107 ? 4.867 20.031 1.913 1 87.69 107 GLU B CA 1
ATOM 2872 C C . GLU B 1 107 ? 3.342 20.062 1.898 1 87.69 107 GLU B C 1
ATOM 2874 O O . GLU B 1 107 ? 2.717 19.406 1.058 1 87.69 107 GLU B O 1
ATOM 2879 N N . ILE B 1 108 ? 2.807 20.781 2.814 1 90.69 108 ILE B N 1
ATOM 2880 C CA . ILE B 1 108 ? 1.353 20.875 2.875 1 90.69 108 ILE B CA 1
ATOM 2881 C C . ILE B 1 108 ? 0.829 21.594 1.633 1 90.69 108 ILE B C 1
ATOM 2883 O O . ILE B 1 108 ? -0.157 21.172 1.03 1 90.69 108 ILE B O 1
ATOM 2887 N N . ALA B 1 109 ? 1.489 22.609 1.222 1 90.62 109 ALA B N 1
ATOM 2888 C CA . ALA B 1 109 ? 1.078 23.359 0.041 1 90.62 109 ALA B CA 1
ATOM 2889 C C . ALA B 1 109 ? 1.153 22.5 -1.216 1 90.62 109 ALA B C 1
ATOM 2891 O O . ALA B 1 109 ? 0.203 22.453 -2 1 90.62 109 ALA B O 1
ATOM 2892 N N . LEU B 1 110 ? 2.209 21.781 -1.348 1 86.75 110 LEU B N 1
ATOM 2893 C CA . LEU B 1 110 ? 2.4 20.969 -2.537 1 86.75 110 LEU B CA 1
ATOM 2894 C C . LEU B 1 110 ? 1.418 19.797 -2.555 1 86.75 110 LEU B C 1
ATOM 2896 O O . LEU B 1 110 ? 0.854 19.469 -3.602 1 86.75 110 LEU B O 1
ATOM 2900 N N . SER B 1 111 ? 1.248 19.219 -1.408 1 90.31 111 SER B N 1
ATOM 2901 C CA . SER B 1 111 ? 0.342 18.078 -1.324 1 90.31 111 SER B CA 1
ATOM 2902 C C . SER B 1 111 ? -1.11 18.5 -1.496 1 90.31 111 SER B C 1
ATOM 2904 O O . SER B 1 111 ? -1.952 17.719 -1.931 1 90.31 111 SER B O 1
ATOM 2906 N N . SER B 1 112 ? -1.388 19.766 -1.156 1 92.75 112 SER B N 1
ATOM 2907 C CA . SER B 1 112 ? -2.75 20.281 -1.274 1 92.75 112 SER B CA 1
ATOM 2908 C C . SER B 1 112 ? -3.205 20.312 -2.73 1 92.75 112 SER B C 1
ATOM 2910 O O . SER B 1 112 ? -4.391 20.141 -3.02 1 92.75 112 SER B O 1
ATOM 2912 N N . VAL B 1 113 ? -2.303 20.391 -3.627 1 91.44 113 VAL B N 1
ATOM 2913 C CA . VAL B 1 113 ? -2.639 20.391 -5.047 1 91.44 113 VAL B CA 1
ATOM 2914 C C . VAL B 1 113 ? -3.234 19.047 -5.434 1 91.44 113 VAL B C 1
ATOM 2916 O O . VAL B 1 113 ? -4.246 18.984 -6.137 1 91.44 113 VAL B O 1
ATOM 2919 N N . TRP B 1 114 ? -2.682 17.984 -4.91 1 90.12 114 TRP B N 1
ATOM 2920 C CA . TRP B 1 114 ? -3.152 16.656 -5.246 1 90.12 114 TRP B CA 1
ATOM 2921 C C . TRP B 1 114 ? -4.449 16.328 -4.508 1 90.12 114 TRP B C 1
ATOM 2923 O O . TRP B 1 114 ? -5.285 15.57 -5.012 1 90.12 114 TRP B O 1
ATOM 2933 N N . VAL B 1 115 ? -4.598 16.953 -3.359 1 92.56 115 VAL B N 1
ATOM 2934 C CA . VAL B 1 115 ? -5.848 16.781 -2.629 1 92.56 115 VAL B CA 1
ATOM 2935 C C . VAL B 1 115 ? -7.008 17.344 -3.447 1 92.56 115 VAL B C 1
ATOM 2937 O O . VAL B 1 115 ? -8.086 16.75 -3.504 1 92.56 115 VAL B O 1
ATOM 2940 N N . VAL B 1 116 ? -6.77 18.422 -4.109 1 92.5 116 VAL B N 1
ATOM 2941 C CA . VAL B 1 116 ? -7.785 19.031 -4.965 1 92.5 116 VAL B CA 1
ATOM 2942 C C . VAL B 1 116 ? -8.133 18.078 -6.109 1 92.5 116 VAL B C 1
ATOM 2944 O O . VAL B 1 116 ? -9.305 17.922 -6.453 1 92.5 116 VAL B O 1
ATOM 2947 N N . LEU B 1 117 ? -7.141 17.469 -6.625 1 91.69 117 LEU B N 1
ATOM 2948 C CA . LEU B 1 117 ? -7.371 16.5 -7.699 1 91.69 117 LEU B CA 1
ATOM 2949 C C . LEU B 1 117 ? -8.219 15.336 -7.215 1 91.69 117 LEU B C 1
ATOM 2951 O O . LEU B 1 117 ? -9.102 14.859 -7.934 1 91.69 117 LEU B O 1
ATOM 2955 N N . PHE B 1 118 ? -8.008 14.875 -6 1 91.75 118 PHE B N 1
ATOM 2956 C CA . PHE B 1 118 ? -8.812 13.805 -5.422 1 91.75 118 PHE B CA 1
ATOM 2957 C C . PHE B 1 118 ? -10.266 14.242 -5.277 1 91.75 118 PHE B C 1
ATOM 2959 O O . PHE B 1 118 ? -11.18 13.477 -5.562 1 91.75 118 PHE B O 1
ATOM 2966 N N . PHE B 1 119 ? -10.422 15.5 -4.926 1 90.5 119 PHE B N 1
ATOM 2967 C CA . PHE B 1 119 ? -11.766 16.031 -4.762 1 90.5 119 PHE B CA 1
ATOM 2968 C C . PHE B 1 119 ? -12.484 16.125 -6.105 1 90.5 119 PHE B C 1
ATOM 2970 O O . PHE B 1 119 ? -13.664 15.781 -6.207 1 90.5 119 PHE B O 1
ATOM 2977 N N . ILE B 1 120 ? -11.797 16.547 -7.09 1 91.69 120 ILE B N 1
ATOM 2978 C CA . ILE B 1 120 ? -12.383 16.656 -8.422 1 91.69 120 ILE B CA 1
ATOM 2979 C C . ILE B 1 120 ? -12.773 15.266 -8.93 1 91.69 120 ILE B C 1
ATOM 2981 O O . ILE B 1 120 ? -13.875 15.078 -9.445 1 91.69 120 ILE B O 1
ATOM 2985 N N . CYS B 1 121 ? -11.93 14.352 -8.727 1 89.69 121 CYS B N 1
ATOM 2986 C CA . CYS B 1 121 ? -12.211 12.984 -9.141 1 89.69 121 CYS B CA 1
ATOM 2987 C C . CYS B 1 121 ? -13.422 12.43 -8.406 1 89.69 121 CYS B C 1
ATOM 2989 O O . CYS B 1 121 ? -14.305 11.82 -9.023 1 89.69 121 CYS B O 1
ATOM 2991 N N . ALA B 1 122 ? -13.461 12.648 -7.121 1 89.62 122 ALA B N 1
ATOM 2992 C CA . ALA B 1 122 ? -14.586 12.18 -6.32 1 89.62 122 ALA B CA 1
ATOM 2993 C C . ALA B 1 122 ? -15.891 12.844 -6.766 1 89.62 122 ALA B C 1
ATOM 2995 O O . ALA B 1 122 ? -16.938 12.18 -6.848 1 89.62 122 ALA B O 1
ATOM 2996 N N . ALA B 1 123 ? -15.844 14.125 -7.09 1 88.69 123 ALA B N 1
ATOM 2997 C CA . ALA B 1 123 ? -17.016 14.867 -7.535 1 88.69 123 ALA B CA 1
ATOM 2998 C C . ALA B 1 123 ? -17.531 14.344 -8.875 1 88.69 123 ALA B C 1
ATOM 3000 O O . ALA B 1 123 ? -18.734 14.289 -9.109 1 88.69 123 ALA B O 1
ATOM 3001 N N . LEU B 1 124 ? -16.656 13.938 -9.703 1 86.94 124 LEU B N 1
ATOM 3002 C CA . LEU B 1 124 ? -17.031 13.398 -11.008 1 86.94 124 LEU B CA 1
ATOM 3003 C C . LEU B 1 124 ? -17.672 12.023 -10.867 1 86.94 124 LEU B C 1
ATOM 3005 O O . LEU B 1 124 ? -18.562 11.664 -11.633 1 86.94 124 LEU B O 1
ATOM 3009 N N . MET B 1 125 ? -17.25 11.328 -9.914 1 84 125 MET B N 1
ATOM 3010 C CA . MET B 1 125 ? -17.719 9.953 -9.742 1 84 125 MET B CA 1
ATOM 3011 C C . MET B 1 125 ? -19.047 9.922 -8.969 1 84 125 MET B C 1
ATOM 3013 O O . MET B 1 125 ? -19.953 9.164 -9.305 1 84 125 MET B O 1
ATOM 3017 N N . ILE B 1 126 ? -19.141 10.664 -7.969 1 84.06 126 ILE B N 1
ATOM 3018 C CA . ILE B 1 126 ? -20.281 10.594 -7.062 1 84.06 126 ILE B CA 1
ATOM 3019 C C . ILE B 1 126 ? -21.281 11.703 -7.398 1 84.06 126 ILE B C 1
ATOM 3021 O O . ILE B 1 126 ? -22.484 11.531 -7.215 1 84.06 126 ILE B O 1
ATOM 3025 N N . GLY B 1 127 ? -20.828 12.844 -7.852 1 86.19 127 GLY B N 1
ATOM 3026 C CA . GLY B 1 127 ? -21.656 14.008 -8.125 1 86.19 127 GLY B CA 1
ATOM 3027 C C . GLY B 1 127 ? -21.203 15.25 -7.371 1 86.19 127 GLY B C 1
ATOM 3028 O O . GLY B 1 127 ? -20.938 15.18 -6.168 1 86.19 127 GLY B O 1
ATOM 3029 N N . PHE B 1 128 ? -21.109 16.281 -8.031 1 87.75 128 PHE B N 1
ATOM 3030 C CA . PHE B 1 128 ? -20.609 17.531 -7.465 1 87.75 128 PHE B CA 1
ATOM 3031 C C . PHE B 1 128 ? -21.547 18.047 -6.383 1 87.75 128 PHE B C 1
ATOM 3033 O O . PHE B 1 128 ? -21.094 18.484 -5.32 1 87.75 128 PHE B O 1
ATOM 3040 N N . SER B 1 129 ? -22.812 17.922 -6.605 1 88.69 129 SER B N 1
ATOM 3041 C CA . SER B 1 129 ? -23.797 18.438 -5.668 1 88.69 129 SER B CA 1
ATOM 3042 C C . SER B 1 129 ? -23.797 17.656 -4.355 1 88.69 129 SER B C 1
ATOM 3044 O O . SER B 1 129 ? -23.891 18.25 -3.277 1 88.69 129 SER B O 1
ATOM 3046 N N . GLU B 1 130 ? -23.594 16.438 -4.488 1 86.12 130 GLU B N 1
ATOM 3047 C CA . GLU B 1 130 ? -23.609 15.586 -3.301 1 86.12 130 GLU B CA 1
ATOM 3048 C C . GLU B 1 130 ? -22.375 15.836 -2.426 1 86.12 130 GLU B C 1
ATOM 3050 O O . GLU B 1 130 ? -22.5 15.969 -1.206 1 86.12 130 GLU B O 1
ATOM 3055 N N . ILE B 1 131 ? -21.266 15.945 -3.078 1 86.31 131 ILE B N 1
ATOM 3056 C CA . ILE B 1 131 ? -20.031 16.156 -2.344 1 86.31 131 ILE B CA 1
ATOM 3057 C C . ILE B 1 131 ? -20.031 17.562 -1.729 1 86.31 131 ILE B C 1
ATOM 3059 O O . ILE B 1 131 ? -19.656 17.734 -0.565 1 86.31 131 ILE B O 1
ATOM 3063 N N . LEU B 1 132 ? -20.469 18.5 -2.465 1 87.19 132 LEU B N 1
ATOM 3064 C CA . LEU B 1 132 ? -20.5 19.875 -1.98 1 87.19 132 LEU B CA 1
ATOM 3065 C C . LEU B 1 132 ? -21.453 20.016 -0.798 1 87.19 132 LEU B C 1
ATOM 3067 O O . LEU B 1 132 ? -21.141 20.688 0.179 1 87.19 132 LEU B O 1
ATOM 3071 N N . SER B 1 133 ? -22.594 19.406 -0.911 1 88.31 133 SER B N 1
ATOM 3072 C CA . SER B 1 133 ? -23.547 19.438 0.19 1 88.31 133 SER B CA 1
ATOM 3073 C C . SER B 1 133 ? -22.984 18.797 1.446 1 88.31 133 SER B C 1
ATOM 3075 O O . SER B 1 133 ? -23.156 19.312 2.553 1 88.31 133 SER B O 1
ATOM 3077 N N . GLY B 1 134 ? -22.281 17.703 1.213 1 87.94 134 GLY B N 1
ATOM 3078 C CA . GLY B 1 134 ? -21.656 17.031 2.338 1 87.94 134 GLY B CA 1
ATOM 3079 C C . GLY B 1 134 ? -20.562 17.859 2.99 1 87.94 134 GLY B C 1
ATOM 3080 O O . GLY B 1 134 ? -20.516 17.984 4.215 1 87.94 134 GLY B O 1
ATOM 3081 N N . ILE B 1 135 ? -19.812 18.5 2.203 1 88.69 135 ILE B N 1
ATOM 3082 C CA . ILE B 1 135 ? -18.688 19.297 2.691 1 88.69 135 ILE B CA 1
ATOM 3083 C C . ILE B 1 135 ? -19.219 20.516 3.438 1 88.69 135 ILE B C 1
ATOM 3085 O O . ILE B 1 135 ? -18.75 20.844 4.527 1 88.69 135 ILE B O 1
ATOM 3089 N N . LEU B 1 136 ? -20.188 21.125 2.883 1 90.31 136 LEU B N 1
ATOM 3090 C CA . LEU B 1 136 ? -20.75 22.328 3.496 1 90.31 136 LEU B CA 1
ATOM 3091 C C . LEU B 1 136 ? -21.406 22 4.832 1 90.31 136 LEU B C 1
ATOM 3093 O O . LEU B 1 136 ? -21.344 22.797 5.773 1 90.31 136 LEU B O 1
ATOM 3097 N N . SER B 1 137 ? -22.047 20.828 4.91 1 90.25 137 SER B N 1
ATOM 3098 C CA . SER B 1 137 ? -22.734 20.422 6.137 1 90.25 137 SER B CA 1
ATOM 3099 C C . SER B 1 137 ? -21.734 20.109 7.246 1 90.25 137 SER B C 1
ATOM 3101 O O . SER B 1 137 ? -22.078 20.172 8.43 1 90.25 137 SER B O 1
ATOM 3103 N N . MET B 1 138 ? -20.469 19.844 6.836 1 92.69 138 MET B N 1
ATOM 3104 C CA . MET B 1 138 ? -19.484 19.422 7.832 1 92.69 138 MET B CA 1
ATOM 3105 C C . MET B 1 138 ? -18.234 20.281 7.766 1 92.69 138 MET B C 1
ATOM 3107 O O . MET B 1 138 ? -17.156 19.844 8.188 1 92.69 138 MET B O 1
ATOM 3111 N N . ILE B 1 139 ? -18.312 21.453 7.289 1 92.81 139 ILE B N 1
ATOM 3112 C CA . ILE B 1 139 ? -17.141 22.281 6.992 1 92.81 139 ILE B CA 1
ATOM 3113 C C . ILE B 1 139 ? -16.438 22.656 8.289 1 92.81 139 ILE B C 1
ATOM 3115 O O . ILE B 1 139 ? -15.203 22.656 8.359 1 92.81 139 ILE B O 1
ATOM 3119 N N . THR B 1 140 ? -17.188 23.031 9.352 1 94.69 140 THR B N 1
ATOM 3120 C CA . THR B 1 140 ? -16.594 23.422 10.625 1 94.69 140 THR B CA 1
ATOM 3121 C C . THR B 1 140 ? -15.812 22.266 11.242 1 94.69 140 THR B C 1
ATOM 3123 O O . THR B 1 140 ? -14.68 22.438 11.68 1 94.69 140 THR B O 1
ATOM 3126 N N . GLU B 1 141 ? -16.422 21.094 11.219 1 95.56 141 GLU B N 1
ATOM 3127 C CA . GLU B 1 141 ? -15.766 19.906 11.758 1 95.56 141 GLU B CA 1
ATOM 3128 C C . GLU B 1 141 ? -14.523 19.547 10.945 1 95.56 141 GLU B C 1
ATOM 3130 O O . GLU B 1 141 ? -13.492 19.172 11.508 1 95.56 141 GLU B O 1
ATOM 3135 N N . ILE B 1 142 ? -14.641 19.688 9.633 1 95.62 142 ILE B N 1
ATOM 3136 C CA . ILE B 1 142 ? -13.539 19.344 8.734 1 95.62 142 ILE B CA 1
ATOM 3137 C C . ILE B 1 142 ? -12.344 20.25 9.008 1 95.62 142 ILE B C 1
ATOM 3139 O O . ILE B 1 142 ? -11.219 19.781 9.148 1 95.62 142 ILE B O 1
ATOM 3143 N N . VAL B 1 143 ? -12.586 21.516 9.18 1 95.56 143 VAL B N 1
ATOM 3144 C CA . VAL B 1 143 ? -11.516 22.5 9.359 1 95.56 143 VAL B CA 1
ATOM 3145 C C . VAL B 1 143 ? -10.898 22.328 10.742 1 95.56 143 VAL B C 1
ATOM 3147 O O . VAL B 1 143 ? -9.672 22.297 10.883 1 95.56 143 VAL B O 1
ATOM 3150 N N . VAL B 1 144 ? -11.719 22.203 11.727 1 97.25 144 VAL B N 1
ATOM 3151 C CA . VAL B 1 144 ? -11.234 22.156 13.109 1 97.25 144 VAL B CA 1
ATOM 3152 C C . VAL B 1 144 ? -10.5 20.844 13.359 1 97.25 144 VAL B C 1
ATOM 3154 O O . VAL B 1 144 ? -9.336 20.844 13.773 1 97.25 144 VAL B O 1
ATOM 3157 N N . PHE B 1 145 ? -11.133 19.719 13.039 1 97.81 145 PHE B N 1
ATOM 3158 C CA . PHE B 1 145 ? -10.523 18.422 13.32 1 97.81 145 PHE B CA 1
ATOM 3159 C C . PHE B 1 145 ? -9.375 18.156 12.359 1 97.81 145 PHE B C 1
ATOM 3161 O O . PHE B 1 145 ? -8.398 17.5 12.719 1 97.81 145 PHE B O 1
ATOM 3168 N N . GLY B 1 146 ? -9.523 18.641 11.125 1 97.31 146 GLY B N 1
ATOM 3169 C CA . GLY B 1 146 ? -8.398 18.562 10.195 1 97.31 146 GLY B CA 1
ATOM 3170 C C . GLY B 1 146 ? -7.18 19.312 10.68 1 97.31 146 GLY B C 1
ATOM 3171 O O . GLY B 1 146 ? -6.059 18.797 10.625 1 97.31 146 GLY B O 1
ATOM 3172 N N . GLY B 1 147 ? -7.414 20.516 11.141 1 96.69 147 GLY B N 1
ATOM 3173 C CA . GLY B 1 147 ? -6.324 21.312 11.672 1 96.69 147 GLY B CA 1
ATOM 3174 C C . GLY B 1 147 ? -5.672 20.703 12.898 1 96.69 147 GLY B C 1
ATOM 3175 O O . GLY B 1 147 ? -4.441 20.625 12.977 1 96.69 147 GLY B O 1
ATOM 3176 N N . VAL B 1 148 ? -6.48 20.281 13.805 1 97.75 148 VAL B N 1
ATOM 3177 C CA . VAL B 1 148 ? -5.992 19.672 15.031 1 97.75 148 VAL B CA 1
ATOM 3178 C C . VAL B 1 148 ? -5.172 18.422 14.695 1 97.75 148 VAL B C 1
ATOM 3180 O O . VAL B 1 148 ? -4.074 18.234 15.227 1 97.75 148 VAL B O 1
ATOM 3183 N N . SER B 1 149 ? -5.699 17.609 13.812 1 97.75 149 SER B N 1
ATOM 3184 C CA . SER B 1 149 ? -5.016 16.375 13.43 1 97.75 149 SER B CA 1
ATOM 3185 C C . SER B 1 149 ? -3.701 16.672 12.711 1 97.75 149 SER B C 1
ATOM 3187 O O . SER B 1 149 ? -2.715 15.945 12.898 1 97.75 149 SER B O 1
ATOM 3189 N N . LEU B 1 150 ? -3.711 17.688 11.906 1 97 150 LEU B N 1
ATOM 3190 C CA . LEU B 1 150 ? -2.486 18.047 11.195 1 97 150 LEU B CA 1
ATOM 3191 C C . LEU B 1 150 ? -1.381 18.438 12.172 1 97 150 LEU B C 1
ATOM 3193 O O . LEU B 1 150 ? -0.208 18.125 11.938 1 97 150 LEU B O 1
ATOM 3197 N N . ILE B 1 151 ? -1.746 19.062 13.242 1 96.88 151 ILE B N 1
ATOM 3198 C CA . ILE B 1 151 ? -0.786 19.391 14.289 1 96.88 151 ILE B CA 1
ATOM 3199 C C . ILE B 1 151 ? -0.204 18.109 14.875 1 96.88 151 ILE B C 1
ATOM 3201 O O . ILE B 1 151 ? 1.015 17.984 15.016 1 96.88 151 ILE B O 1
ATOM 3205 N N . GLY B 1 152 ? -1.073 17.203 15.203 1 98.31 152 GLY B N 1
ATOM 3206 C CA . GLY B 1 152 ? -0.629 15.93 15.758 1 98.31 152 GLY B CA 1
ATOM 3207 C C . GLY B 1 152 ? 0.21 15.117 14.789 1 98.31 152 GLY B C 1
ATOM 3208 O O . GLY B 1 152 ? 1.242 14.562 15.172 1 98.31 152 GLY B O 1
ATOM 3209 N N . MET B 1 153 ? -0.243 15.094 13.555 1 97.88 153 MET B N 1
ATOM 3210 C CA . MET B 1 153 ? 0.487 14.336 12.539 1 97.88 153 MET B CA 1
ATOM 3211 C C . MET B 1 153 ? 1.85 14.969 12.266 1 97.88 153 MET B C 1
ATOM 3213 O O . MET B 1 153 ? 2.82 14.266 11.992 1 97.88 153 MET B O 1
ATOM 3217 N N . THR B 1 154 ? 1.917 16.25 12.281 1 97.06 154 THR B N 1
ATOM 3218 C CA . THR B 1 154 ? 3.207 16.922 12.195 1 97.06 154 THR B CA 1
ATOM 3219 C C . THR B 1 154 ? 4.109 16.516 13.352 1 97.06 154 THR B C 1
ATOM 3221 O O . THR B 1 154 ? 5.305 16.281 13.164 1 97.06 154 THR B O 1
ATOM 3224 N N . GLY B 1 155 ? 3.545 16.469 14.523 1 97.81 155 GLY B N 1
ATOM 3225 C CA . GLY B 1 155 ? 4.301 16 15.672 1 97.81 155 GLY B CA 1
ATOM 3226 C C . GLY B 1 155 ? 4.891 14.617 15.469 1 97.81 155 GLY B C 1
ATOM 3227 O O . GLY B 1 155 ? 6.051 14.375 15.805 1 97.81 155 GLY B O 1
ATOM 3228 N N . ILE B 1 156 ? 4.109 13.711 14.914 1 97.75 156 ILE B N 1
ATOM 3229 C CA . ILE B 1 156 ? 4.594 12.375 14.602 1 97.75 156 ILE B CA 1
ATOM 3230 C C . ILE B 1 156 ? 5.742 12.461 13.602 1 97.75 156 ILE B C 1
ATOM 3232 O O . ILE B 1 156 ? 6.746 11.766 13.734 1 97.75 156 ILE B O 1
ATOM 3236 N N . GLY B 1 157 ? 5.559 13.266 12.602 1 97.06 157 GLY B N 1
ATOM 3237 C CA . GLY B 1 157 ? 6.629 13.484 11.641 1 97.06 157 GLY B CA 1
ATOM 3238 C C . GLY B 1 157 ? 7.91 13.984 12.273 1 97.06 157 GLY B C 1
ATOM 3239 O O . GLY B 1 157 ? 9 13.508 11.945 1 97.06 157 GLY B O 1
ATOM 3240 N N . VAL B 1 158 ? 7.785 14.906 13.156 1 95.88 158 VAL B N 1
ATOM 3241 C CA . VAL B 1 158 ? 8.945 15.461 13.852 1 95.88 158 VAL B CA 1
ATOM 3242 C C . VAL B 1 158 ? 9.586 14.383 14.719 1 95.88 158 VAL B C 1
ATOM 3244 O O . VAL B 1 158 ? 10.82 14.312 14.82 1 95.88 158 VAL B O 1
ATOM 3247 N N . PHE B 1 159 ? 8.742 13.664 15.383 1 96.62 159 PHE B N 1
ATOM 3248 C CA . PHE B 1 159 ? 9.219 12.531 16.172 1 96.62 159 PHE B CA 1
ATOM 3249 C C . PHE B 1 159 ? 10.062 11.594 15.305 1 96.62 159 PHE B C 1
ATOM 3251 O O . PHE B 1 159 ? 11.164 11.203 15.703 1 96.62 159 PHE B O 1
ATOM 3258 N N . ILE B 1 160 ? 9.633 11.273 14.125 1 96.12 160 ILE B N 1
ATOM 3259 C CA . ILE B 1 160 ? 10.305 10.375 13.195 1 96.12 160 ILE B CA 1
ATOM 3260 C C . ILE B 1 160 ? 11.594 11.023 12.695 1 96.12 160 ILE B C 1
ATOM 3262 O O . ILE B 1 160 ? 12.625 10.359 12.57 1 96.12 160 ILE B O 1
ATOM 3266 N N . LEU B 1 161 ? 11.508 12.281 12.367 1 93.75 161 LEU B N 1
ATOM 3267 C CA . LEU B 1 161 ? 12.703 13.016 11.977 1 93.75 161 LEU B CA 1
ATOM 3268 C C . LEU B 1 161 ? 13.781 12.906 13.047 1 93.75 161 LEU B C 1
ATOM 3270 O O . LEU B 1 161 ? 14.945 12.633 12.742 1 93.75 161 LEU B O 1
ATOM 3274 N N . GLY B 1 162 ? 13.398 13.156 14.258 1 92.88 162 GLY B N 1
ATOM 3275 C CA . GLY B 1 162 ? 14.352 13.023 15.352 1 92.88 162 GLY B CA 1
ATOM 3276 C C . GLY B 1 162 ? 14.992 11.648 15.43 1 92.88 162 GLY B C 1
ATOM 3277 O O . GLY B 1 162 ? 16.219 11.539 15.539 1 92.88 162 GLY B O 1
ATOM 3278 N N . LEU B 1 163 ? 14.203 10.648 15.32 1 93.06 163 LEU B N 1
ATOM 3279 C CA . LEU B 1 163 ? 14.719 9.281 15.391 1 93.06 163 LEU B CA 1
ATOM 3280 C C . LEU B 1 163 ? 15.648 8.984 14.219 1 93.06 163 LEU B C 1
ATOM 3282 O O . LEU B 1 163 ? 16.578 8.195 14.344 1 93.06 163 LEU B O 1
ATOM 3286 N N . SER B 1 164 ? 15.352 9.539 13.07 1 91.5 164 SER B N 1
ATOM 3287 C CA . SER B 1 164 ? 16.125 9.273 11.867 1 91.5 164 SER B CA 1
ATOM 3288 C C . SER B 1 164 ? 17.547 9.828 11.992 1 91.5 164 SER B C 1
ATOM 3290 O O . SER B 1 164 ? 18.438 9.445 11.227 1 91.5 164 SER B O 1
ATOM 3292 N N . LEU B 1 165 ? 17.766 10.727 12.914 1 87.5 165 LEU B N 1
ATOM 3293 C CA . LEU B 1 165 ? 19.109 11.266 13.156 1 87.5 165 LEU B CA 1
ATOM 3294 C C . LEU B 1 165 ? 20.016 10.203 13.75 1 87.5 165 LEU B C 1
ATOM 3296 O O . LEU B 1 165 ? 21.234 10.25 13.562 1 87.5 165 LEU B O 1
ATOM 3300 N N . ARG B 1 166 ? 19.406 9.312 14.383 1 86.38 166 ARG B N 1
ATOM 3301 C CA . ARG B 1 166 ? 20.219 8.312 15.07 1 86.38 166 ARG B CA 1
ATOM 3302 C C . ARG B 1 166 ? 20.016 6.926 14.469 1 86.38 166 ARG B C 1
ATOM 3304 O O . ARG B 1 166 ? 20.922 6.105 14.461 1 86.38 166 ARG B O 1
ATOM 3311 N N . LEU B 1 167 ? 18.859 6.652 14.102 1 84.81 167 LEU B N 1
ATOM 3312 C CA . LEU B 1 167 ? 18.516 5.312 13.641 1 84.81 167 LEU B CA 1
ATOM 3313 C C . LEU B 1 167 ? 18.453 5.266 12.117 1 84.81 167 LEU B C 1
ATOM 3315 O O . LEU B 1 167 ? 17.906 6.18 11.484 1 84.81 167 LEU B O 1
ATOM 3319 N N . LYS B 1 168 ? 18.969 4.086 11.742 1 79.44 168 LYS B N 1
ATOM 3320 C CA . LYS B 1 168 ? 18.875 3.848 10.305 1 79.44 168 LYS B CA 1
ATOM 3321 C C . LYS B 1 168 ? 17.547 3.223 9.922 1 79.44 168 LYS B C 1
ATOM 3323 O O . LYS B 1 168 ? 16.797 2.756 10.789 1 79.44 168 LYS B O 1
ATOM 3328 N N . GLN B 1 169 ? 16.969 3.357 8.875 1 80.38 169 GLN B N 1
ATOM 3329 C CA . GLN B 1 169 ? 15.836 2.65 8.305 1 80.38 169 GLN B CA 1
ATOM 3330 C C . GLN B 1 169 ? 14.516 3.195 8.852 1 80.38 169 GLN B C 1
ATOM 3332 O O . GLN B 1 169 ? 13.508 2.492 8.859 1 80.38 169 GLN B O 1
ATOM 3337 N N . VAL B 1 170 ? 14.547 4.336 9.492 1 83.94 170 VAL B N 1
ATOM 3338 C CA . VAL B 1 170 ? 13.344 4.957 10.039 1 83.94 170 VAL B CA 1
ATOM 3339 C C . VAL B 1 170 ? 12.289 5.094 8.945 1 83.94 170 VAL B C 1
ATOM 3341 O O . VAL B 1 170 ? 11.094 4.965 9.211 1 83.94 170 VAL B O 1
ATOM 3344 N N . GLY B 1 171 ? 12.766 5.168 7.75 1 84 171 GLY B N 1
ATOM 3345 C CA . GLY B 1 171 ? 11.852 5.285 6.625 1 84 171 GLY B CA 1
ATOM 3346 C C . GLY B 1 171 ? 10.961 4.07 6.445 1 84 171 GLY B C 1
ATOM 3347 O O . GLY B 1 171 ? 9.758 4.207 6.227 1 84 171 GLY B O 1
ATOM 3348 N N . ALA B 1 172 ? 11.531 2.926 6.66 1 84.81 172 ALA B N 1
ATOM 3349 C CA . ALA B 1 172 ? 10.789 1.679 6.504 1 84.81 172 ALA B CA 1
ATOM 3350 C C . ALA B 1 172 ? 9.703 1.548 7.57 1 84.81 172 ALA B C 1
ATOM 3352 O O . ALA B 1 172 ? 8.57 1.167 7.27 1 84.81 172 ALA B O 1
ATOM 3353 N N . VAL B 1 173 ? 10.055 1.907 8.742 1 88.62 173 VAL B N 1
ATOM 3354 C CA . VAL B 1 173 ? 9.109 1.816 9.852 1 88.62 173 VAL B CA 1
ATOM 3355 C C . VAL B 1 173 ? 7.98 2.83 9.656 1 88.62 173 VAL B C 1
ATOM 3357 O O . VAL B 1 173 ? 6.824 2.553 9.977 1 88.62 173 VAL B O 1
ATOM 3360 N N . THR B 1 174 ? 8.367 3.936 9.109 1 93.56 174 THR B N 1
ATOM 3361 C CA . THR B 1 174 ? 7.387 4.98 8.828 1 93.56 174 THR B CA 1
ATOM 3362 C C . THR B 1 174 ? 6.34 4.48 7.836 1 93.56 174 THR B C 1
ATOM 3364 O O . THR B 1 174 ? 5.148 4.766 7.988 1 93.56 174 THR B O 1
ATOM 3367 N N . GLU B 1 175 ? 6.758 3.688 6.906 1 92.31 175 GLU B N 1
ATOM 3368 C CA . GLU B 1 175 ? 5.836 3.16 5.902 1 92.31 175 GLU B CA 1
ATOM 3369 C C . GLU B 1 175 ? 4.801 2.238 6.535 1 92.31 175 GLU B C 1
ATOM 3371 O O . GLU B 1 175 ? 3.623 2.271 6.168 1 92.31 175 GLU B O 1
ATOM 3376 N N . VAL B 1 176 ? 5.258 1.458 7.453 1 94.38 176 VAL B N 1
ATOM 3377 C CA . VAL B 1 176 ? 4.344 0.568 8.164 1 94.38 176 VAL B CA 1
ATOM 3378 C C . VAL B 1 176 ? 3.256 1.388 8.859 1 94.38 176 VAL B C 1
ATOM 3380 O O . VAL B 1 176 ? 2.068 1.082 8.734 1 94.38 176 VAL B O 1
ATOM 3383 N N . LEU B 1 177 ? 3.691 2.404 9.5 1 95.44 177 LEU B N 1
ATOM 3384 C CA . LEU B 1 177 ? 2.764 3.271 10.211 1 95.44 177 LEU B CA 1
ATOM 3385 C C . LEU B 1 177 ? 1.76 3.906 9.258 1 95.44 177 LEU B C 1
ATOM 3387 O O . LEU B 1 177 ? 0.558 3.924 9.531 1 95.44 177 LEU B O 1
ATOM 3391 N N . LEU B 1 178 ? 2.234 4.344 8.164 1 96.56 178 LEU B N 1
ATOM 3392 C CA . LEU B 1 178 ? 1.393 5.074 7.227 1 96.56 178 LEU B CA 1
ATOM 3393 C C . LEU B 1 178 ? 0.354 4.152 6.598 1 96.56 178 LEU B C 1
ATOM 3395 O O . LEU B 1 178 ? -0.803 4.539 6.418 1 96.56 178 LEU B O 1
ATOM 3399 N N . TYR B 1 179 ? 0.78 2.951 6.293 1 96.25 179 TYR B N 1
ATOM 3400 C CA . TYR B 1 179 ? -0.19 2.029 5.715 1 96.25 179 TYR B CA 1
ATOM 3401 C C . TYR B 1 179 ? -1.191 1.559 6.762 1 96.25 179 TYR B C 1
ATOM 3403 O O . TYR B 1 179 ? -2.361 1.322 6.449 1 96.25 179 TYR B O 1
ATOM 3411 N N . TYR B 1 180 ? -0.759 1.397 7.945 1 95.75 180 TYR B N 1
ATOM 3412 C CA . TYR B 1 180 ? -1.691 1.107 9.031 1 95.75 180 TYR B CA 1
ATOM 3413 C C . TYR B 1 180 ? -2.752 2.195 9.141 1 95.75 180 TYR B C 1
ATOM 3415 O O . TYR B 1 180 ? -3.947 1.9 9.219 1 95.75 180 TYR B O 1
ATOM 3423 N N . LEU B 1 181 ? -2.275 3.43 9.141 1 96.62 181 LEU B N 1
ATOM 3424 C CA . LEU B 1 181 ? -3.188 4.559 9.289 1 96.62 181 LEU B CA 1
ATOM 3425 C C . LEU B 1 181 ? -4.148 4.633 8.102 1 96.62 181 LEU B C 1
ATOM 3427 O O . LEU B 1 181 ? -5.305 5.031 8.266 1 96.62 181 LEU B O 1
ATOM 3431 N N . LEU B 1 182 ? -3.666 4.262 6.926 1 96.19 182 LEU B N 1
ATOM 3432 C CA . LEU B 1 182 ? -4.488 4.281 5.719 1 96.19 182 LEU B CA 1
ATOM 3433 C C . LEU B 1 182 ? -5.676 3.334 5.859 1 96.19 182 LEU B C 1
ATOM 3435 O O . LEU B 1 182 ? -6.816 3.717 5.586 1 96.19 182 LEU B O 1
ATOM 3439 N N . ILE B 1 183 ? -5.379 2.166 6.391 1 93.62 183 ILE B N 1
ATOM 3440 C CA . ILE B 1 183 ? -6.371 1.097 6.348 1 93.62 183 ILE B CA 1
ATOM 3441 C C . ILE B 1 183 ? -7.246 1.157 7.598 1 93.62 183 ILE B C 1
ATOM 3443 O O . ILE B 1 183 ? -8.453 0.931 7.527 1 93.62 183 ILE B O 1
ATOM 3447 N N . PHE B 1 184 ? -6.742 1.63 8.773 1 93.75 184 PHE B N 1
ATOM 3448 C CA . PHE B 1 184 ? -7.438 1.334 10.016 1 93.75 184 PHE B CA 1
ATOM 3449 C C . PHE B 1 184 ? -7.816 2.619 10.742 1 93.75 184 PHE B C 1
ATOM 3451 O O . PHE B 1 184 ? -8.234 2.584 11.906 1 93.75 184 PHE B O 1
ATOM 3458 N N . SER B 1 185 ? -7.711 3.77 10.109 1 93.94 185 SER B N 1
ATOM 3459 C CA . SER B 1 185 ? -8.031 5.023 10.781 1 93.94 185 SER B CA 1
ATOM 3460 C C . SER B 1 185 ? -9.523 5.328 10.695 1 93.94 185 SER B C 1
ATOM 3462 O O . SER B 1 185 ? -9.977 6.367 11.18 1 93.94 185 SER B O 1
ATOM 3464 N N . GLY B 1 186 ? -10.312 4.512 10 1 90.31 186 GLY B N 1
ATOM 3465 C CA . GLY B 1 186 ? -11.766 4.629 10.07 1 90.31 186 GLY B CA 1
ATOM 3466 C C . GLY B 1 186 ? -12.391 5.121 8.781 1 90.31 186 GLY B C 1
ATOM 3467 O O . GLY B 1 186 ? -13.617 5.117 8.633 1 90.31 186 GLY B O 1
ATOM 3468 N N . PHE B 1 187 ? -11.547 5.598 7.844 1 91 187 PHE B N 1
ATOM 3469 C CA . PHE B 1 187 ? -12.133 6.129 6.621 1 91 187 PHE B CA 1
ATOM 3470 C C . PHE B 1 187 ? -12.086 5.094 5.504 1 91 187 PHE B C 1
ATOM 3472 O O . PHE B 1 187 ? -12.922 5.109 4.598 1 91 187 PHE B O 1
ATOM 3479 N N . PHE B 1 188 ? -11.055 4.227 5.555 1 90 188 PHE B N 1
ATOM 3480 C CA . PHE B 1 188 ? -11.008 3.135 4.59 1 90 188 PHE B CA 1
ATOM 3481 C C . PHE B 1 188 ? -11.898 1.98 5.031 1 90 188 PHE B C 1
ATOM 3483 O O . PHE B 1 188 ? -12.781 1.55 4.281 1 90 188 PHE B O 1
ATOM 3490 N N . LEU B 1 189 ? -11.602 1.543 6.242 1 86.75 189 LEU B N 1
ATOM 3491 C CA . LEU B 1 189 ? -12.453 0.569 6.918 1 86.75 189 LEU B CA 1
ATOM 3492 C C . LEU B 1 189 ? -13.188 1.212 8.086 1 86.75 189 LEU B C 1
ATOM 3494 O O . LEU B 1 189 ? -12.602 1.972 8.859 1 86.75 189 LEU B O 1
ATOM 3498 N N . SER B 1 190 ? -14.398 0.876 8.164 1 81.38 190 SER B N 1
ATOM 3499 C CA . SER B 1 190 ? -15.172 1.424 9.273 1 81.38 190 SER B CA 1
ATOM 3500 C C . SER B 1 190 ? -14.641 0.934 10.609 1 81.38 190 SER B C 1
ATOM 3502 O O . SER B 1 190 ? -14.281 -0.237 10.75 1 81.38 190 SER B O 1
ATOM 3504 N N . SER B 1 191 ? -14.617 1.821 11.523 1 74.25 191 SER B N 1
ATOM 3505 C CA . SER B 1 191 ? -14.078 1.525 12.852 1 74.25 191 SER B CA 1
ATOM 3506 C C . SER B 1 191 ? -14.922 0.479 13.57 1 74.25 191 SER B C 1
ATOM 3508 O O . SER B 1 191 ? -14.414 -0.277 14.398 1 74.25 191 SER B O 1
ATOM 3510 N N . ASN B 1 192 ? -16.141 0.378 13.227 1 72.56 192 ASN B N 1
ATOM 3511 C CA . ASN B 1 192 ? -17.047 -0.52 13.938 1 72.56 192 ASN B CA 1
ATOM 3512 C C . ASN B 1 192 ? -16.734 -1.983 13.633 1 72.56 192 ASN B C 1
ATOM 3514 O O . ASN B 1 192 ? -17.172 -2.877 14.359 1 72.56 192 ASN B O 1
ATOM 3518 N N . LEU B 1 193 ? -15.93 -2.201 12.656 1 70 193 LEU B N 1
ATOM 3519 C CA . LEU B 1 193 ? -15.641 -3.566 12.234 1 70 193 LEU B CA 1
ATOM 3520 C C . LEU B 1 193 ? -14.297 -4.035 12.789 1 70 193 LEU B C 1
ATOM 3522 O O . LEU B 1 193 ? -13.914 -5.195 12.602 1 70 193 LEU B O 1
ATOM 3526 N N . LEU B 1 194 ? -13.68 -3.111 13.633 1 75.88 194 LEU B N 1
ATOM 3527 C CA . LEU B 1 194 ? -12.312 -3.432 14.023 1 75.88 194 LEU B CA 1
ATOM 3528 C C . LEU B 1 194 ? -12.266 -4.012 15.43 1 75.88 194 LEU B C 1
ATOM 3530 O O . LEU B 1 194 ? -13.047 -3.611 16.297 1 75.88 194 LEU B O 1
ATOM 3534 N N . PRO B 1 195 ? -11.344 -4.965 15.633 1 78.31 195 PRO B N 1
ATOM 3535 C CA . PRO B 1 195 ? -11.148 -5.512 16.984 1 78.31 195 PRO B CA 1
ATOM 3536 C C . PRO B 1 195 ? -10.555 -4.488 17.953 1 78.31 195 PRO B C 1
ATOM 3538 O O . PRO B 1 195 ? -10.109 -3.42 17.531 1 78.31 195 PRO B O 1
ATOM 3541 N N . THR B 1 196 ? -10.562 -4.863 19.219 1 79.12 196 THR B N 1
ATOM 3542 C CA . THR B 1 196 ? -10.195 -3.979 20.312 1 79.12 196 THR B CA 1
ATOM 3543 C C . THR B 1 196 ? -8.75 -3.506 20.172 1 79.12 196 THR B C 1
ATOM 3545 O O . THR B 1 196 ? -8.438 -2.352 20.469 1 79.12 196 THR B O 1
ATOM 3548 N N . ALA B 1 197 ? -7.914 -4.352 19.688 1 80.69 197 ALA B N 1
ATOM 3549 C CA . ALA B 1 197 ? -6.5 -4.012 19.562 1 80.69 197 ALA B CA 1
ATOM 3550 C C . ALA B 1 197 ? -6.305 -2.791 18.672 1 80.69 197 ALA B C 1
ATOM 3552 O O . ALA B 1 197 ? -5.461 -1.936 18.953 1 80.69 197 ALA B O 1
ATOM 3553 N N . PHE B 1 198 ? -7.074 -2.689 17.688 1 86.69 198 PHE B N 1
ATOM 3554 C CA . PHE B 1 198 ? -6.949 -1.572 16.75 1 86.69 198 PHE B CA 1
ATOM 3555 C C . PHE B 1 198 ? -7.48 -0.287 17.375 1 86.69 198 PHE B C 1
ATOM 3557 O O . PHE B 1 198 ? -7.012 0.807 17.047 1 86.69 198 PHE B O 1
ATOM 3564 N N . HIS B 1 199 ? -8.32 -0.442 18.359 1 87.88 199 HIS B N 1
ATOM 3565 C CA . HIS B 1 199 ? -8.844 0.731 19.047 1 87.88 199 HIS B CA 1
ATOM 3566 C C . HIS B 1 199 ? -7.785 1.371 19.938 1 87.88 199 HIS B C 1
ATOM 3568 O O . HIS B 1 199 ? -7.719 2.598 20.047 1 87.88 199 HIS B O 1
ATOM 3574 N N . ILE B 1 200 ? -6.957 0.571 20.453 1 89.19 200 ILE B N 1
ATOM 3575 C CA . ILE B 1 200 ? -5.891 1.078 21.312 1 89.19 200 ILE B CA 1
ATOM 3576 C C . ILE B 1 200 ? -4.898 1.884 20.469 1 89.19 200 ILE B C 1
ATOM 3578 O O . ILE B 1 200 ? -4.531 3.002 20.844 1 89.19 200 ILE B O 1
ATOM 3582 N N . LEU B 1 201 ? -4.531 1.334 19.328 1 91.38 201 LEU B N 1
ATOM 3583 C CA . LEU B 1 201 ? -3.596 2.029 18.453 1 91.38 201 LEU B CA 1
ATOM 3584 C C . LEU B 1 201 ? -4.219 3.303 17.891 1 91.38 201 LEU B C 1
ATOM 3586 O O . LEU B 1 201 ? -3.551 4.336 17.797 1 91.38 201 LEU B O 1
ATOM 3590 N N . ASN B 1 202 ? -5.441 3.213 17.609 1 94 202 ASN B N 1
ATOM 3591 C CA . ASN B 1 202 ? -6.141 4.355 17.031 1 94 202 ASN B CA 1
ATOM 3592 C C . ASN B 1 202 ? -6.348 5.461 18.062 1 94 202 ASN B C 1
ATOM 3594 O O . ASN B 1 202 ? -6.52 6.629 17.703 1 94 202 ASN B O 1
ATOM 3598 N N . TYR B 1 203 ? -6.336 5.039 19.359 1 94.69 203 TYR B N 1
ATOM 3599 C CA . TYR B 1 203 ? -6.445 6.043 20.406 1 94.69 203 TYR B CA 1
ATOM 3600 C C . TYR B 1 203 ? -5.262 7 20.375 1 94.69 203 TYR B C 1
ATOM 3602 O O . TYR B 1 203 ? -5.402 8.18 20.703 1 94.69 203 TYR B O 1
ATOM 3610 N N . PHE B 1 204 ? -4.207 6.582 19.875 1 96.44 204 PHE B N 1
ATOM 3611 C CA . PHE B 1 204 ? -3.008 7.414 19.844 1 96.44 204 PHE B CA 1
ATOM 3612 C C . PHE B 1 204 ? -2.834 8.062 18.484 1 96.44 204 PHE B C 1
ATOM 3614 O O . PHE B 1 204 ? -1.842 8.758 18.234 1 96.44 204 PHE B O 1
ATOM 3621 N N . SER B 1 205 ? -3.75 7.902 17.609 1 97.06 205 SER B N 1
ATOM 3622 C CA . SER B 1 205 ? -3.633 8.414 16.25 1 97.06 205 SER B CA 1
ATOM 3623 C C . SER B 1 205 ? -4.434 9.695 16.078 1 97.06 205 SER B C 1
ATOM 3625 O O . SER B 1 205 ? -5.664 9.68 16.125 1 97.06 205 SER B O 1
ATOM 3627 N N . PRO B 1 206 ? -3.691 10.789 15.789 1 98.19 206 PRO B N 1
ATOM 3628 C CA . PRO B 1 206 ? -4.426 12.031 15.508 1 98.19 206 PRO B CA 1
ATOM 3629 C C . PRO B 1 206 ? -5.348 11.906 14.297 1 98.19 206 PRO B C 1
ATOM 3631 O O . PRO B 1 206 ? -6.406 12.539 14.258 1 98.19 206 PRO B O 1
ATOM 3634 N N . LEU B 1 207 ? -4.961 11.07 13.375 1 97.69 207 LEU B N 1
ATOM 3635 C CA . LEU B 1 207 ? -5.766 10.883 12.172 1 97.69 207 LEU B CA 1
ATOM 3636 C C . LEU B 1 207 ? -7.09 10.203 12.5 1 97.69 207 LEU B C 1
ATOM 3638 O O . LEU B 1 207 ? -8.148 10.617 12.023 1 97.69 207 LEU B O 1
ATOM 3642 N N . SER B 1 208 ? -7 9.195 13.328 1 96.62 208 SER B N 1
ATOM 3643 C CA . SER B 1 208 ? -8.211 8.492 13.719 1 96.62 208 SER B CA 1
ATOM 3644 C C . SER B 1 208 ? -9.164 9.414 14.469 1 96.62 208 SER B C 1
ATOM 3646 O O . SER B 1 208 ? -10.383 9.367 14.266 1 96.62 208 SER B O 1
ATOM 3648 N N . TRP B 1 209 ? -8.625 10.266 15.273 1 96.88 209 TRP B N 1
ATOM 3649 C CA . TRP B 1 209 ? -9.445 11.211 16.031 1 96.88 209 TRP B CA 1
ATOM 3650 C C . TRP B 1 209 ? -10.094 12.234 15.102 1 96.88 209 TRP B C 1
ATOM 3652 O O . TRP B 1 209 ? -11.219 12.672 15.344 1 96.88 209 TRP B O 1
ATOM 3662 N N . ALA B 1 210 ? -9.359 12.633 14.07 1 97.38 210 ALA B N 1
ATOM 3663 C CA . ALA B 1 210 ? -9.938 13.57 13.102 1 97.38 210 ALA B CA 1
ATOM 3664 C C . ALA B 1 210 ? -11.133 12.953 12.391 1 97.38 210 ALA B C 1
ATOM 3666 O O . ALA B 1 210 ? -12.172 13.602 12.227 1 97.38 210 ALA B O 1
ATOM 3667 N N . VAL B 1 211 ? -11 11.711 12.016 1 95.69 211 VAL B N 1
ATOM 3668 C CA . VAL B 1 211 ? -12.086 11.023 11.32 1 95.69 211 VAL B CA 1
ATOM 3669 C C . VAL B 1 211 ? -13.281 10.859 12.258 1 95.69 211 VAL B C 1
ATOM 3671 O O . VAL B 1 211 ? -14.422 11.109 11.859 1 95.69 211 VAL B O 1
ATOM 3674 N N . GLN B 1 212 ? -13.031 10.523 13.484 1 94.44 212 GLN B N 1
ATOM 3675 C CA . GLN B 1 212 ? -14.094 10.383 14.477 1 94.44 212 GLN B CA 1
ATOM 3676 C C . GLN B 1 212 ? -14.773 11.719 14.75 1 94.44 212 GLN B C 1
ATOM 3678 O O . GLN B 1 212 ? -15.992 11.781 14.93 1 94.44 212 GLN B O 1
ATOM 3683 N N . GLY B 1 213 ? -13.992 12.766 14.797 1 96 213 GLY B N 1
ATOM 3684 C CA . GLY B 1 213 ? -14.539 14.086 15.055 1 96 213 GLY B CA 1
ATOM 3685 C C . GLY B 1 213 ? -15.484 14.562 13.969 1 96 213 GLY B C 1
ATOM 3686 O O . GLY B 1 213 ? -16.547 15.125 14.266 1 96 213 GLY B O 1
ATOM 3687 N N . VAL B 1 214 ? -15.125 14.305 12.742 1 94.25 214 VAL B N 1
ATOM 3688 C CA . VAL B 1 214 ? -15.984 14.711 11.633 1 94.25 214 VAL B CA 1
ATOM 3689 C C . VAL B 1 214 ? -17.234 13.828 11.594 1 94.25 214 VAL B C 1
ATOM 3691 O O . VAL B 1 214 ? -18.312 14.297 11.227 1 94.25 214 VAL B O 1
ATOM 3694 N N . ASN B 1 215 ? -17.094 12.609 12.062 1 90.62 215 ASN B N 1
ATOM 3695 C CA . ASN B 1 215 ? -18.203 11.656 12.039 1 90.62 215 ASN B CA 1
ATOM 3696 C C . ASN B 1 215 ? -19.156 11.875 13.219 1 90.62 215 ASN B C 1
ATOM 3698 O O . ASN B 1 215 ? -20.375 11.852 13.055 1 90.62 215 ASN B O 1
ATOM 3702 N N . GLU B 1 216 ? -18.547 12.062 14.414 1 90.62 216 GLU B N 1
ATOM 3703 C CA . GLU B 1 216 ? -19.344 12.078 15.641 1 90.62 216 GLU B CA 1
ATOM 3704 C C . GLU B 1 216 ? -19.562 13.5 16.141 1 90.62 216 GLU B C 1
ATOM 3706 O O . GLU B 1 216 ? -20.484 13.75 16.922 1 90.62 216 GLU B O 1
ATOM 3711 N N . GLY B 1 217 ? -18.656 14.367 15.836 1 91 217 GLY B N 1
ATOM 3712 C CA . GLY B 1 217 ? -18.875 15.75 16.219 1 91 217 GLY B CA 1
ATOM 3713 C C . GLY B 1 217 ? -18 16.188 17.391 1 91 217 GLY B C 1
ATOM 3714 O O . GLY B 1 217 ? -16.875 15.711 17.547 1 91 217 GLY B O 1
ATOM 3715 N N . TRP B 1 218 ? -18.406 17.031 18.156 1 92.25 218 TRP B N 1
ATOM 3716 C CA . TRP B 1 218 ? -17.625 17.906 19.031 1 92.25 218 TRP B CA 1
ATOM 3717 C C . TRP B 1 218 ? -17.25 17.188 20.328 1 92.25 218 TRP B C 1
ATOM 3719 O O . TRP B 1 218 ? -16.266 17.547 20.969 1 92.25 218 TRP B O 1
ATOM 3729 N N . PRO B 1 219 ? -17.938 16.141 20.75 1 93.19 219 PRO B N 1
ATOM 3730 C CA . PRO B 1 219 ? -17.578 15.492 22.016 1 93.19 219 PRO B CA 1
ATOM 3731 C C . PRO B 1 219 ? -16.156 14.945 22 1 93.19 219 PRO B C 1
ATOM 3733 O O . PRO B 1 219 ? -15.547 14.781 23.062 1 93.19 219 PRO B O 1
ATOM 3736 N N . VAL B 1 220 ? -15.633 14.742 20.844 1 95.44 220 VAL B N 1
ATOM 3737 C CA . VAL B 1 220 ? -14.32 14.102 20.797 1 95.44 220 VAL B CA 1
ATOM 3738 C C . VAL B 1 220 ? -13.234 15.148 20.578 1 95.44 220 VAL B C 1
ATOM 3740 O O . VAL B 1 220 ? -12.062 14.812 20.375 1 95.44 220 VAL B O 1
ATOM 3743 N N . PHE B 1 221 ? -13.555 16.438 20.719 1 97 221 PHE B N 1
ATOM 3744 C CA . PHE B 1 221 ? -12.633 17.516 20.422 1 97 221 PHE B CA 1
ATOM 3745 C C . PHE B 1 221 ? -11.453 17.516 21.391 1 97 221 PHE B C 1
ATOM 3747 O O . PHE B 1 221 ? -10.297 17.609 20.969 1 97 221 PHE B O 1
ATOM 3754 N N . PHE B 1 222 ? -11.719 17.344 22.656 1 97.25 222 PHE B N 1
ATOM 3755 C CA . PHE B 1 222 ? -10.672 17.484 23.656 1 97.25 222 PHE B CA 1
ATOM 3756 C C . PHE B 1 222 ? -9.688 16.328 23.578 1 97.25 222 PHE B C 1
ATOM 3758 O O . PHE B 1 222 ? -8.469 16.547 23.594 1 97.25 222 PHE B O 1
ATOM 3765 N N . PRO B 1 223 ? -10.203 15.094 23.516 1 97.06 223 PRO B N 1
ATOM 3766 C CA . PRO B 1 223 ? -9.234 14.008 23.328 1 97.06 223 PRO B CA 1
ATOM 3767 C C . PRO B 1 223 ? -8.414 14.172 22.047 1 97.06 223 PRO B C 1
ATOM 3769 O O . PRO B 1 223 ? -7.219 13.867 22.031 1 97.06 223 PRO B O 1
ATOM 3772 N N . ALA B 1 224 ? -9.039 14.609 20.984 1 97.88 224 ALA B N 1
ATOM 3773 C CA . ALA B 1 224 ? -8.328 14.828 19.734 1 97.88 224 ALA B CA 1
ATOM 3774 C C . ALA B 1 224 ? -7.227 15.875 19.906 1 97.88 224 ALA B C 1
ATOM 3776 O O . ALA B 1 224 ? -6.094 15.664 19.469 1 97.88 224 ALA B O 1
ATOM 3777 N N . LEU B 1 225 ? -7.555 16.938 20.562 1 98.06 225 LEU B N 1
ATOM 3778 C CA . LEU B 1 225 ? -6.59 18 20.828 1 98.06 225 LEU B CA 1
ATOM 3779 C C . LEU B 1 225 ? -5.477 17.516 21.75 1 98.06 225 LEU B C 1
ATOM 3781 O O . LEU B 1 225 ? -4.301 17.812 21.516 1 98.06 225 LEU B O 1
ATOM 3785 N N . GLY B 1 226 ? -5.867 16.797 22.797 1 98.38 226 GLY B N 1
ATOM 3786 C CA . GLY B 1 226 ? -4.895 16.281 23.734 1 98.38 226 GLY B CA 1
ATOM 3787 C C . GLY B 1 226 ? -3.863 15.367 23.078 1 98.38 226 GLY B C 1
ATOM 3788 O O . GLY B 1 226 ? -2.662 15.531 23.297 1 98.38 226 GLY B O 1
ATOM 3789 N N . ILE B 1 227 ? -4.273 14.477 22.281 1 98.19 227 ILE B N 1
ATOM 3790 C CA . ILE B 1 227 ? -3.383 13.523 21.609 1 98.19 227 ILE B CA 1
ATOM 3791 C C . ILE B 1 227 ? -2.494 14.266 20.625 1 98.19 227 ILE B C 1
ATOM 3793 O O . ILE B 1 227 ? -1.304 13.969 20.5 1 98.19 227 ILE B O 1
ATOM 3797 N N . SER B 1 228 ? -3.062 15.188 19.859 1 98.44 228 SER B N 1
ATOM 3798 C CA . SER B 1 228 ? -2.283 15.961 18.906 1 98.44 228 SER B CA 1
ATOM 3799 C C . SER B 1 228 ? -1.182 16.75 19.609 1 98.44 228 SER B C 1
ATOM 3801 O O . SER B 1 228 ? -0.038 16.781 19.141 1 98.44 228 SER B O 1
ATOM 3803 N N . LEU B 1 229 ? -1.516 17.359 20.719 1 98.25 229 LEU B N 1
ATOM 3804 C CA . LEU B 1 229 ? -0.53 18.125 21.484 1 98.25 229 LEU B CA 1
ATOM 3805 C C . LEU B 1 229 ? 0.515 17.188 22.094 1 98.25 229 LEU B C 1
ATOM 3807 O O . LEU B 1 229 ? 1.688 17.562 22.203 1 98.25 229 LEU B O 1
ATOM 3811 N N . LEU B 1 230 ? 0.068 16.078 22.516 1 98.38 230 LEU B N 1
ATOM 3812 C CA . LEU B 1 230 ? 0.996 15.094 23.047 1 98.38 230 LEU B CA 1
ATOM 3813 C C . LEU B 1 230 ? 2.053 14.727 22.016 1 98.38 230 LEU B C 1
ATOM 3815 O O . LEU B 1 230 ? 3.246 14.695 22.328 1 98.38 230 LEU B O 1
ATOM 3819 N N . TRP B 1 231 ? 1.605 14.469 20.781 1 98.25 231 TRP B N 1
ATOM 3820 C CA . TRP B 1 231 ? 2.553 14.086 19.734 1 98.25 231 TRP B CA 1
ATOM 3821 C C . TRP B 1 231 ? 3.463 15.25 19.375 1 98.25 231 TRP B C 1
ATOM 3823 O O . TRP B 1 231 ? 4.645 15.055 19.078 1 98.25 231 TRP B O 1
ATOM 3833 N N . LEU B 1 232 ? 2.898 16.422 19.344 1 97.38 232 LEU B N 1
ATOM 3834 C CA . LEU B 1 232 ? 3.729 17.594 19.078 1 97.38 232 LEU B CA 1
ATOM 3835 C C . LEU B 1 232 ? 4.801 17.766 20.141 1 97.38 232 LEU B C 1
ATOM 3837 O O . LEU B 1 232 ? 5.969 18.016 19.828 1 97.38 232 LEU B O 1
ATOM 3841 N N . ALA B 1 233 ? 4.422 17.625 21.391 1 97.88 233 ALA B N 1
ATOM 3842 C CA . ALA B 1 233 ? 5.359 17.734 22.516 1 97.88 233 ALA B CA 1
ATOM 3843 C C . ALA B 1 233 ? 6.41 16.625 22.453 1 97.88 233 ALA B C 1
ATOM 3845 O O . ALA B 1 233 ? 7.609 16.891 22.562 1 97.88 233 ALA B O 1
ATOM 3846 N N . MET B 1 234 ? 5.961 15.461 22.25 1 97.81 234 MET B N 1
ATOM 3847 C CA . MET B 1 234 ? 6.871 14.32 22.172 1 97.81 234 MET B CA 1
ATOM 3848 C C . MET B 1 234 ? 7.84 14.469 21.016 1 97.81 234 MET B C 1
ATOM 3850 O O . MET B 1 234 ? 9.031 14.203 21.141 1 97.81 234 MET B O 1
ATOM 3854 N N . GLY B 1 235 ? 7.305 14.781 19.844 1 96.94 235 GLY B N 1
ATOM 3855 C CA . GLY B 1 235 ? 8.156 15 18.672 1 96.94 235 GLY B CA 1
ATOM 3856 C C . GLY B 1 235 ? 9.203 16.078 18.906 1 96.94 235 GLY B C 1
ATOM 3857 O O . GLY B 1 235 ? 10.375 15.891 18.562 1 96.94 235 GLY B O 1
ATOM 3858 N N . SER B 1 236 ? 8.789 17.156 19.5 1 95.19 236 SER B N 1
ATOM 3859 C CA . SER B 1 236 ? 9.711 18.25 19.781 1 95.19 236 SER B CA 1
ATOM 3860 C C . SER B 1 236 ? 10.789 17.828 20.766 1 95.19 236 SER B C 1
ATOM 3862 O O . SER B 1 236 ? 11.969 18.156 20.594 1 95.19 236 SER B O 1
ATOM 3864 N N . LEU B 1 237 ? 10.406 17.141 21.781 1 96.19 237 LEU B N 1
ATOM 3865 C CA . LEU B 1 237 ? 11.352 16.688 22.797 1 96.19 237 LEU B CA 1
ATOM 3866 C C . LEU B 1 237 ? 12.367 15.719 22.188 1 96.19 237 LEU B C 1
ATOM 3868 O O . LEU B 1 237 ? 13.57 15.852 22.422 1 96.19 237 LEU B O 1
ATOM 3872 N N . VAL B 1 238 ? 11.906 14.82 21.406 1 95.5 238 VAL B N 1
ATOM 3873 C CA . VAL B 1 238 ? 12.789 13.82 20.812 1 95.5 238 VAL B CA 1
ATOM 3874 C C . VAL B 1 238 ? 13.727 14.484 19.812 1 95.5 238 VAL B C 1
ATOM 3876 O O . VAL B 1 238 ? 14.922 14.172 19.766 1 95.5 238 VAL B O 1
ATOM 3879 N N . LEU B 1 239 ? 13.172 15.32 18.984 1 93.38 239 LEU B N 1
ATOM 3880 C CA . LEU B 1 239 ? 14.016 16.031 18.031 1 93.38 239 LEU B CA 1
ATOM 3881 C C . LEU B 1 239 ? 15.125 16.797 18.75 1 93.38 239 LEU B C 1
ATOM 3883 O O . LEU B 1 239 ? 16.281 16.75 18.328 1 93.38 239 LEU B O 1
ATOM 3887 N N . LYS B 1 240 ? 14.742 17.484 19.812 1 91.75 240 LYS B N 1
ATOM 3888 C CA . LYS B 1 240 ? 15.719 18.25 20.578 1 91.75 240 LYS B CA 1
ATOM 3889 C C . LYS B 1 240 ? 16.797 17.328 21.141 1 91.75 240 LYS B C 1
ATOM 3891 O O . LYS B 1 240 ? 18 17.625 21.031 1 91.75 240 LYS B O 1
ATOM 3896 N N . GLN B 1 241 ? 16.406 16.297 21.688 1 93.19 241 GLN B N 1
ATOM 3897 C CA . GLN B 1 241 ? 17.328 15.367 22.312 1 93.19 241 GLN B CA 1
ATOM 3898 C C . GLN B 1 241 ? 18.266 14.734 21.281 1 93.19 241 GLN B C 1
ATOM 3900 O O . GLN B 1 241 ? 19.469 14.648 21.484 1 93.19 241 GLN B O 1
ATOM 3905 N N . GLN B 1 242 ? 17.688 14.32 20.172 1 90.62 242 GLN B N 1
ATOM 3906 C CA . GLN B 1 242 ? 18.484 13.648 19.156 1 90.62 242 GLN B CA 1
ATOM 3907 C C . GLN B 1 242 ? 19.375 14.641 18.406 1 90.62 242 GLN B C 1
ATOM 3909 O O . GLN B 1 242 ? 20.484 14.297 17.969 1 90.62 242 GLN B O 1
ATOM 3914 N N . TRP B 1 243 ? 18.875 15.812 18.281 1 85.88 243 TRP B N 1
ATOM 3915 C CA . TRP B 1 243 ? 19.688 16.859 17.656 1 85.88 243 TRP B CA 1
ATOM 3916 C C . TRP B 1 243 ? 20.938 17.141 18.484 1 85.88 243 TRP B C 1
ATOM 3918 O O . TRP B 1 243 ? 22.031 17.281 17.938 1 85.88 243 TRP B O 1
ATOM 3928 N N . HIS B 1 244 ? 20.781 17.203 19.75 1 86.62 244 HIS B N 1
ATOM 3929 C CA . HIS B 1 244 ? 21.906 17.406 20.641 1 86.62 244 HIS B CA 1
ATOM 3930 C C . HIS B 1 244 ? 22.891 16.234 20.562 1 86.62 244 HIS B C 1
ATOM 3932 O O . HIS B 1 244 ? 24.109 16.453 20.531 1 86.62 244 HIS B O 1
ATOM 3938 N N . TRP B 1 245 ? 22.328 15.164 20.516 1 86.94 245 TRP B N 1
ATOM 3939 C CA . TRP B 1 245 ? 23.172 13.969 20.391 1 86.94 245 TRP B CA 1
ATOM 3940 C C . TRP B 1 245 ? 23.953 13.992 19.094 1 86.94 245 TRP B C 1
ATOM 3942 O O . TRP B 1 245 ? 25.156 13.703 19.078 1 86.94 245 TRP B O 1
ATOM 3952 N N . ALA B 1 246 ? 23.328 14.289 18 1 83.75 246 ALA B N 1
ATOM 3953 C CA . ALA B 1 246 ? 23.969 14.305 16.688 1 83.75 246 ALA B CA 1
ATOM 3954 C C . ALA B 1 246 ? 25.047 15.375 16.609 1 83.75 246 ALA B C 1
ATOM 3956 O O . ALA B 1 246 ? 26.109 15.148 16 1 83.75 246 ALA B O 1
ATOM 3957 N N . ARG B 1 247 ? 24.797 16.438 17.219 1 80.88 247 ARG B N 1
ATOM 3958 C CA . ARG B 1 247 ? 25.766 17.516 17.219 1 80.88 247 ARG B CA 1
ATOM 3959 C C . ARG B 1 247 ? 27 17.141 18.047 1 80.88 247 ARG B C 1
ATOM 3961 O O . ARG B 1 247 ? 28.125 17.469 17.672 1 80.88 247 ARG B O 1
ATOM 3968 N N . LYS B 1 248 ? 26.781 16.531 19.078 1 82.81 248 LYS B N 1
ATOM 3969 C CA . LYS B 1 248 ? 27.875 16.156 19.969 1 82.81 248 LYS B CA 1
ATOM 3970 C C . LYS B 1 248 ? 28.734 15.055 19.359 1 82.81 248 LYS B C 1
ATOM 3972 O O . LYS B 1 248 ? 29.953 15.078 19.484 1 82.81 248 LYS B O 1
ATOM 3977 N N . ASN B 1 249 ? 28.094 14.211 18.672 1 78.62 249 ASN B N 1
ATOM 3978 C CA . ASN B 1 249 ? 28.828 13.062 18.141 1 78.62 249 ASN B CA 1
ATOM 3979 C C . ASN B 1 249 ? 29.266 13.297 16.703 1 78.62 249 ASN B C 1
ATOM 3981 O O . ASN B 1 249 ? 30.078 12.539 16.172 1 78.62 249 ASN B O 1
ATOM 3985 N N . GLY B 1 250 ? 28.891 14.414 16.109 1 68.19 250 GLY B N 1
ATOM 3986 C CA . GLY B 1 250 ? 29.234 14.711 14.727 1 68.19 250 GLY B CA 1
ATOM 3987 C C . GLY B 1 250 ? 28.734 13.672 13.75 1 68.19 250 GLY B C 1
ATOM 3988 O O . GLY B 1 250 ? 29.328 13.469 12.688 1 68.19 250 GLY B O 1
ATOM 3989 N N . LYS B 1 251 ? 28.109 12.695 14.273 1 63.25 251 LYS B N 1
ATOM 3990 C CA . LYS B 1 251 ? 27.656 11.586 13.438 1 63.25 251 LYS B CA 1
ATOM 3991 C C . LYS B 1 251 ? 26.172 11.695 13.117 1 63.25 251 LYS B C 1
ATOM 3993 O O . LYS B 1 251 ? 25.375 12.102 13.961 1 63.25 251 LYS B O 1
ATOM 3998 N N . ILE B 1 252 ? 25.844 11.969 11.977 1 59.97 252 ILE B N 1
ATOM 3999 C CA . ILE B 1 252 ? 24.5 11.641 11.547 1 59.97 252 ILE B CA 1
ATOM 4000 C C . ILE B 1 252 ? 24.422 10.156 11.18 1 59.97 252 ILE B C 1
ATOM 4002 O O . ILE B 1 252 ? 25.422 9.555 10.781 1 59.97 252 ILE B O 1
ATOM 4006 N N . GLY B 1 253 ? 23.562 9.383 11.523 1 52.62 253 GLY B N 1
ATOM 4007 C CA . GLY B 1 253 ? 23.516 7.953 11.258 1 52.62 253 GLY B CA 1
ATOM 4008 C C . GLY B 1 253 ? 24.406 7.527 10.109 1 52.62 253 GLY B C 1
ATOM 4009 O O . GLY B 1 253 ? 24.406 8.141 9.047 1 52.62 253 GLY B O 1
ATOM 4010 N N . SER B 1 254 ? 25.656 7.148 10.438 1 50.03 254 SER B N 1
ATOM 4011 C CA . SER B 1 254 ? 26.625 6.672 9.461 1 50.03 254 SER B CA 1
ATOM 4012 C C . SER B 1 254 ? 25.953 5.785 8.414 1 50.03 254 SER B C 1
ATOM 4014 O O . SER B 1 254 ? 25.594 4.645 8.695 1 50.03 254 SER B O 1
ATOM 4016 N N . TYR B 1 255 ? 25.141 6.316 7.695 1 47.25 255 TYR B N 1
ATOM 4017 C CA . TYR B 1 255 ? 24.562 5.539 6.598 1 47.25 255 TYR B CA 1
ATOM 4018 C C . TYR B 1 255 ? 25.656 4.945 5.723 1 47.25 255 TYR B C 1
ATOM 4020 O O . TYR B 1 255 ? 25.391 4.051 4.914 1 47.25 255 TYR B O 1
ATOM 4028 N N . VAL B 1 256 ? 26.938 5.633 5.621 1 35.72 256 VAL B N 1
ATOM 4029 C CA . VAL B 1 256 ? 28.047 5.023 4.891 1 35.7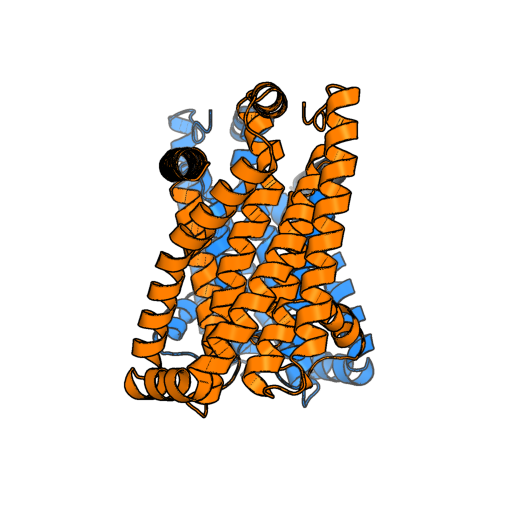2 256 VAL B CA 1
ATOM 4030 C C . VAL B 1 256 ? 29.031 4.402 5.875 1 35.72 256 VAL B C 1
ATOM 4032 O O . VAL B 1 256 ? 29.266 4.953 6.953 1 35.72 256 VAL B O 1
#

Secondary structure (DSSP, 8-state):
-HHHHHHHHHHHHHHHHHHHHHTHHHHHHHHHHHHHHHHHHHHSS---SHHHHHHHHHHHHHHHHHHHHHHHHHHHHHHHHHHT-HHHHHT-SS-HHHHHHHHHHHHHHHHHHHHHHHHHHHHHHH-HHHHHHHHHHTHHHHHHHHHHHHHHHHHHHHHHHHHHTT-TTHHHHHHHHHHHHHHHSSSSS-GGGS-HHHHHHHHT-HHHHHHHHHHH-GGGHHHHHHHHHHHHHHHHHHHHHHHHHHHHHT-S----/-HHHHHHHHHHHHHHHHHHHHHTHHHHHHHHHHHHHHHHHHHHSS---SHHHHHHHHHHHHHHHHHHHHHHHHHHHHHHHHHHT-HHHHHT-SS-HHHHHHHHHHHHHHHHHHHHHHHHHHHHHHH-HHHHHHHHHHTHHHHHHHHHHHHHHHHHHHHHHHHHHTT-TTHHHHHHHHHHHHHHHSSSSS-GGGS-HHHHHHHHT-HHHHHHHHHHH-GGGHHHHHHHHHHHHHHHHHHHHHHHHHHHHHT-S----

Foldseek 3Di:
DVVVLVVLLVVLLVVVVVVCVVPVVVVVVVLVVLVVLLVLLPVLDDDDALQLLLLLLLLSLLLQLLLQLLLCLLCVQVVCVVVVCNLVVLVDPDDPVSNLVSNSVNSNVVSVVVSVVSVVVSCVVVNVVRNVVNCVVQVVLSVLLSVLLSLLSSLLSLLSNLVQQADPPSSVVSVVVSVLCSCALDSRPHVVPDDPVSVVVNLLHLSSLSSCCSVVHDVSNVSSNVSSVVSNVNSVVSNVVSSVVCVVVVDRHPPD/DVVVLVVLLVVLLVVVVVVCVVPVVVVVVVLVVLVVLLVLLPVLDDDDALQLLLLLLLLSLLLQLLLQLLLCLLCVQVVCVVVVCNLVVLVDPDDPVSNLVSNSVNSNVVSVVVSVVSVVVSCVVPNVVRNVVNCVVQVVLSVLLSVLLSLLSSLLSLLSNLVQQADPPSSVVSVVVSVLCSCALDSRPHVVPDDPVSVVVNLLHLSSLSSCCSVPHDVSNVSSNVSSVVSNVNSVVSNVVSSVVCVVVVDRHPPD

Nearest PDB structures (foldseek):
  6oih-assembly2_C  TM=6.029E-01  e=5.132E-04  Aquifex aeolicus VF5
  6oih-assembly1_D  TM=6.037E-01  e=7.287E-04  Aquifex aeolicus VF5
  7o12-assembly1_E  TM=6.188E-01  e=5.010E-03  Stutzerimonas stutzeri ATCC 14405 = CCUG 16156
  8i3a-assembly1_B  TM=5.363E-01  e=3.094E-03  Arabidopsis thaliana
  7p03-assembly1_A  TM=5.320E-01  e=4.372E-01  Saccharomyces cerevisiae S288C

Solvent-accessible surface area (backbone atoms only — not comparable to full-atom values): 25324 Å² total; per-residue (Å²): 109,68,65,57,40,51,51,37,24,51,49,39,45,52,52,48,51,52,48,42,68,7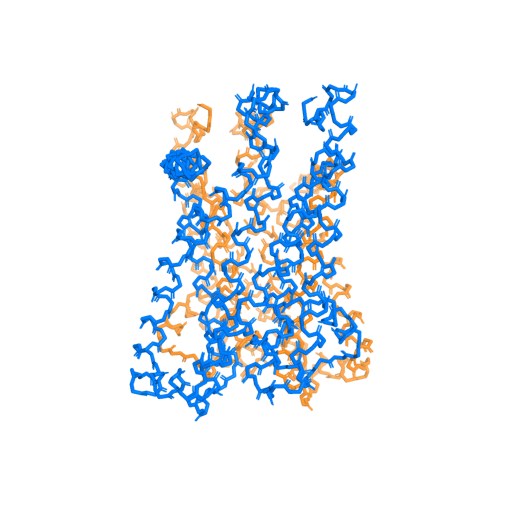4,41,42,65,60,50,51,41,51,50,51,40,50,46,48,52,49,52,43,35,61,47,45,48,85,68,83,44,33,56,56,45,33,47,32,50,50,37,49,42,52,48,51,40,42,45,54,44,26,50,48,40,25,38,44,55,60,53,27,52,72,71,66,43,44,68,56,62,74,64,46,86,66,58,67,67,50,52,49,50,13,47,50,52,40,43,47,56,59,41,46,57,55,41,50,52,51,49,53,52,50,23,71,73,75,30,54,67,42,41,50,53,22,40,66,76,39,42,68,40,45,52,52,28,48,50,40,19,48,48,10,42,48,10,48,17,37,32,39,29,18,47,26,38,64,37,79,66,42,50,52,57,48,48,40,52,48,52,43,48,55,45,64,30,36,39,42,27,59,59,87,65,53,60,70,72,57,50,57,58,36,66,72,29,24,61,23,34,25,42,46,21,56,72,72,34,70,87,45,46,60,64,32,44,52,47,8,50,47,29,31,51,50,7,51,52,40,27,53,53,35,49,51,50,28,63,72,63,72,41,56,45,73,82,117,109,70,63,58,40,51,50,37,25,51,49,40,44,52,52,46,51,52,48,43,68,72,42,41,65,61,50,52,40,51,49,50,41,49,47,47,52,49,52,43,35,61,49,47,48,86,68,82,44,33,55,56,46,32,47,32,50,49,37,48,40,52,46,51,40,42,45,54,42,28,50,48,41,24,38,46,54,58,54,27,51,75,69,66,44,41,65,56,62,74,63,46,87,65,59,67,68,50,51,50,50,12,45,52,52,39,42,46,57,58,41,47,56,55,41,51,50,51,50,52,52,48,25,70,72,75,31,53,66,43,41,49,52,20,41,66,76,38,43,68,41,46,53,51,28,47,50,42,18,49,48,10,42,48,10,48,16,38,30,40,29,18,46,24,40,64,38,77,65,43,49,54,57,47,48,40,52,48,52,43,50,53,45,63,30,36,40,42,26,58,58,88,66,54,59,70,71,56,51,60,58,36,66,71,29,24,61,22,35,24,41,46,21,55,72,74,34,70,88,46,46,61,63,31,45,51,46,7,50,48,30,32,52,50,8,50,52,41,25,53,54,34,49,52,49,28,63,73,65,72,43,54,44,73,82,118

Sequence (512 aa):
MPLQILNVVLASFLKKRAEYRRYWFDFTVGLIIKFVFFLGTLYASPIQTGKEATLKLFGFSLWYLSAHLISKLGNTVIEEAYLGTAEQVLSTKTPPWQVLMGVVIAEIALSSVWVVLFFICAALMIGFSEILSGILSMITEIVVFGGVSLIGMTGIGVFILGLSLRLKQVGAVTEVLLYYLLIFSGFFLSSNLLPTAFHILNYFSPLSWAVQGVNEGWPVFFPALGISLLWLAMGSLVLKQQWHWARKNGKIGSYVMPLQILNVVLASFLKKRAEYRRYWFDFTVGLIIKFVFFLGTLYASPIQTGKEATLKLFGFSLWYLSAHLISKLGNTVIEEAYLGTAEQVLSTKTPPWQVLMGVVIAEIALSSVWVVLFFICAALMIGFSEILSGILSMITEIVVFGGVSLIGMTGIGVFILGLSLRLKQVGAVTEVLLYYLLIFSGFFLSSNLLPTAFHILNYFSPLSWAVQGVNEGWPVFFPALGISLLWLAMGSLVLKQQWHWARKNGKIGSYV

InterPro domains:
  IPR013525 ABC-2 type transporter, transmembrane domain [PF01061] (27-214)
  IPR051784 Nodulation factor ABC transporter [PTHR43229] (30-216)